Protein AF-0000000076640597 (afdb_homodimer)

pLDDT: mean 94.03, std 8.98, range [41.94, 98.94]

Sequence (558 aa):
MTFKDKLAEAVQEAESTLCVGLDPNLDLLPAGLRNKDIADPAKVSRFLKKVIDVTREYCAAYKPNLGFFEALGPDGWDTFQEIVDYLPPDKIIIADAKRGDISSTAEHYARAFFEHFDVDAITLNPLMGFETLDPFLEEPGKGVYTLTLTSNPGAEDILLKKLPDGDTVSAYIAQRLRQRQDKSPTTLGMVVGATKAPDLQPVIMHFPAAPLLIPGVGKQGGSVVELAEALANHRGIPLINSSRSIIYAGSESQQWPKEVARSAKNLKQQLSPITKKYVMTFKDKLAEAVQEAESTLCVGLDPNLDLLPAGLRNKDIADPAKVSRFLKKVIDVTREYCAAYKPNLGFFEALGPDGWDTFQEIVDYLPPDKIIIADAKRGDISSTAEHYARAFFEHFDVDAITLNPLMGFETLDPFLEEPGKGVYTLTLTSNPGAEDILLKKLPDGDTVSAYIAQRLRQRQDKSPTTLGMVVGATKAPDLQPVIMHFPAAPLLIPGVGKQGGSVVELAEALANHRGIPLINSSRSIIYAGSESQQWPKEVARSAKNLKQQLSPITKKYV

Structure (mmCIF, N/CA/C/O backbone):
data_AF-0000000076640597-model_v1
#
loop_
_entity.id
_entity.type
_entity.pdbx_description
1 polymer "Orotidine-5'-phosphate decarboxylase"
#
loop_
_atom_site.group_PDB
_atom_site.id
_atom_site.type_symbol
_atom_site.label_atom_id
_atom_site.label_alt_id
_atom_site.label_comp_id
_atom_site.label_asym_id
_atom_site.label_entity_id
_atom_site.label_seq_id
_atom_site.pdbx_PDB_ins_code
_atom_site.Cartn_x
_atom_site.Cartn_y
_atom_site.Cartn_z
_atom_site.occupancy
_atom_site.B_iso_or_equiv
_atom_site.auth_seq_id
_atom_site.auth_comp_id
_atom_site.auth_asym_id
_atom_site.auth_atom_id
_atom_site.pdbx_PDB_model_num
ATOM 1 N N . MET A 1 1 ? 3.295 -27.406 7.973 1 91.44 1 MET A N 1
ATOM 2 C CA . MET A 1 1 ? 3.672 -27.328 6.566 1 91.44 1 MET A CA 1
ATOM 3 C C . MET A 1 1 ? 4.137 -25.922 6.207 1 91.44 1 MET A C 1
ATOM 5 O O . MET A 1 1 ? 3.518 -24.938 6.613 1 91.44 1 MET A O 1
ATOM 9 N N . THR A 1 2 ? 5.25 -25.828 5.508 1 97.19 2 THR A N 1
ATOM 10 C CA . THR A 1 2 ? 5.789 -24.531 5.113 1 97.19 2 THR A CA 1
ATOM 11 C C . THR A 1 2 ? 5.062 -23.984 3.885 1 97.19 2 THR A C 1
ATOM 13 O O . THR A 1 2 ? 4.348 -24.734 3.205 1 97.19 2 THR A O 1
ATOM 16 N N . PHE A 1 3 ? 5.18 -22.797 3.656 1 98.62 3 PHE A N 1
ATOM 17 C CA . PHE A 1 3 ? 4.602 -22.219 2.447 1 98.62 3 PHE A CA 1
ATOM 18 C C . PHE A 1 3 ? 5.18 -22.875 1.203 1 98.62 3 PHE A C 1
ATOM 20 O O . PHE A 1 3 ? 4.457 -23.125 0.233 1 98.62 3 PHE A O 1
ATOM 27 N N . LYS A 1 4 ? 6.449 -23.141 1.206 1 97.62 4 LYS A N 1
ATOM 28 C CA . LYS A 1 4 ? 7.09 -23.812 0.077 1 97.62 4 LYS A CA 1
ATOM 29 C C . LYS A 1 4 ? 6.434 -25.156 -0.206 1 97.62 4 LYS A C 1
ATOM 31 O O . LYS A 1 4 ? 6.199 -25.5 -1.364 1 97.62 4 LYS A O 1
ATOM 36 N N . ASP A 1 5 ? 6.145 -25.828 0.842 1 97.75 5 ASP A N 1
ATOM 37 C CA . ASP A 1 5 ? 5.48 -27.125 0.698 1 97.75 5 ASP A CA 1
ATOM 38 C C . ASP A 1 5 ? 4.074 -26.953 0.129 1 97.75 5 ASP A C 1
ATOM 40 O O . ASP A 1 5 ? 3.672 -27.703 -0.769 1 97.75 5 ASP A O 1
ATOM 44 N N . LYS A 1 6 ? 3.352 -26 0.691 1 98.38 6 LYS A N 1
ATOM 45 C CA . LYS A 1 6 ? 2.004 -25.734 0.205 1 98.38 6 LYS A CA 1
ATOM 46 C C . LYS A 1 6 ? 2.016 -25.375 -1.279 1 98.38 6 LYS A C 1
ATOM 48 O O . LYS A 1 6 ? 1.177 -25.859 -2.043 1 98.38 6 LYS A O 1
ATOM 53 N N . LEU A 1 7 ? 2.941 -24.5 -1.616 1 98.75 7 LEU A N 1
ATOM 54 C CA . LEU A 1 7 ? 3.08 -24.062 -2.998 1 98.75 7 LEU A CA 1
ATOM 55 C C . LEU A 1 7 ? 3.41 -25.234 -3.916 1 98.75 7 LEU A C 1
ATOM 57 O O . LEU A 1 7 ? 2.805 -25.391 -4.98 1 98.75 7 LEU A O 1
ATOM 61 N N . ALA A 1 8 ? 4.309 -26.078 -3.52 1 98.38 8 ALA A N 1
ATOM 62 C CA . ALA A 1 8 ? 4.688 -27.25 -4.305 1 98.38 8 ALA A CA 1
ATOM 63 C C . ALA A 1 8 ? 3.506 -28.188 -4.488 1 98.38 8 ALA A C 1
ATOM 65 O O . ALA A 1 8 ? 3.275 -28.703 -5.59 1 98.38 8 ALA A O 1
ATOM 66 N N . GLU A 1 9 ? 2.787 -28.391 -3.467 1 98.31 9 GLU A N 1
ATOM 67 C CA . GLU A 1 9 ? 1.628 -29.281 -3.523 1 98.31 9 GLU A CA 1
ATOM 68 C C . GLU A 1 9 ? 0.561 -28.734 -4.465 1 98.31 9 GLU A C 1
ATOM 70 O O . GLU A 1 9 ? -0.026 -29.484 -5.25 1 98.31 9 GLU A O 1
ATOM 75 N N . ALA A 1 10 ? 0.3 -27.453 -4.359 1 98.62 10 ALA A N 1
ATOM 76 C CA . ALA A 1 10 ? -0.698 -26.828 -5.223 1 98.62 10 ALA A CA 1
ATOM 77 C C . ALA A 1 10 ? -0.311 -26.969 -6.695 1 98.62 10 ALA A C 1
ATOM 79 O O . ALA A 1 10 ? -1.15 -27.281 -7.535 1 98.62 10 ALA A O 1
ATOM 80 N N . VAL A 1 11 ? 0.962 -26.719 -6.988 1 98.62 11 VAL A N 1
ATOM 81 C CA . VAL A 1 11 ? 1.46 -26.781 -8.359 1 98.62 11 VAL A CA 1
ATOM 82 C C . VAL A 1 11 ? 1.422 -28.219 -8.852 1 98.62 11 VAL A C 1
ATOM 84 O O . VAL A 1 11 ? 1.025 -28.484 -9.992 1 98.62 11 VAL A O 1
ATOM 87 N N . GLN A 1 12 ? 1.766 -29.109 -8.023 1 97.94 12 GLN A N 1
ATOM 88 C CA . GLN A 1 12 ? 1.754 -30.531 -8.391 1 97.94 12 GLN A CA 1
ATOM 89 C C . GLN A 1 12 ? 0.333 -31.016 -8.664 1 97.94 12 GLN A C 1
ATOM 91 O O . GLN A 1 12 ? 0.078 -31.656 -9.672 1 97.94 12 GLN A O 1
ATOM 96 N N . GLU A 1 13 ? -0.558 -30.688 -7.801 1 97.69 13 GLU A N 1
ATOM 97 C CA . GLU A 1 13 ? -1.939 -31.156 -7.914 1 97.69 13 GLU A CA 1
ATOM 98 C C . GLU A 1 13 ? -2.607 -30.578 -9.164 1 97.69 13 GLU A C 1
ATOM 100 O O . GLU A 1 13 ? -3.326 -31.297 -9.867 1 97.69 13 GLU A O 1
ATOM 105 N N . ALA A 1 14 ? -2.328 -29.359 -9.438 1 98.06 14 ALA A N 1
ATOM 106 C CA . ALA A 1 14 ? -2.941 -28.703 -10.594 1 98.06 14 ALA A CA 1
ATOM 107 C C . ALA A 1 14 ? -2.158 -29 -11.875 1 98.06 14 ALA A C 1
ATOM 109 O O . ALA A 1 14 ? -2.648 -28.766 -12.977 1 98.06 14 ALA A O 1
ATOM 110 N N . GLU A 1 15 ? -0.914 -29.5 -11.648 1 98.19 15 GLU A N 1
ATOM 111 C CA . GLU A 1 15 ? 0.021 -29.609 -12.766 1 98.19 15 GLU A CA 1
ATOM 112 C C . GLU A 1 15 ? 0.093 -28.297 -13.547 1 98.19 15 GLU A C 1
ATOM 114 O O . GLU A 1 15 ? -0.053 -28.281 -14.766 1 98.19 15 GLU A O 1
ATOM 119 N N . SER A 1 16 ? 0.253 -27.25 -12.812 1 98.44 16 SER A N 1
ATOM 120 C CA . SER A 1 16 ? 0.195 -25.906 -13.391 1 98.44 16 SER A CA 1
ATOM 121 C C . SER A 1 16 ? 0.953 -24.906 -12.531 1 98.44 16 SER A C 1
ATOM 123 O O . SER A 1 16 ? 0.935 -25 -11.297 1 98.44 16 SER A O 1
ATOM 125 N N . THR A 1 17 ? 1.584 -23.953 -13.156 1 98.06 17 THR A N 1
ATOM 126 C CA . THR A 1 17 ? 2.184 -22.812 -12.477 1 98.06 17 THR A CA 1
ATOM 127 C C . THR A 1 17 ? 1.368 -21.547 -12.727 1 98.06 17 THR A C 1
ATOM 129 O O . THR A 1 17 ? 1.839 -20.438 -12.461 1 98.06 17 THR A O 1
ATOM 132 N N . LEU A 1 18 ? 0.145 -21.734 -13.211 1 97.62 18 LEU A N 1
ATOM 133 C CA . LEU A 1 18 ? -0.737 -20.609 -13.5 1 97.62 18 LEU A CA 1
ATOM 134 C C . LEU A 1 18 ? -1.342 -20.047 -12.219 1 97.62 18 LEU A C 1
ATOM 136 O O . LEU A 1 18 ? -1.797 -20.812 -11.359 1 97.62 18 LEU A O 1
ATOM 140 N N . CYS A 1 19 ? -1.244 -18.797 -12.047 1 98.38 19 CYS A N 1
ATOM 141 C CA . CYS A 1 19 ? -1.978 -18.016 -11.047 1 98.38 19 CYS A CA 1
ATOM 142 C C . CYS A 1 19 ? -3.033 -17.141 -11.703 1 98.38 19 CYS A C 1
ATOM 144 O O . CYS A 1 19 ? -2.703 -16.266 -12.516 1 98.38 19 CYS A O 1
ATOM 146 N N . VAL A 1 20 ? -4.27 -17.359 -11.398 1 98.38 20 VAL A N 1
ATOM 147 C CA . VAL A 1 20 ? -5.348 -16.562 -11.977 1 98.38 20 VAL A CA 1
ATOM 148 C C . VAL A 1 20 ? -5.582 -15.312 -11.117 1 98.38 20 VAL A C 1
ATOM 150 O O . VAL A 1 20 ? -5.902 -15.422 -9.93 1 98.38 20 VAL A O 1
ATOM 153 N N . GLY A 1 21 ? -5.332 -14.172 -11.734 1 97.81 21 GLY A N 1
ATOM 154 C CA . GLY A 1 21 ? -5.637 -12.914 -11.055 1 97.81 21 GLY A CA 1
ATOM 155 C C . GLY A 1 21 ? -7.125 -12.625 -10.992 1 97.81 21 GLY A C 1
ATOM 156 O O . GLY A 1 21 ? -7.855 -12.859 -11.953 1 97.81 21 GLY A O 1
ATOM 157 N N . LEU A 1 22 ? -7.598 -12.203 -9.875 1 98.38 22 LEU A N 1
ATOM 158 C CA . LEU A 1 22 ? -8.984 -11.805 -9.672 1 98.38 22 LEU A CA 1
ATOM 159 C C . LEU A 1 22 ? -9.102 -10.289 -9.539 1 98.38 22 LEU A C 1
ATOM 161 O O . LEU A 1 22 ? -9.055 -9.75 -8.43 1 98.38 22 LEU A O 1
ATOM 165 N N . ASP A 1 23 ? -9.211 -9.633 -10.648 1 97.19 23 ASP A N 1
ATOM 166 C CA . ASP A 1 23 ? -9.281 -8.18 -10.789 1 97.19 23 ASP A CA 1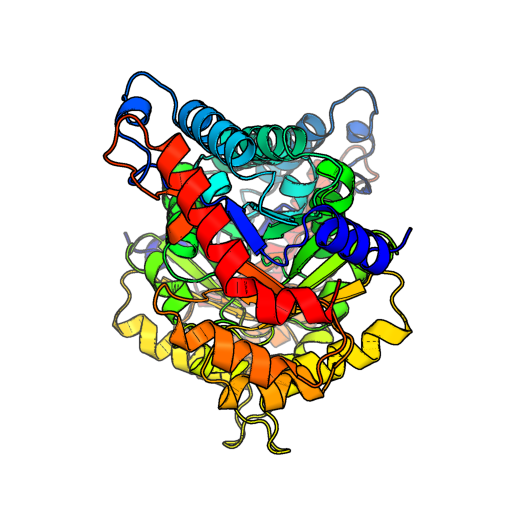
ATOM 167 C C . ASP A 1 23 ? -10.617 -7.746 -11.375 1 97.19 23 ASP A C 1
ATOM 169 O O . ASP A 1 23 ? -10.695 -7.367 -12.547 1 97.19 23 ASP A O 1
ATOM 173 N N . PRO A 1 24 ? -11.633 -7.695 -10.586 1 97.06 24 PRO A N 1
ATOM 174 C CA . PRO A 1 24 ? -12.977 -7.441 -11.117 1 97.06 24 PRO A CA 1
ATOM 175 C C . PRO A 1 24 ? -13.211 -5.973 -11.461 1 97.06 24 PRO A C 1
ATOM 177 O O . PRO A 1 24 ? -13.641 -5.199 -10.602 1 97.06 24 PRO A O 1
ATOM 180 N N . ASN A 1 25 ? -13 -5.625 -12.664 1 95.44 25 ASN A N 1
ATOM 181 C CA . ASN A 1 25 ? -13.344 -4.312 -13.195 1 95.44 25 ASN A CA 1
ATOM 182 C C . ASN A 1 25 ? -14.805 -4.254 -13.641 1 95.44 25 ASN A C 1
ATOM 184 O O . ASN A 1 25 ? -15.203 -4.934 -14.586 1 95.44 25 ASN A O 1
ATOM 188 N N . LEU A 1 26 ? -15.586 -3.436 -13.039 1 94.94 26 LEU A N 1
ATOM 189 C CA . LEU A 1 26 ? -17.016 -3.365 -13.266 1 94.94 26 LEU A CA 1
ATOM 190 C C . LEU A 1 26 ? -17.328 -3.072 -14.734 1 94.94 26 LEU A C 1
ATOM 192 O O . LEU A 1 26 ? -18.312 -3.57 -15.273 1 94.94 26 LEU A O 1
ATOM 196 N N . ASP A 1 27 ? -16.438 -2.322 -15.391 1 92.25 27 ASP A N 1
ATOM 197 C CA . ASP A 1 27 ? -16.672 -1.879 -16.766 1 92.25 27 ASP A CA 1
ATOM 198 C C . ASP A 1 27 ? -16.438 -3.016 -17.75 1 92.25 27 ASP A C 1
ATOM 200 O O . ASP A 1 27 ? -16.844 -2.932 -18.906 1 92.25 27 ASP A O 1
ATOM 204 N N . LEU A 1 28 ? -15.773 -4.098 -17.281 1 94.31 28 LEU A N 1
ATOM 205 C CA . LEU A 1 28 ? -15.383 -5.164 -18.203 1 94.31 28 LEU A CA 1
ATOM 206 C C . LEU A 1 28 ? -16.172 -6.441 -17.922 1 94.31 28 LEU A C 1
ATOM 208 O O . LEU A 1 28 ? -15.953 -7.469 -18.562 1 94.31 28 LEU A O 1
ATOM 212 N N . LEU A 1 29 ? -17.094 -6.398 -16.969 1 95 29 LEU A N 1
ATOM 213 C CA . LEU A 1 29 ? -17.875 -7.582 -16.609 1 95 29 LEU A CA 1
ATOM 214 C C . LEU A 1 29 ? -18.703 -8.055 -17.797 1 95 29 LEU A C 1
ATOM 216 O O . LEU A 1 29 ? -19.047 -7.27 -18.688 1 95 29 LEU A O 1
ATOM 220 N N . PRO A 1 30 ? -19.031 -9.289 -17.828 1 94 30 PRO A N 1
ATOM 221 C CA . PRO A 1 30 ? -19.922 -9.789 -18.875 1 94 30 PRO A CA 1
ATOM 222 C C . PRO A 1 30 ? -21.281 -9.062 -18.875 1 94 30 PRO A C 1
ATOM 224 O O . PRO A 1 30 ? -21.75 -8.641 -17.828 1 94 30 PRO A O 1
ATOM 227 N N . ALA A 1 31 ? -21.891 -9.031 -20.031 1 88.62 31 ALA A N 1
ATOM 228 C CA . ALA A 1 31 ? -23.094 -8.25 -20.266 1 88.62 31 ALA A CA 1
ATOM 229 C C . ALA A 1 31 ? -24.203 -8.641 -19.281 1 88.62 31 ALA A C 1
ATOM 231 O O . ALA A 1 31 ? -24.906 -7.777 -18.75 1 88.62 31 ALA A O 1
ATOM 232 N N . GLY A 1 32 ? -24.312 -9.852 -18.984 1 88 32 GLY A N 1
ATOM 233 C CA . GLY A 1 32 ? -25.359 -10.336 -18.109 1 88 32 GLY A CA 1
ATOM 234 C C . GLY A 1 32 ? -25.203 -9.867 -16.672 1 88 32 GLY A C 1
ATOM 235 O O . GLY A 1 32 ? -26.141 -9.93 -15.883 1 88 32 GLY A O 1
ATOM 236 N N . LEU A 1 33 ? -24.016 -9.406 -16.422 1 91.31 33 LEU A N 1
ATOM 237 C CA . LEU A 1 33 ? -23.75 -8.977 -15.055 1 91.31 33 LEU A CA 1
ATOM 238 C C . LEU A 1 33 ? -23.641 -7.461 -14.961 1 91.31 33 LEU A C 1
ATOM 240 O O . LEU A 1 33 ? -23.438 -6.91 -13.875 1 91.31 33 LEU A O 1
ATOM 244 N N . ARG A 1 34 ? 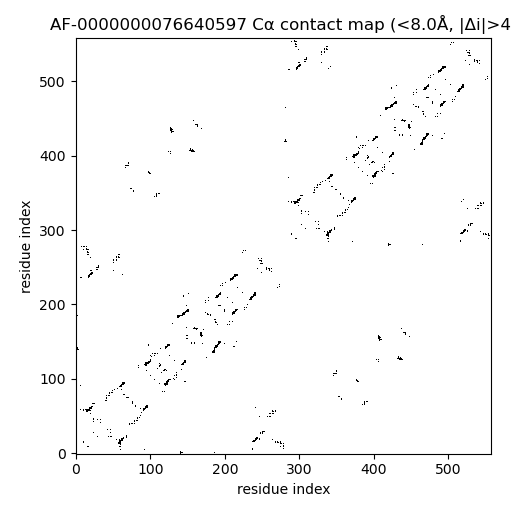-23.812 -6.742 -16 1 87.69 34 ARG A N 1
ATOM 245 C CA . ARG A 1 34 ? -23.688 -5.289 -15.992 1 87.69 34 ARG A CA 1
ATOM 246 C C . ARG A 1 34 ? -25.031 -4.621 -15.727 1 87.69 34 ARG A C 1
ATOM 248 O O . ARG A 1 34 ? -25.109 -3.395 -15.68 1 87.69 34 ARG A O 1
ATOM 255 N N . ASN A 1 35 ? -25.953 -5.445 -15.438 1 85.69 35 ASN A N 1
ATOM 256 C CA . ASN A 1 35 ? -27.281 -4.926 -15.141 1 85.69 35 ASN A CA 1
ATOM 257 C C . ASN A 1 35 ? -27.25 -3.957 -13.961 1 85.69 35 ASN A C 1
ATOM 259 O O . ASN A 1 35 ? -26.672 -4.258 -12.922 1 85.69 35 ASN A O 1
ATOM 263 N N . LYS A 1 36 ? -27.906 -2.893 -14.109 1 87.12 36 LYS A N 1
ATOM 264 C CA . LYS A 1 36 ? -27.891 -1.833 -13.109 1 87.12 36 LYS A CA 1
ATOM 265 C C . LYS A 1 36 ? -28.703 -2.23 -11.875 1 87.12 36 LYS A C 1
ATOM 267 O O . LYS A 1 36 ? -28.562 -1.633 -10.812 1 87.12 36 LYS A O 1
ATOM 272 N N . ASP A 1 37 ? -29.484 -3.297 -11.969 1 91.88 37 ASP A N 1
ATOM 273 C CA . ASP A 1 37 ? -30.344 -3.715 -10.859 1 91.88 37 ASP A CA 1
ATOM 274 C C . ASP A 1 37 ? -29.562 -4.551 -9.852 1 91.88 37 ASP A C 1
ATOM 276 O O . ASP A 1 37 ? -30.016 -4.773 -8.734 1 91.88 37 ASP A O 1
ATOM 280 N N . ILE A 1 38 ? -28.484 -4.984 -10.289 1 93.5 38 ILE A N 1
ATOM 281 C CA . ILE A 1 38 ? -27.625 -5.75 -9.398 1 93.5 38 ILE A CA 1
ATOM 282 C C . ILE A 1 38 ? -26.578 -4.828 -8.758 1 93.5 38 ILE A C 1
ATOM 284 O O . ILE A 1 38 ? -25.906 -4.066 -9.453 1 93.5 38 ILE A O 1
ATOM 288 N N . ALA A 1 39 ? -26.469 -4.887 -7.43 1 95.31 39 ALA A N 1
ATOM 289 C CA . ALA A 1 39 ? -25.484 -4.07 -6.73 1 95.31 39 ALA A CA 1
ATOM 290 C C . ALA A 1 39 ? -24.062 -4.465 -7.137 1 95.31 39 ALA A C 1
ATOM 292 O O . ALA A 1 39 ? -23.781 -5.641 -7.391 1 95.31 39 ALA A O 1
ATOM 293 N N . ASP A 1 40 ? -23.125 -3.539 -7.172 1 96.31 40 ASP A N 1
ATOM 294 C CA . ASP A 1 40 ? -21.766 -3.74 -7.66 1 96.31 40 ASP A CA 1
ATOM 295 C C . ASP A 1 40 ? -21.078 -4.859 -6.895 1 96.31 40 ASP A C 1
ATOM 297 O O . ASP A 1 40 ? -20.453 -5.742 -7.496 1 96.31 40 ASP A O 1
ATOM 301 N N . PRO A 1 41 ? -21.156 -4.895 -5.547 1 96.56 41 PRO A N 1
ATOM 302 C CA . PRO A 1 41 ? -20.516 -6.004 -4.828 1 96.56 41 PRO A CA 1
ATOM 303 C C . PRO A 1 41 ? -21.078 -7.367 -5.238 1 96.56 41 PRO A C 1
ATOM 305 O O . PRO A 1 41 ? -20.328 -8.336 -5.34 1 96.56 41 PRO A O 1
ATOM 308 N N . ALA A 1 42 ? -22.344 -7.438 -5.469 1 97.19 42 ALA A N 1
ATOM 309 C CA . ALA A 1 42 ? -22.969 -8.688 -5.891 1 97.19 42 ALA A CA 1
ATOM 310 C C . ALA A 1 42 ? -22.5 -9.094 -7.285 1 97.19 42 ALA A C 1
ATOM 312 O O . ALA A 1 42 ? -22.312 -10.273 -7.566 1 97.19 42 ALA A O 1
ATOM 313 N N . LYS A 1 43 ? -22.406 -8.102 -8.203 1 97.5 43 LYS A N 1
ATOM 314 C CA . LYS A 1 43 ? -21.875 -8.367 -9.531 1 97.5 43 LYS A CA 1
ATOM 315 C C . LYS A 1 43 ? -20.484 -9.008 -9.445 1 97.5 43 LYS A C 1
ATOM 317 O O . LYS A 1 43 ? -20.234 -10.023 -10.102 1 97.5 43 LYS A O 1
ATOM 322 N N . VAL A 1 44 ? -19.656 -8.43 -8.578 1 98.06 44 VAL A N 1
ATOM 323 C CA . VAL A 1 44 ? -18.281 -8.883 -8.422 1 98.06 44 VAL A CA 1
ATOM 324 C C . VAL A 1 44 ? -18.25 -10.289 -7.828 1 98.06 44 VAL A C 1
ATOM 326 O O . VAL A 1 44 ? -17.531 -11.164 -8.312 1 98.06 44 VAL A O 1
ATOM 329 N N . SER A 1 45 ? -19.047 -10.492 -6.828 1 98.19 45 SER A N 1
ATOM 330 C CA . SER A 1 45 ? -19.109 -11.789 -6.168 1 98.19 45 SER A CA 1
ATOM 331 C C . SER A 1 45 ? -19.562 -12.883 -7.133 1 98.19 45 SER A C 1
ATOM 333 O O . SER A 1 45 ? -18.906 -13.922 -7.246 1 98.19 45 SER A O 1
ATOM 335 N N . ARG A 1 46 ? -20.625 -12.633 -7.859 1 97.19 46 ARG A N 1
ATOM 336 C CA . ARG A 1 46 ? -21.141 -13.602 -8.82 1 97.19 46 ARG A CA 1
ATOM 337 C C . ARG A 1 46 ? -20.125 -13.891 -9.914 1 97.19 46 ARG A C 1
ATOM 339 O O . ARG A 1 46 ? -19.891 -15.047 -10.273 1 97.19 46 ARG A O 1
ATOM 346 N N . PHE A 1 47 ? -19.547 -12.867 -10.398 1 97.88 47 PHE A N 1
ATOM 347 C CA . PHE A 1 47 ? -18.578 -12.969 -11.477 1 97.88 47 PHE A CA 1
ATOM 348 C C . PHE A 1 47 ? -17.375 -13.789 -11.031 1 97.88 47 PHE A C 1
ATOM 350 O O . PHE A 1 47 ? -17.016 -14.773 -11.68 1 97.88 47 PHE A O 1
ATOM 357 N N . LEU A 1 48 ? -16.734 -13.469 -9.883 1 98.75 48 LEU A N 1
ATOM 358 C CA . LEU A 1 48 ? -15.5 -14.094 -9.445 1 98.75 48 LEU A CA 1
ATOM 359 C C . LEU A 1 48 ? -15.742 -15.531 -9.008 1 98.75 48 LEU A C 1
ATOM 361 O O . LEU A 1 48 ? -14.898 -16.406 -9.242 1 98.75 48 LEU A O 1
ATOM 365 N N . LYS A 1 49 ? -16.859 -15.773 -8.359 1 98.69 49 LYS A N 1
ATOM 366 C CA . LYS A 1 49 ? -17.156 -17.156 -7.984 1 98.69 49 LYS A CA 1
ATOM 367 C C . LYS A 1 49 ? -17.266 -18.047 -9.219 1 98.69 49 LYS A C 1
ATOM 369 O O . LYS A 1 49 ? -16.766 -19.172 -9.227 1 98.69 49 LYS A O 1
ATOM 374 N N . LYS A 1 50 ? -17.922 -17.516 -10.234 1 98.12 50 LYS A N 1
ATOM 375 C CA . LYS A 1 50 ? -18.016 -18.266 -11.484 1 98.12 50 LYS A CA 1
ATOM 376 C C . LYS A 1 50 ? -16.641 -18.469 -12.117 1 98.12 50 LYS A C 1
ATOM 378 O O . LYS A 1 50 ? -16.328 -19.562 -12.602 1 98.12 50 LYS A O 1
ATOM 383 N N . VAL A 1 51 ? -15.812 -17.453 -12.148 1 98.62 51 VAL A N 1
ATOM 384 C CA . VAL A 1 51 ? -14.445 -17.531 -12.672 1 98.62 51 VAL A CA 1
ATOM 385 C C . VAL A 1 51 ? -13.688 -18.641 -11.938 1 98.62 51 VAL A C 1
ATOM 387 O O . VAL A 1 51 ? -13.047 -19.484 -12.562 1 98.62 51 VAL A O 1
ATOM 390 N N . ILE A 1 52 ? -13.797 -18.625 -10.609 1 98.88 52 ILE A N 1
ATOM 391 C CA . ILE A 1 52 ? -13.109 -19.609 -9.781 1 98.88 52 ILE A CA 1
ATOM 392 C C . ILE A 1 52 ? -13.617 -21.016 -10.125 1 98.88 52 ILE A C 1
ATOM 394 O O . ILE A 1 52 ? -12.812 -21.922 -10.328 1 98.88 52 ILE A O 1
ATOM 398 N N . ASP A 1 53 ? -14.922 -21.156 -10.289 1 98.75 53 ASP A N 1
ATOM 399 C CA . ASP A 1 53 ? -15.523 -22.453 -10.578 1 98.75 53 ASP A CA 1
ATOM 400 C C . ASP A 1 53 ? -14.969 -23.047 -11.875 1 98.75 53 ASP A C 1
ATOM 402 O O . ASP A 1 53 ? -14.734 -24.25 -11.961 1 98.75 53 ASP A O 1
ATOM 406 N N . VAL A 1 54 ? -14.766 -22.219 -12.828 1 98.5 54 VAL A N 1
ATOM 407 C CA . VAL A 1 54 ? -14.5 -22.766 -14.156 1 98.5 54 VAL A CA 1
ATOM 408 C C . VAL A 1 54 ? -12.992 -22.781 -14.414 1 98.5 54 VAL A C 1
ATOM 410 O O . VAL A 1 54 ? -12.539 -23.297 -15.438 1 98.5 54 VAL A O 1
ATOM 413 N N . THR A 1 55 ? -12.172 -22.203 -13.492 1 98.75 55 THR A N 1
ATOM 414 C CA . THR A 1 55 ? -10.742 -22.156 -13.75 1 98.75 55 THR A CA 1
ATOM 415 C C . THR A 1 55 ? -9.984 -23 -12.742 1 98.75 55 THR A C 1
ATOM 417 O O . THR A 1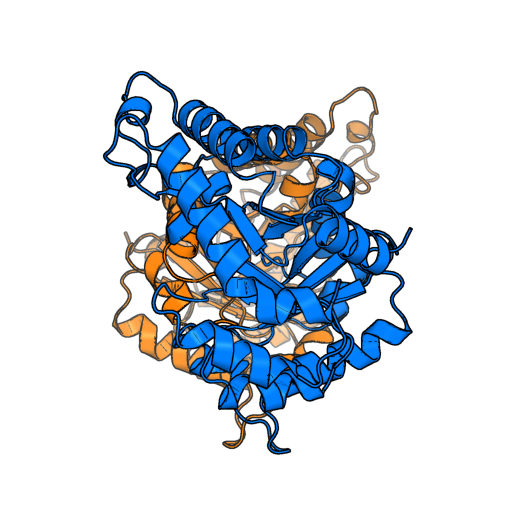 55 ? -8.789 -23.281 -12.914 1 98.75 55 THR A O 1
ATOM 420 N N . ARG A 1 56 ? -10.602 -23.484 -11.656 1 98.31 56 ARG A N 1
ATOM 421 C CA . ARG A 1 56 ? -9.922 -24.078 -10.516 1 98.31 56 ARG A CA 1
ATOM 422 C C . ARG A 1 56 ? -9.125 -25.312 -10.938 1 98.31 56 ARG A C 1
ATOM 424 O O . ARG A 1 56 ? -8.109 -25.641 -10.32 1 98.31 56 ARG A O 1
ATOM 431 N N . GLU A 1 57 ? -9.438 -25.969 -12.023 1 97.94 57 GLU A N 1
ATOM 432 C CA . GLU A 1 57 ? -8.727 -27.172 -12.477 1 97.94 57 GLU A CA 1
ATOM 433 C C . GLU A 1 57 ? -7.43 -26.812 -13.195 1 97.94 57 GLU A C 1
ATOM 435 O O . GLU A 1 57 ? -6.566 -27.656 -13.391 1 97.94 57 GLU A O 1
ATOM 440 N N . TYR A 1 58 ? -7.293 -25.578 -13.523 1 98.56 58 TYR A N 1
ATOM 441 C CA . TYR A 1 58 ? -6.23 -25.25 -14.469 1 98.56 58 TYR A CA 1
ATOM 442 C C . TYR A 1 58 ? -5.137 -24.438 -13.797 1 98.56 58 TYR A C 1
ATOM 444 O O . TYR A 1 58 ? -4.098 -24.156 -14.398 1 98.56 58 TYR A O 1
ATOM 452 N N . CYS A 1 59 ? -5.316 -24.062 -12.539 1 98.62 59 CYS A N 1
ATOM 453 C CA . CYS A 1 59 ? -4.352 -23.156 -11.914 1 98.62 59 CYS A CA 1
ATOM 454 C C . CYS A 1 59 ? -3.955 -23.656 -10.531 1 98.62 59 CYS A C 1
ATOM 456 O O . CYS A 1 59 ? -4.645 -24.5 -9.945 1 98.62 59 CYS A O 1
ATOM 458 N N . ALA A 1 60 ? -2.836 -23.156 -10.055 1 98.81 60 ALA A N 1
ATOM 459 C CA . ALA A 1 60 ? -2.316 -23.531 -8.742 1 98.81 60 ALA A CA 1
ATOM 460 C C . ALA A 1 60 ? -2.658 -22.469 -7.695 1 98.81 60 ALA A C 1
ATOM 462 O O . ALA A 1 60 ? -2.588 -22.734 -6.496 1 98.81 60 ALA A O 1
ATOM 463 N N . ALA A 1 61 ? -3.016 -21.281 -8.195 1 98.88 61 ALA A N 1
ATOM 464 C CA . ALA A 1 61 ? -3.156 -20.172 -7.266 1 98.88 61 ALA A CA 1
ATOM 465 C C . ALA A 1 61 ? -4.141 -19.125 -7.801 1 98.88 61 ALA A C 1
ATOM 467 O O . ALA A 1 61 ? -4.418 -19.094 -9 1 98.88 61 ALA A O 1
ATOM 468 N N . TYR A 1 62 ? -4.703 -18.391 -6.918 1 98.94 62 TYR A N 1
ATOM 469 C CA . TYR A 1 62 ? -5.492 -17.203 -7.219 1 98.94 62 TYR A CA 1
ATOM 470 C C . TYR A 1 62 ? -4.895 -15.969 -6.551 1 98.94 62 TYR A C 1
ATOM 472 O O . TYR A 1 62 ? -4.32 -16.062 -5.465 1 98.94 62 TYR A O 1
ATOM 480 N N . LYS A 1 63 ? -5.023 -14.883 -7.152 1 98.75 63 LYS A N 1
ATOM 481 C CA . LYS A 1 63 ? -4.461 -13.625 -6.645 1 98.75 63 LYS A CA 1
ATOM 482 C C . LYS A 1 63 ? -5.48 -12.492 -6.73 1 98.75 63 LYS A C 1
ATOM 484 O O . LYS A 1 63 ? -5.469 -11.711 -7.68 1 98.75 63 LYS A O 1
ATOM 489 N N . PRO A 1 64 ? -6.379 -12.352 -5.738 1 98.75 64 PRO A N 1
ATOM 490 C CA . PRO A 1 64 ? -7.262 -11.18 -5.691 1 98.75 64 PRO A CA 1
ATOM 491 C C . PRO A 1 64 ? -6.5 -9.875 -5.48 1 98.75 64 PRO A C 1
ATOM 493 O O . PRO A 1 64 ? -5.645 -9.789 -4.594 1 98.75 64 PRO A O 1
ATOM 496 N N . ASN A 1 65 ? -6.707 -8.945 -6.312 1 98 65 ASN A N 1
ATOM 497 C CA . ASN A 1 65 ? -6.094 -7.625 -6.238 1 98 65 ASN A CA 1
ATOM 498 C C . ASN A 1 65 ? -6.93 -6.664 -5.398 1 98 65 ASN A C 1
ATOM 500 O O . ASN A 1 65 ? -8.055 -6.316 -5.777 1 98 65 ASN A O 1
ATOM 504 N N . LEU A 1 66 ? -6.434 -6.117 -4.32 1 97.75 66 LEU A N 1
ATOM 505 C CA . LEU A 1 66 ? -7.172 -5.359 -3.314 1 97.75 66 LEU A CA 1
ATOM 506 C C . LEU A 1 66 ? -7.703 -4.055 -3.898 1 97.75 66 LEU A C 1
ATOM 508 O O . LEU A 1 66 ? -8.75 -3.557 -3.471 1 97.75 66 LEU A O 1
ATOM 512 N N . GLY A 1 67 ? -6.98 -3.48 -4.883 1 97.56 67 GLY A N 1
ATOM 513 C CA . GLY A 1 67 ? -7.438 -2.23 -5.469 1 97.56 67 GLY A CA 1
ATOM 514 C C . GLY A 1 67 ? -8.859 -2.299 -5.988 1 97.56 67 GLY A C 1
ATOM 515 O O . GLY A 1 67 ? -9.641 -1.359 -5.809 1 97.56 67 GLY A O 1
ATOM 516 N N . PHE A 1 68 ? -9.242 -3.406 -6.578 1 97.88 68 PHE A N 1
ATOM 517 C CA . PHE A 1 68 ? -10.562 -3.561 -7.168 1 97.88 68 PHE A CA 1
ATOM 518 C C . PHE A 1 68 ? -11.633 -3.715 -6.09 1 97.88 68 PHE A C 1
ATOM 520 O O . PHE A 1 68 ? -12.773 -3.293 -6.27 1 97.88 68 PHE A O 1
ATOM 527 N N . PHE A 1 69 ? -11.266 -4.305 -4.984 1 97.5 69 PHE A N 1
ATOM 528 C CA . PHE A 1 69 ? -12.203 -4.461 -3.879 1 97.5 69 PHE A CA 1
ATOM 529 C C . PHE A 1 69 ? -12.359 -3.154 -3.111 1 97.5 69 PHE A C 1
ATOM 531 O O . PHE A 1 69 ? -13.469 -2.781 -2.727 1 97.5 69 PHE A O 1
ATOM 538 N N . GLU A 1 70 ? -11.25 -2.451 -2.873 1 96.69 70 GLU A N 1
ATOM 539 C CA . GLU A 1 70 ? -11.32 -1.162 -2.191 1 96.69 70 GLU A CA 1
ATOM 540 C C . GLU A 1 70 ? -12.195 -0.178 -2.957 1 96.69 70 GLU A C 1
ATOM 542 O O . GLU A 1 70 ? -12.898 0.638 -2.352 1 96.69 70 GLU A O 1
ATOM 547 N N . ALA A 1 71 ? -12.211 -0.312 -4.23 1 96.44 71 ALA A N 1
ATOM 548 C CA . ALA A 1 71 ? -12.961 0.602 -5.09 1 96.44 71 ALA A CA 1
ATOM 549 C C . ALA A 1 71 ? -14.461 0.391 -4.941 1 96.44 71 ALA A C 1
ATOM 551 O O . ALA A 1 71 ? -15.258 1.209 -5.406 1 96.44 71 ALA A O 1
ATOM 552 N N . LEU A 1 72 ? -14.852 -0.647 -4.25 1 95.31 72 LEU A N 1
ATOM 553 C CA . LEU A 1 72 ? -16.266 -0.909 -4.008 1 95.31 72 LEU A CA 1
ATOM 554 C C . LEU A 1 72 ? -16.75 -0.182 -2.756 1 95.31 72 LEU A C 1
ATOM 556 O O . LEU A 1 72 ? -17.906 -0.328 -2.354 1 95.31 72 LEU A O 1
ATOM 560 N N . GLY A 1 73 ? -15.82 0.554 -2.074 1 90.94 73 GLY A N 1
ATOM 561 C CA . GLY A 1 73 ? -16.203 1.248 -0.854 1 90.94 73 GLY A CA 1
ATOM 562 C C . GLY A 1 73 ? -16.312 0.328 0.346 1 90.94 73 GLY A C 1
ATOM 563 O O . GLY A 1 73 ? -15.562 -0.646 0.459 1 90.94 73 GLY A O 1
ATOM 564 N N . PRO A 1 74 ? -17.156 0.612 1.192 1 86.81 74 PRO A N 1
ATOM 565 C CA . PRO A 1 74 ? -17.281 -0.151 2.436 1 86.81 74 PRO A CA 1
ATOM 566 C C . PRO A 1 74 ? -17.594 -1.627 2.193 1 86.81 74 PRO A C 1
ATOM 568 O O . PRO A 1 74 ? -17.172 -2.486 2.971 1 86.81 74 PRO A O 1
ATOM 571 N N . ASP A 1 75 ? -18.266 -1.88 1.078 1 91.62 75 ASP A N 1
ATOM 572 C CA . ASP A 1 75 ? -18.656 -3.258 0.792 1 91.62 75 ASP A CA 1
ATOM 573 C C . ASP A 1 75 ? -17.469 -4.055 0.234 1 91.62 75 ASP A C 1
ATOM 575 O O . ASP A 1 75 ? -17.562 -5.277 0.089 1 91.62 75 ASP A O 1
ATOM 579 N N . GLY A 1 76 ? -16.422 -3.369 -0.077 1 93.75 76 GLY A N 1
ATOM 580 C CA . GLY A 1 76 ? -15.273 -4 -0.719 1 93.75 76 GLY A CA 1
ATOM 581 C C . GLY A 1 76 ? -14.641 -5.086 0.13 1 93.75 76 GLY A C 1
ATOM 582 O O . GLY A 1 76 ? -14.305 -6.16 -0.375 1 93.75 76 GLY A O 1
ATOM 583 N N . TRP A 1 77 ? -14.523 -4.848 1.395 1 93.75 77 TRP A N 1
ATOM 584 C CA . TRP A 1 77 ? -13.844 -5.789 2.275 1 93.75 77 TRP A CA 1
ATOM 585 C C . TRP A 1 77 ? -14.703 -7.016 2.537 1 93.75 77 TRP A C 1
ATOM 587 O O . TRP A 1 77 ? -14.195 -8.133 2.646 1 93.75 77 TRP A O 1
ATOM 597 N N . ASP A 1 78 ? -16.031 -6.797 2.639 1 94.69 78 ASP A N 1
ATOM 598 C CA . ASP A 1 78 ? -16.953 -7.922 2.748 1 94.69 78 ASP A CA 1
ATOM 599 C C . ASP A 1 78 ? -16.891 -8.805 1.506 1 94.69 78 ASP A C 1
ATOM 601 O O . ASP A 1 78 ? -16.906 -10.039 1.61 1 94.69 78 ASP A O 1
ATOM 605 N N . THR A 1 79 ? -16.875 -8.133 0.409 1 96.88 79 THR A N 1
ATOM 606 C CA . THR A 1 79 ? -16.797 -8.859 -0.854 1 96.88 79 THR A CA 1
ATOM 607 C C . THR A 1 79 ? -15.484 -9.633 -0.953 1 96.88 79 THR A C 1
ATOM 609 O O . THR A 1 79 ? -15.469 -10.789 -1.393 1 96.88 79 THR A O 1
ATOM 612 N N . PHE A 1 80 ? -14.398 -8.992 -0.528 1 98.12 80 PHE A N 1
ATOM 613 C CA . PHE A 1 80 ? -13.094 -9.648 -0.518 1 98.12 80 PHE A CA 1
ATOM 614 C C . PHE A 1 80 ? -13.125 -10.898 0.36 1 98.12 80 PHE A C 1
ATOM 616 O O . PHE A 1 80 ? -12.68 -11.969 -0.054 1 98.12 80 PHE A O 1
ATOM 623 N N . GLN A 1 81 ? -13.656 -10.742 1.515 1 96.75 81 GLN A N 1
ATOM 624 C CA . GLN A 1 81 ? -13.758 -11.875 2.426 1 96.75 81 GLN A CA 1
ATOM 625 C C . GLN A 1 81 ? -14.57 -13.008 1.807 1 96.75 81 GLN A C 1
ATOM 627 O O . GLN A 1 81 ? -14.195 -14.18 1.907 1 96.75 81 GLN A O 1
ATOM 632 N N . GLU A 1 82 ? -15.68 -12.656 1.234 1 97.81 82 GLU A N 1
ATOM 633 C CA . GLU A 1 82 ? -16.531 -13.648 0.579 1 97.81 82 GLU A CA 1
ATOM 634 C C . GLU A 1 82 ? -15.758 -14.438 -0.466 1 97.81 82 GLU A C 1
ATOM 636 O O . GLU A 1 82 ? -15.898 -15.664 -0.553 1 97.81 82 GLU A O 1
ATOM 641 N N . ILE A 1 83 ? -14.953 -13.75 -1.245 1 98.62 83 ILE A N 1
ATOM 642 C CA . ILE A 1 83 ? -14.203 -14.391 -2.314 1 98.62 83 ILE A CA 1
ATOM 643 C C . ILE A 1 83 ? -13.109 -15.281 -1.716 1 98.62 83 ILE A C 1
ATOM 645 O O . ILE A 1 83 ? -12.914 -16.422 -2.152 1 98.62 83 ILE A O 1
ATOM 649 N N . VAL A 1 84 ? -12.414 -14.781 -0.708 1 98.31 84 VAL A N 1
ATOM 650 C CA . VAL A 1 84 ? -11.367 -15.562 -0.054 1 98.31 84 VAL A CA 1
ATOM 651 C C . VAL A 1 84 ? -11.961 -16.844 0.512 1 98.31 84 VAL A C 1
ATOM 653 O O . VAL A 1 84 ? -11.383 -17.922 0.357 1 98.31 84 VAL A O 1
ATOM 656 N N . ASP A 1 85 ? -13.156 -16.75 1.072 1 97.88 85 ASP A N 1
ATOM 657 C CA . ASP A 1 85 ? -13.828 -17.906 1.669 1 97.88 85 ASP A CA 1
ATOM 658 C C . ASP A 1 85 ? -14.242 -18.922 0.599 1 97.88 85 ASP A C 1
ATOM 660 O O . ASP A 1 85 ? -14.359 -20.109 0.875 1 97.88 85 ASP A O 1
ATOM 664 N N . TYR A 1 86 ? -14.43 -18.422 -0.585 1 98.69 86 TYR A N 1
ATOM 665 C CA . TYR A 1 86 ? -14.93 -19.266 -1.665 1 98.69 86 TYR A CA 1
ATOM 666 C C . TYR A 1 86 ? -13.789 -20 -2.354 1 98.69 86 TYR A C 1
ATOM 668 O O . TYR A 1 86 ? -14.023 -20.984 -3.068 1 98.69 86 TYR A O 1
ATOM 676 N N . LEU A 1 87 ? -12.562 -19.531 -2.217 1 98.56 87 LEU A N 1
ATOM 677 C CA . LEU A 1 87 ? -11.422 -20.125 -2.906 1 98.56 87 LEU A CA 1
ATOM 678 C C . LEU A 1 87 ? -11.141 -21.531 -2.396 1 98.56 87 LEU A C 1
ATOM 680 O O . LEU A 1 87 ? -11.25 -21.797 -1.196 1 98.56 87 LEU A O 1
ATOM 684 N N . PRO A 1 88 ? -10.82 -22.469 -3.248 1 97.44 88 PRO A N 1
ATOM 685 C CA . PRO A 1 88 ? -10.57 -23.844 -2.836 1 97.44 88 PRO A CA 1
ATOM 686 C C . PRO A 1 88 ? -9.352 -23.984 -1.927 1 97.44 88 PRO A C 1
ATOM 688 O O . PRO A 1 88 ? -8.328 -23.328 -2.154 1 97.44 88 PRO A O 1
ATOM 691 N N . PRO A 1 89 ? -9.422 -24.828 -0.974 1 95.19 89 PRO A N 1
ATOM 692 C CA . PRO A 1 89 ? -8.359 -24.938 0.03 1 95.19 89 PRO A CA 1
ATOM 693 C C . PRO A 1 89 ? -7.059 -25.5 -0.543 1 95.19 89 PRO A C 1
ATOM 695 O O . PRO A 1 89 ? -6 -25.359 0.073 1 95.19 89 PRO A O 1
ATOM 698 N N . ASP A 1 90 ? -7.148 -26.141 -1.663 1 97.12 90 ASP A N 1
ATOM 699 C CA . ASP A 1 90 ? -5.949 -26.734 -2.236 1 97.12 90 ASP A CA 1
ATOM 700 C C . ASP A 1 90 ? -5.195 -25.734 -3.111 1 97.12 90 ASP A C 1
ATOM 702 O O . ASP A 1 90 ? -4.168 -26.078 -3.701 1 97.12 90 ASP A O 1
ATOM 706 N N . LYS A 1 91 ? -5.691 -24.531 -3.223 1 98.69 91 LYS A N 1
ATOM 707 C CA . LYS A 1 91 ? -5.051 -23.484 -4.012 1 98.69 91 LYS A CA 1
ATOM 708 C C . LYS A 1 91 ? -4.336 -22.484 -3.111 1 98.69 91 LYS A C 1
ATOM 710 O O . LYS A 1 91 ? -4.727 -22.281 -1.957 1 98.69 91 LYS A O 1
ATOM 715 N N . ILE A 1 92 ? -3.275 -21.922 -3.648 1 98.88 92 ILE A N 1
ATOM 716 C CA . ILE A 1 92 ? -2.592 -20.828 -2.963 1 98.88 92 ILE A CA 1
ATOM 717 C C . ILE A 1 92 ? -3.381 -19.531 -3.146 1 98.88 92 ILE A C 1
ATOM 719 O O . ILE A 1 92 ? -3.793 -19.203 -4.262 1 98.88 92 ILE A O 1
ATOM 723 N N . ILE A 1 93 ? -3.602 -18.844 -2.092 1 98.88 93 ILE A N 1
ATOM 724 C CA . ILE A 1 93 ? -4.266 -17.547 -2.146 1 98.88 93 ILE A CA 1
ATOM 725 C C . ILE A 1 93 ? -3.256 -16.438 -1.874 1 98.88 93 ILE A C 1
ATOM 727 O O . ILE A 1 93 ? -2.672 -16.375 -0.79 1 98.88 93 ILE A O 1
ATOM 731 N N . ILE A 1 94 ? -3.018 -15.57 -2.82 1 98.94 94 ILE A N 1
ATOM 732 C CA . ILE A 1 94 ? -2.094 -14.453 -2.688 1 98.94 94 ILE A CA 1
ATOM 733 C C . ILE A 1 94 ? -2.873 -13.141 -2.678 1 98.94 94 ILE A C 1
ATOM 735 O O . ILE A 1 94 ? -3.5 -12.773 -3.674 1 98.94 94 ILE A O 1
ATOM 739 N N . ALA A 1 95 ? -2.885 -12.43 -1.567 1 98.75 95 ALA A N 1
ATOM 740 C CA . ALA A 1 95 ? -3.445 -11.078 -1.547 1 98.75 95 ALA A CA 1
ATOM 741 C C . ALA A 1 95 ? -2.508 -10.086 -2.227 1 98.75 95 ALA A C 1
ATOM 743 O O . ALA A 1 95 ? -1.412 -9.812 -1.729 1 98.75 95 ALA A O 1
ATOM 744 N N . ASP A 1 96 ? -2.924 -9.602 -3.334 1 98.5 96 ASP A N 1
ATOM 745 C CA . ASP A 1 96 ? -2.154 -8.57 -4.016 1 98.5 96 ASP A CA 1
ATOM 746 C C . ASP A 1 96 ? -2.463 -7.188 -3.441 1 98.5 96 ASP A C 1
ATOM 748 O O . ASP A 1 96 ? -3.312 -6.465 -3.969 1 98.5 96 ASP A O 1
ATOM 752 N N . ALA A 1 97 ? -1.717 -6.859 -2.447 1 98.31 97 ALA A N 1
ATOM 753 C CA . ALA A 1 97 ? -2.014 -5.664 -1.665 1 98.31 97 ALA A CA 1
ATOM 754 C C . ALA A 1 97 ? -0.895 -4.633 -1.795 1 98.31 97 ALA A C 1
ATOM 756 O O . ALA A 1 97 ? -1.145 -3.426 -1.74 1 98.31 97 ALA A O 1
ATOM 757 N N . LYS A 1 98 ? 0.332 -5.117 -1.938 1 98.44 98 LYS A N 1
ATOM 758 C CA . LYS A 1 98 ? 1.54 -4.305 -2.039 1 98.44 98 LYS A CA 1
ATOM 759 C C . LYS A 1 98 ? 1.63 -3.307 -0.887 1 98.44 98 LYS A C 1
ATOM 761 O O . LYS A 1 98 ? 1.909 -2.125 -1.103 1 98.44 98 LYS A O 1
ATOM 766 N N . ARG A 1 99 ? 1.335 -3.801 0.351 1 98.5 99 ARG A N 1
ATOM 767 C CA . ARG A 1 99 ? 1.413 -2.973 1.55 1 98.5 99 ARG A CA 1
ATOM 768 C C . ARG A 1 99 ? 2.863 -2.67 1.913 1 98.5 99 ARG A C 1
ATOM 770 O O . ARG A 1 99 ? 3.768 -3.428 1.558 1 98.5 99 ARG A O 1
ATOM 777 N N . GLY A 1 100 ? 3.104 -1.63 2.535 1 96.19 100 GLY A N 1
ATOM 778 C CA . GLY A 1 100 ? 4.383 -1.214 3.088 1 96.19 100 GLY A CA 1
ATOM 779 C C . GLY A 1 100 ? 4.254 -0.113 4.125 1 96.19 100 GLY A C 1
ATOM 780 O O . GLY A 1 100 ? 3.752 0.972 3.824 1 96.19 100 GLY A O 1
ATOM 781 N N . ASP A 1 101 ? 4.641 -0.414 5.285 1 95.81 101 ASP A N 1
ATOM 782 C CA . ASP A 1 101 ? 4.648 0.561 6.371 1 95.81 101 ASP A CA 1
ATOM 783 C C . ASP A 1 101 ? 5.594 0.132 7.488 1 95.81 101 ASP A C 1
ATOM 785 O O . ASP A 1 101 ? 6.25 -0.909 7.391 1 95.81 101 ASP A O 1
ATOM 789 N N . ILE A 1 102 ? 5.695 1.015 8.453 1 92.25 102 ILE A N 1
ATOM 790 C CA . ILE A 1 102 ? 6.645 0.748 9.531 1 92.25 102 ILE A CA 1
ATOM 791 C C . ILE A 1 102 ? 5.887 0.336 10.789 1 92.25 102 ILE A C 1
ATOM 793 O O . ILE A 1 102 ? 4.715 0.682 10.961 1 92.25 102 ILE A O 1
ATOM 797 N N . SER A 1 103 ? 6.523 -0.445 11.617 1 89.19 103 SER A N 1
ATOM 798 C CA . SER A 1 103 ? 6.203 -0.699 13.016 1 89.19 103 SER A CA 1
ATOM 799 C C . SER A 1 103 ? 4.762 -1.164 13.18 1 89.19 103 SER A C 1
ATOM 801 O O . SER A 1 103 ? 4.332 -2.115 12.523 1 89.19 103 SER A O 1
ATOM 803 N N . SER A 1 104 ? 4 -0.444 14.031 1 92.44 104 SER A N 1
ATOM 804 C CA . SER A 1 104 ? 2.662 -0.85 14.445 1 92.44 104 SER A CA 1
ATOM 805 C C . SER A 1 104 ? 1.722 -0.958 13.242 1 92.44 104 SER A C 1
ATOM 807 O O . SER A 1 104 ? 0.86 -1.838 13.203 1 92.44 104 SER A O 1
ATOM 809 N N . THR A 1 105 ? 1.929 -0.095 12.281 1 95.19 105 THR A N 1
ATOM 810 C CA . THR A 1 105 ? 1.076 -0.167 11.102 1 95.19 105 THR A CA 1
ATOM 811 C C . THR A 1 105 ? 1.324 -1.462 10.336 1 95.19 105 THR A C 1
ATOM 813 O O . THR A 1 105 ? 0.378 -2.145 9.938 1 95.19 105 THR A O 1
ATOM 816 N N . ALA A 1 106 ? 2.598 -1.832 10.156 1 96.88 106 ALA A N 1
ATOM 817 C CA . ALA A 1 106 ? 2.936 -3.082 9.484 1 96.88 106 ALA A CA 1
ATOM 818 C C . ALA A 1 106 ? 2.371 -4.285 10.234 1 96.88 106 ALA A C 1
ATOM 820 O O . ALA A 1 106 ? 1.876 -5.234 9.625 1 96.88 106 ALA A O 1
ATOM 821 N N . GLU A 1 107 ? 2.455 -4.238 11.539 1 97.56 107 GLU A N 1
ATOM 822 C CA . GLU A 1 107 ? 1.884 -5.301 12.359 1 97.56 107 GLU A CA 1
ATOM 823 C C . GLU A 1 107 ? 0.386 -5.453 12.109 1 97.56 107 GLU A C 1
ATOM 825 O O . GLU A 1 107 ? -0.13 -6.57 12.047 1 97.56 107 GLU A O 1
ATOM 830 N N . HIS A 1 108 ? -0.274 -4.359 11.992 1 97.81 108 HIS A N 1
ATOM 831 C CA . HIS A 1 108 ? -1.711 -4.387 11.75 1 97.81 108 HIS A CA 1
ATOM 832 C C . HIS A 1 108 ? -2.021 -4.934 10.359 1 97.81 108 HIS A C 1
ATOM 834 O O . HIS A 1 108 ? -2.998 -5.668 10.18 1 97.81 108 HIS A O 1
ATOM 840 N N . TYR A 1 109 ? -1.184 -4.613 9.352 1 98.25 109 TYR A N 1
ATOM 841 C CA . TYR A 1 109 ? -1.36 -5.238 8.047 1 98.25 109 TYR A CA 1
ATOM 842 C C . TYR A 1 109 ? -1.181 -6.75 8.133 1 98.25 109 TYR A C 1
ATOM 844 O O . TYR A 1 109 ? -1.947 -7.508 7.535 1 98.25 109 TYR A O 1
ATOM 852 N N . ALA A 1 110 ? -0.144 -7.176 8.859 1 98.19 110 ALA A N 1
ATOM 853 C CA . ALA A 1 110 ? 0.081 -8.609 9.023 1 98.19 110 ALA A CA 1
ATOM 854 C C . ALA A 1 110 ? -1.126 -9.281 9.672 1 98.19 110 ALA A C 1
ATOM 856 O O . ALA A 1 110 ? -1.554 -10.352 9.234 1 98.19 110 ALA A O 1
ATOM 857 N N . ARG A 1 111 ? -1.69 -8.648 10.672 1 96.69 111 ARG A N 1
ATOM 858 C CA . ARG A 1 111 ? -2.879 -9.18 11.336 1 96.69 111 ARG A CA 1
ATOM 859 C C . ARG A 1 111 ? -4.051 -9.266 10.367 1 96.69 111 ARG A C 1
ATOM 861 O O . ARG A 1 111 ? -4.781 -10.266 10.352 1 96.69 111 ARG A O 1
ATOM 868 N N . ALA A 1 112 ? -4.234 -8.25 9.625 1 97.25 112 ALA A N 1
ATOM 869 C CA . ALA A 1 112 ? -5.348 -8.211 8.68 1 97.25 112 ALA A CA 1
ATOM 870 C C . ALA A 1 112 ? -5.289 -9.391 7.711 1 97.25 112 ALA A C 1
ATOM 872 O O . ALA A 1 112 ? -6.266 -10.125 7.559 1 97.25 112 ALA A O 1
ATOM 873 N N . PHE A 1 113 ? -4.137 -9.656 7.137 1 98.12 113 PHE A N 1
ATOM 874 C CA . PHE A 1 113 ? -4.086 -10.555 5.988 1 98.12 113 PHE A CA 1
ATOM 875 C C . PHE A 1 113 ? -3.75 -11.977 6.426 1 98.12 113 PHE A C 1
ATOM 877 O O . PHE A 1 113 ? -4.195 -12.945 5.801 1 98.12 113 PHE A O 1
ATOM 884 N N . PHE A 1 114 ? -2.965 -12.156 7.527 1 97.69 114 PHE A N 1
ATOM 885 C CA . PHE A 1 114 ? -2.521 -13.492 7.91 1 97.69 114 PHE A CA 1
ATOM 886 C C . PHE A 1 114 ? -3.393 -14.047 9.031 1 97.69 114 PHE A C 1
ATOM 888 O O . PHE A 1 114 ? -3.398 -15.258 9.273 1 97.69 114 PHE A O 1
ATOM 895 N N . GLU A 1 115 ? -4.16 -13.172 9.719 1 94.62 115 GLU A N 1
ATOM 896 C CA . GLU A 1 115 ? -5.02 -13.664 10.789 1 94.62 115 GLU A CA 1
ATOM 897 C C . GLU A 1 115 ? -6.492 -13.516 10.43 1 94.62 115 GLU A C 1
ATOM 899 O O . GLU A 1 115 ? -7.234 -14.5 10.414 1 94.62 115 GLU A O 1
ATOM 904 N N . HIS A 1 116 ? -6.891 -12.352 10.031 1 94.31 116 HIS A N 1
ATOM 905 C CA . HIS A 1 116 ? -8.305 -12.133 9.742 1 94.31 116 HIS A CA 1
ATOM 906 C C . HIS A 1 116 ? -8.711 -12.812 8.438 1 94.31 116 HIS A C 1
ATOM 908 O O . HIS A 1 116 ? -9.586 -13.68 8.43 1 94.31 116 HIS A O 1
ATOM 914 N N . PHE A 1 117 ? -8 -12.492 7.367 1 95.75 117 PHE A N 1
ATOM 915 C CA . PHE A 1 117 ? -8.359 -13.062 6.074 1 95.75 117 PHE A CA 1
ATOM 916 C C . PHE A 1 117 ? -7.695 -14.422 5.887 1 95.75 117 PHE A C 1
ATOM 918 O O . PHE A 1 117 ? -8.172 -15.25 5.113 1 95.75 117 PHE A O 1
ATOM 925 N N . ASP A 1 118 ? -6.543 -14.57 6.535 1 96.81 118 ASP A N 1
ATOM 926 C CA . ASP A 1 118 ? -5.797 -15.828 6.586 1 96.81 118 ASP A CA 1
ATOM 927 C C . ASP A 1 118 ? -5.406 -16.281 5.184 1 96.81 118 ASP A C 1
ATOM 929 O O . ASP A 1 118 ? -5.613 -17.453 4.828 1 96.81 118 ASP A O 1
ATOM 933 N N . VAL A 1 119 ? -4.957 -15.383 4.355 1 98.44 119 VAL A N 1
ATOM 934 C CA . VAL A 1 119 ? -4.445 -15.734 3.037 1 98.44 119 VAL A CA 1
ATOM 935 C C . VAL A 1 119 ? -3.107 -16.453 3.178 1 98.44 119 VAL A C 1
ATOM 937 O O . VAL A 1 119 ? -2.494 -16.438 4.246 1 98.44 119 VAL A O 1
ATOM 940 N N . ASP A 1 120 ? -2.66 -17.141 2.109 1 98.81 120 ASP A N 1
ATOM 941 C CA . ASP A 1 120 ? -1.41 -17.891 2.145 1 98.81 120 ASP A CA 1
ATOM 942 C C . ASP A 1 120 ? -0.206 -16.969 1.991 1 98.81 120 ASP A C 1
ATOM 944 O O . ASP A 1 120 ? 0.854 -17.219 2.57 1 98.81 120 ASP A O 1
ATOM 948 N N . ALA A 1 121 ? -0.374 -15.891 1.198 1 98.88 121 ALA A N 1
ATOM 949 C CA . ALA A 1 121 ? 0.727 -14.977 0.909 1 98.88 121 ALA A CA 1
ATOM 950 C C . ALA A 1 121 ? 0.207 -13.578 0.593 1 98.88 121 ALA A C 1
ATOM 952 O O . ALA A 1 121 ? -0.98 -13.398 0.309 1 98.88 121 ALA A O 1
ATOM 953 N N . ILE A 1 122 ? 1.093 -12.586 0.666 1 98.88 122 ILE A N 1
ATOM 954 C CA . ILE A 1 122 ? 0.751 -11.195 0.394 1 98.88 122 ILE A CA 1
ATOM 955 C C . ILE A 1 122 ? 1.893 -10.523 -0.366 1 98.88 122 ILE A C 1
ATOM 957 O O . ILE A 1 122 ? 3.057 -10.898 -0.206 1 98.88 122 ILE A O 1
ATOM 961 N N . THR A 1 123 ? 1.578 -9.625 -1.249 1 98.81 123 THR A N 1
ATOM 962 C CA . THR A 1 123 ? 2.609 -8.805 -1.872 1 98.81 123 THR A CA 1
ATOM 963 C C . THR A 1 123 ? 2.928 -7.586 -1.005 1 98.81 123 THR A C 1
ATOM 965 O O . THR A 1 123 ? 2.025 -6.965 -0.443 1 98.81 123 THR A O 1
ATOM 968 N N . LEU A 1 124 ? 4.223 -7.23 -0.854 1 98.81 124 LEU A N 1
ATOM 969 C CA . LEU A 1 124 ? 4.672 -6.121 -0.018 1 98.81 124 LEU A CA 1
ATOM 970 C C . LEU A 1 124 ? 5.594 -5.191 -0.798 1 98.81 124 LEU A C 1
ATOM 972 O O . LEU A 1 124 ? 6.199 -5.602 -1.791 1 98.81 124 LEU A O 1
ATOM 976 N N . ASN A 1 125 ? 5.637 -3.969 -0.392 1 98.75 125 ASN A N 1
ATOM 977 C CA . ASN A 1 125 ? 6.473 -2.908 -0.941 1 98.75 125 ASN A CA 1
ATOM 978 C C . ASN A 1 125 ? 7.633 -2.568 -0.009 1 98.75 125 ASN A C 1
ATOM 980 O O . ASN A 1 125 ? 7.418 -2.104 1.112 1 98.75 125 ASN A O 1
ATOM 984 N N . PRO A 1 126 ? 8.852 -2.691 -0.407 1 98.56 126 PRO A N 1
ATOM 985 C CA . PRO A 1 126 ? 10 -2.568 0.501 1 98.56 126 PRO A CA 1
ATOM 986 C C . PRO A 1 126 ? 10.594 -1.162 0.512 1 98.56 126 PRO A C 1
ATOM 988 O O . PRO A 1 126 ? 11.672 -0.95 1.069 1 98.56 126 PRO A O 1
ATOM 991 N N . LEU A 1 127 ? 10 -0.169 -0.04 1 98.56 127 LEU A N 1
ATOM 992 C CA . LEU A 1 127 ? 10.578 1.154 -0.261 1 98.56 127 LEU A CA 1
ATOM 993 C C . LEU A 1 127 ? 11.117 1.735 1.039 1 98.56 127 LEU A C 1
ATOM 995 O O . LEU A 1 127 ? 12.203 2.322 1.056 1 98.56 127 LEU A O 1
ATOM 999 N N . MET A 1 128 ? 10.406 1.565 2.127 1 97.31 128 MET A N 1
ATOM 1000 C CA . MET A 1 128 ? 10.758 2.207 3.389 1 97.31 128 MET A CA 1
ATOM 1001 C C . MET A 1 128 ? 11.766 1.361 4.164 1 97.31 128 MET A C 1
ATOM 1003 O O . MET A 1 128 ? 12.109 1.687 5.305 1 97.31 128 MET A O 1
ATOM 1007 N N . GLY A 1 129 ? 12.148 0.233 3.578 1 97.69 129 GLY A N 1
ATOM 1008 C CA . GLY A 1 129 ? 13.164 -0.594 4.211 1 97.69 129 GLY A CA 1
ATOM 1009 C C . GLY A 1 129 ? 12.688 -2.002 4.508 1 97.69 129 GLY A C 1
ATOM 1010 O O . GLY A 1 129 ? 11.492 -2.232 4.688 1 97.69 129 GLY A O 1
ATOM 1011 N N . PHE A 1 130 ? 13.633 -2.893 4.707 1 98 130 PHE A N 1
ATOM 1012 C CA . PHE A 1 130 ? 13.312 -4.312 4.812 1 98 130 PHE A CA 1
ATOM 1013 C C . PHE A 1 130 ? 12.758 -4.637 6.195 1 98 130 PHE A C 1
ATOM 1015 O O . PHE A 1 130 ? 12.109 -5.672 6.383 1 98 130 PHE A O 1
ATOM 1022 N N . GLU A 1 131 ? 13.008 -3.768 7.172 1 96.75 131 GLU A N 1
ATOM 1023 C CA . GLU A 1 131 ? 12.414 -4.02 8.484 1 96.75 131 GLU A CA 1
ATOM 1024 C C . GLU A 1 131 ? 10.891 -3.941 8.422 1 96.75 131 GLU A C 1
ATOM 1026 O O . GLU A 1 131 ? 10.203 -4.457 9.305 1 96.75 131 GLU A O 1
ATOM 1031 N N . THR A 1 132 ? 10.367 -3.252 7.383 1 97.19 132 THR A N 1
ATOM 1032 C CA . THR A 1 132 ? 8.922 -3.168 7.219 1 97.19 132 THR A CA 1
ATOM 1033 C C . THR A 1 132 ? 8.328 -4.547 6.953 1 97.19 132 THR A C 1
ATOM 1035 O O . THR A 1 132 ? 7.117 -4.746 7.09 1 97.19 132 THR A O 1
ATOM 1038 N N . LEU A 1 133 ? 9.133 -5.57 6.59 1 98.12 133 LEU A N 1
ATOM 1039 C CA . LEU A 1 133 ? 8.68 -6.934 6.328 1 98.12 133 LEU A CA 1
ATOM 1040 C C . LEU A 1 133 ? 8.602 -7.734 7.625 1 98.12 133 LEU A C 1
ATOM 1042 O O . LEU A 1 133 ? 7.938 -8.773 7.676 1 98.12 133 LEU A O 1
ATOM 1046 N N . ASP A 1 134 ? 9.25 -7.297 8.672 1 97.75 134 ASP A N 1
ATOM 1047 C CA . ASP A 1 134 ? 9.5 -8.086 9.875 1 97.75 134 ASP A CA 1
ATOM 1048 C C . ASP A 1 134 ? 8.195 -8.609 10.469 1 97.75 134 ASP A C 1
ATOM 1050 O O . ASP A 1 134 ? 8.086 -9.789 10.812 1 97.75 134 ASP A O 1
ATOM 1054 N N . PRO A 1 135 ? 7.152 -7.809 10.555 1 97.94 135 PRO A N 1
ATOM 1055 C CA . PRO A 1 135 ? 5.922 -8.289 11.18 1 97.94 135 PRO A CA 1
ATOM 1056 C C . PRO A 1 135 ? 5.285 -9.453 10.422 1 97.94 135 PRO A C 1
ATOM 1058 O O . PRO A 1 135 ? 4.422 -10.148 10.961 1 97.94 135 PRO A O 1
ATOM 1061 N N . PHE A 1 136 ? 5.684 -9.688 9.188 1 98.38 136 PHE A N 1
ATOM 1062 C CA . PHE A 1 136 ? 5.09 -10.727 8.352 1 98.38 136 PHE A CA 1
ATOM 1063 C C . PHE A 1 136 ? 5.926 -12 8.391 1 98.38 136 PHE A C 1
ATOM 1065 O O . PHE A 1 136 ? 5.566 -13.008 7.773 1 98.38 136 PHE A O 1
ATOM 1072 N N . LEU A 1 137 ? 7.047 -12.031 9.094 1 97.88 137 LEU A N 1
ATOM 1073 C CA . LEU A 1 137 ? 8.07 -13.047 8.844 1 97.88 137 LEU A CA 1
ATOM 1074 C C . LEU A 1 137 ? 8.078 -14.094 9.953 1 97.88 137 LEU A C 1
ATOM 1076 O O . LEU A 1 137 ? 9.07 -14.797 10.133 1 97.88 137 LEU A O 1
ATOM 1080 N N . GLU A 1 138 ? 6.965 -14.305 10.609 1 96.19 138 GLU A N 1
ATOM 1081 C CA . GLU A 1 138 ? 7.008 -15.156 11.797 1 96.19 138 GLU A CA 1
ATOM 1082 C C . GLU A 1 138 ? 6.309 -16.484 11.547 1 96.19 138 GLU A C 1
ATOM 1084 O O . GLU A 1 138 ? 6.344 -17.391 12.391 1 96.19 138 GLU A O 1
ATOM 1089 N N . GLU A 1 139 ? 5.719 -16.688 10.445 1 97.19 139 GLU A N 1
ATOM 1090 C CA . GLU A 1 139 ? 4.883 -17.859 10.219 1 97.19 139 GLU A CA 1
ATOM 1091 C C . GLU A 1 139 ? 5.426 -18.719 9.078 1 97.19 139 GLU A C 1
ATOM 1093 O O . GLU A 1 139 ? 5.328 -18.328 7.91 1 97.19 139 GLU A O 1
ATOM 1098 N N . PRO A 1 140 ? 5.809 -19.938 9.328 1 97.5 140 PRO A N 1
ATOM 1099 C CA . PRO A 1 140 ? 6.402 -20.781 8.297 1 97.5 140 PRO A CA 1
ATOM 1100 C C . PRO A 1 140 ? 5.418 -21.125 7.176 1 97.5 140 PRO A C 1
ATOM 1102 O O . PRO A 1 140 ? 5.832 -21.344 6.035 1 97.5 140 PRO A O 1
ATOM 1105 N N . GLY A 1 141 ? 4.152 -21.156 7.551 1 98.31 141 GLY A N 1
ATOM 1106 C CA . GLY A 1 141 ? 3.15 -21.547 6.57 1 98.31 141 GLY A CA 1
ATOM 1107 C C . GLY A 1 141 ? 2.719 -20.406 5.668 1 98.31 141 GLY A C 1
ATOM 1108 O O . GLY A 1 141 ? 1.838 -20.578 4.82 1 98.31 141 GLY A O 1
ATOM 1109 N N . LYS A 1 142 ? 3.328 -19.203 5.816 1 98.81 142 LYS A N 1
ATOM 1110 C CA . LYS A 1 142 ? 2.949 -18.031 5.051 1 98.81 142 LYS A CA 1
ATOM 1111 C C . LYS A 1 142 ? 4.07 -17.594 4.109 1 98.81 142 LYS A C 1
ATOM 1113 O O . LYS A 1 142 ? 5.23 -17.984 4.301 1 98.81 142 LYS A O 1
ATOM 1118 N N . GLY A 1 143 ? 3.715 -16.906 3.031 1 98.88 143 GLY A N 1
ATOM 1119 C CA . GLY A 1 143 ? 4.656 -16.344 2.07 1 98.88 143 GLY A CA 1
ATOM 1120 C C . GLY A 1 143 ? 4.508 -14.852 1.877 1 98.88 143 GLY A C 1
ATOM 1121 O O . GLY A 1 143 ? 3.424 -14.305 2.086 1 98.88 143 GLY A O 1
ATOM 1122 N N . VAL A 1 144 ? 5.57 -14.211 1.552 1 98.88 144 VAL A N 1
ATOM 1123 C CA . VAL A 1 144 ? 5.602 -12.805 1.173 1 98.88 144 VAL A CA 1
ATOM 1124 C C . VAL A 1 144 ? 6.254 -12.656 -0.201 1 98.88 144 VAL A C 1
ATOM 1126 O O . VAL A 1 144 ? 7.363 -13.141 -0.426 1 98.88 144 VAL A O 1
ATOM 1129 N N . TYR A 1 145 ? 5.527 -12.109 -1.129 1 98.88 145 TYR A N 1
ATOM 1130 C CA . TYR A 1 145 ? 6.105 -11.711 -2.408 1 98.88 145 TYR A CA 1
ATOM 1131 C C . TYR A 1 145 ? 6.438 -10.227 -2.418 1 98.88 145 TYR A C 1
ATOM 1133 O O . TYR A 1 145 ? 5.539 -9.383 -2.449 1 98.88 145 TYR A O 1
ATOM 1141 N N . THR A 1 146 ? 7.715 -9.883 -2.41 1 98.81 146 THR A N 1
ATOM 1142 C CA . THR A 1 146 ? 8.164 -8.5 -2.326 1 98.81 146 THR A CA 1
ATOM 1143 C C . THR A 1 146 ? 8.367 -7.91 -3.719 1 98.81 146 THR A C 1
ATOM 1145 O O . THR A 1 146 ? 8.969 -8.547 -4.59 1 98.81 146 THR A O 1
ATOM 1148 N N . LEU A 1 147 ? 7.824 -6.762 -3.939 1 98.5 147 LEU A N 1
ATOM 1149 C CA . LEU A 1 147 ? 8.094 -6.059 -5.191 1 98.5 147 LEU A CA 1
ATOM 1150 C C . LEU A 1 147 ? 9.594 -5.922 -5.426 1 98.5 147 LEU A C 1
ATOM 1152 O O . LEU A 1 147 ? 10.305 -5.332 -4.609 1 98.5 147 LEU A O 1
ATOM 1156 N N . THR A 1 148 ? 10.031 -6.426 -6.582 1 97.94 148 THR A N 1
ATOM 1157 C CA . THR A 1 148 ? 11.469 -6.461 -6.832 1 97.94 148 THR A CA 1
ATOM 1158 C C . THR A 1 148 ? 11.797 -5.844 -8.188 1 97.94 148 THR A C 1
ATOM 1160 O O . THR A 1 148 ? 12.633 -4.941 -8.281 1 97.94 148 THR A O 1
ATOM 1163 N N . LEU A 1 149 ? 11.109 -6.297 -9.18 1 95.25 149 LEU A N 1
ATOM 1164 C CA . LEU A 1 149 ? 11.25 -5.762 -10.531 1 95.25 149 LEU A CA 1
ATOM 1165 C C . LEU A 1 149 ? 9.938 -5.871 -11.289 1 95.25 149 LEU A C 1
ATOM 1167 O O . LEU A 1 149 ? 9.516 -6.969 -11.664 1 95.25 149 LEU A O 1
ATOM 1171 N N . THR A 1 150 ? 9.375 -4.734 -11.57 1 90.56 150 THR A N 1
ATOM 1172 C CA . THR A 1 150 ? 8.094 -4.766 -12.266 1 90.56 150 THR A CA 1
ATOM 1173 C C . THR A 1 150 ? 8.273 -4.484 -13.75 1 90.56 150 THR A C 1
ATOM 1175 O O . THR A 1 150 ? 9.328 -4.004 -14.172 1 90.56 150 THR A O 1
ATOM 1178 N N . SER A 1 151 ? 7.293 -4.801 -14.578 1 86.81 151 SER A N 1
ATOM 1179 C CA . SER A 1 151 ? 7.438 -4.785 -16.031 1 86.81 151 SER A CA 1
ATOM 1180 C C . SER A 1 151 ? 7 -3.449 -16.609 1 86.81 151 SER A C 1
ATOM 1182 O O . SER A 1 151 ? 7.207 -3.186 -17.797 1 86.81 151 SER A O 1
ATOM 1184 N N . ASN A 1 152 ? 6.383 -2.672 -15.797 1 88.56 152 ASN A N 1
ATOM 1185 C CA . ASN A 1 152 ? 5.879 -1.392 -16.281 1 88.56 152 ASN A CA 1
ATOM 1186 C C . ASN A 1 152 ? 7.016 -0.427 -16.594 1 88.56 152 ASN A C 1
ATOM 1188 O O . ASN A 1 152 ? 8.094 -0.519 -16.016 1 88.56 152 ASN A O 1
ATOM 1192 N N . PRO A 1 153 ? 6.789 0.568 -17.531 1 90.75 153 PRO A N 1
ATOM 1193 C CA . PRO A 1 153 ? 7.824 1.538 -17.891 1 90.75 153 PRO A CA 1
ATOM 1194 C C . PRO A 1 153 ? 8.406 2.258 -16.688 1 90.75 153 PRO A C 1
ATOM 1196 O O . PRO A 1 153 ? 9.609 2.537 -16.641 1 90.75 153 PRO A O 1
ATOM 1199 N N . GLY A 1 154 ? 7.684 2.443 -15.68 1 93.56 154 GLY A N 1
ATOM 1200 C CA . GLY A 1 154 ? 8.094 3.176 -14.492 1 93.56 154 GLY A CA 1
ATOM 1201 C C . GLY A 1 154 ? 9.133 2.439 -13.672 1 93.56 154 GLY A C 1
ATOM 1202 O O . GLY A 1 154 ? 9.766 3.029 -12.797 1 93.56 154 GLY A O 1
ATOM 1203 N N . ALA A 1 155 ? 9.352 1.177 -13.977 1 92.94 155 ALA A N 1
ATOM 1204 C CA . ALA A 1 155 ? 10.414 0.448 -13.289 1 92.94 155 ALA A CA 1
ATOM 1205 C C . ALA A 1 155 ? 11.75 1.162 -13.422 1 92.94 155 ALA A C 1
ATOM 1207 O O . ALA A 1 155 ? 12.617 1.045 -12.555 1 92.94 155 ALA A O 1
ATOM 1208 N N . GLU A 1 156 ? 11.898 1.957 -14.461 1 94.5 156 GLU A N 1
ATOM 1209 C CA . GLU A 1 156 ? 13.141 2.676 -14.742 1 94.5 156 GLU A CA 1
ATOM 1210 C C . GLU A 1 156 ? 13.359 3.803 -13.734 1 94.5 156 GLU A C 1
ATOM 1212 O O . GLU A 1 156 ? 14.484 4.289 -13.578 1 94.5 156 GLU A O 1
ATOM 1217 N N . ASP A 1 157 ? 12.344 4.211 -13.102 1 96.94 157 ASP A N 1
ATOM 1218 C CA . ASP A 1 157 ? 12.43 5.383 -12.242 1 96.94 157 ASP A CA 1
ATOM 1219 C C . ASP A 1 157 ? 13.195 5.066 -10.953 1 96.94 157 ASP A C 1
ATOM 1221 O O . ASP A 1 157 ? 13.961 5.895 -10.461 1 96.94 157 ASP A O 1
ATOM 1225 N N . ILE A 1 158 ? 12.922 3.881 -10.383 1 97.56 158 ILE A N 1
ATOM 1226 C CA . ILE A 1 158 ? 13.578 3.57 -9.117 1 97.56 158 ILE A CA 1
ATOM 1227 C C . ILE A 1 158 ? 14.172 2.162 -9.172 1 97.56 158 ILE A C 1
ATOM 1229 O O . ILE A 1 158 ? 15.383 1.979 -9.023 1 97.56 158 ILE A O 1
ATOM 1233 N N . LEU A 1 159 ? 13.445 1.194 -9.539 1 96.56 159 LEU A N 1
ATOM 1234 C CA . LEU A 1 159 ? 13.812 -0.212 -9.43 1 96.56 159 LEU A CA 1
ATOM 1235 C C . LEU A 1 159 ? 15.008 -0.527 -10.328 1 96.56 159 LEU A C 1
ATOM 1237 O O . LEU A 1 159 ? 15.867 -1.334 -9.961 1 96.56 159 LEU A O 1
ATOM 1241 N N . LEU A 1 160 ? 15.094 0.112 -11.461 1 95.12 160 LEU A N 1
ATOM 1242 C CA . LEU A 1 160 ? 16.156 -0.202 -12.406 1 95.12 160 LEU A CA 1
ATOM 1243 C C . LEU A 1 160 ? 17.297 0.801 -12.289 1 95.12 160 LEU A C 1
ATOM 1245 O O . LEU A 1 160 ? 18.266 0.735 -13.055 1 95.12 160 LEU A O 1
ATOM 1249 N N . LYS A 1 161 ? 17.188 1.737 -11.367 1 96 161 LYS A N 1
ATOM 1250 C CA . LYS A 1 161 ? 18.312 2.645 -11.141 1 96 161 LYS A CA 1
ATOM 1251 C C . LYS A 1 161 ? 19.547 1.887 -10.672 1 96 161 LYS A C 1
ATOM 1253 O O . LYS A 1 161 ? 19.438 0.963 -9.859 1 96 161 LYS A O 1
ATOM 1258 N N . LYS A 1 162 ? 20.656 2.371 -11.227 1 96.12 162 LYS A N 1
ATOM 1259 C CA . LYS A 1 162 ? 21.938 1.784 -10.812 1 96.12 162 LYS A CA 1
ATOM 1260 C C . LYS A 1 162 ? 22.422 2.398 -9.5 1 96.12 162 LYS A C 1
ATOM 1262 O O . LYS A 1 162 ? 22.266 3.602 -9.281 1 96.12 162 LYS A O 1
ATOM 1267 N N . LEU A 1 163 ? 22.953 1.579 -8.664 1 95.69 163 LEU A N 1
ATOM 1268 C CA . LEU A 1 163 ? 23.625 1.998 -7.445 1 95.69 163 LEU A CA 1
ATOM 1269 C C . LEU A 1 163 ? 25.125 2.146 -7.684 1 95.69 163 LEU A C 1
ATOM 1271 O O . LEU A 1 163 ? 25.625 1.799 -8.75 1 95.69 163 LEU A O 1
ATOM 1275 N N . PRO A 1 164 ? 25.859 2.713 -6.668 1 93.75 164 PRO A N 1
ATOM 1276 C CA . PRO A 1 164 ? 27.281 2.984 -6.879 1 93.75 164 PRO A CA 1
ATOM 1277 C C . PRO A 1 164 ? 28.078 1.724 -7.195 1 93.75 164 PRO A C 1
ATOM 1279 O O . PRO A 1 164 ? 29.078 1.788 -7.914 1 93.75 164 PRO A O 1
ATOM 1282 N N . ASP A 1 165 ? 27.672 0.589 -6.777 1 93.06 165 ASP A N 1
ATOM 1283 C CA . ASP A 1 165 ? 28.406 -0.651 -7.004 1 93.06 165 ASP A CA 1
ATOM 1284 C C . ASP A 1 165 ? 28.031 -1.277 -8.344 1 93.06 165 ASP A C 1
ATOM 1286 O O . ASP A 1 165 ? 28.547 -2.33 -8.719 1 93.06 165 ASP A O 1
ATOM 1290 N N . GLY A 1 166 ? 27.094 -0.66 -9.016 1 93.44 166 GLY A N 1
ATOM 1291 C CA . GLY A 1 166 ? 26.734 -1.127 -10.336 1 93.44 166 GLY A CA 1
ATOM 1292 C C . GLY A 1 166 ? 25.453 -1.952 -10.344 1 93.44 166 GLY A C 1
ATOM 1293 O O . GLY A 1 166 ? 24.844 -2.16 -11.398 1 93.44 166 GLY A O 1
ATOM 1294 N N . ASP A 1 167 ? 25.062 -2.379 -9.234 1 94.19 167 ASP A N 1
ATOM 1295 C CA . ASP A 1 167 ? 23.828 -3.145 -9.148 1 94.19 167 ASP A CA 1
ATOM 1296 C C . ASP A 1 167 ? 22.609 -2.23 -9.25 1 94.19 167 ASP A C 1
ATOM 1298 O O . ASP A 1 167 ? 22.688 -1.033 -8.977 1 94.19 167 ASP A O 1
ATOM 1302 N N . THR A 1 168 ? 21.562 -2.812 -9.75 1 96.06 168 THR A N 1
ATOM 1303 C CA . THR A 1 168 ? 20.312 -2.07 -9.711 1 96.06 168 THR A CA 1
ATOM 1304 C C . THR A 1 168 ? 19.672 -2.156 -8.328 1 96.06 168 THR A C 1
ATOM 1306 O O . THR A 1 168 ? 20.031 -3.018 -7.523 1 96.06 168 THR A O 1
ATOM 1309 N N . VAL A 1 169 ? 18.734 -1.269 -8.086 1 97.56 169 VAL A N 1
ATOM 1310 C CA . VAL A 1 169 ? 17.938 -1.347 -6.859 1 97.56 169 VAL A CA 1
ATOM 1311 C C . VAL A 1 169 ? 17.25 -2.699 -6.785 1 97.56 169 VAL A C 1
ATOM 1313 O O . VAL A 1 169 ? 17.172 -3.312 -5.719 1 97.56 169 VAL A O 1
ATOM 1316 N N . SER A 1 170 ? 16.766 -3.225 -7.922 1 97.62 170 SER A N 1
ATOM 1317 C CA . SER A 1 170 ? 16.109 -4.523 -7.988 1 97.62 170 SER A CA 1
ATOM 1318 C C . SER A 1 170 ? 17.047 -5.645 -7.535 1 97.62 170 SER A C 1
ATOM 1320 O O . SER A 1 170 ? 16.656 -6.5 -6.738 1 97.62 170 SER A O 1
ATOM 1322 N N . ALA A 1 171 ? 18.25 -5.629 -8.07 1 97.56 171 ALA A N 1
ATOM 1323 C CA . ALA A 1 171 ? 19.234 -6.641 -7.68 1 97.56 171 ALA A CA 1
ATOM 1324 C C . ALA A 1 171 ? 19.531 -6.559 -6.184 1 97.56 171 ALA A C 1
ATOM 1326 O O . ALA A 1 171 ? 19.656 -7.582 -5.512 1 97.56 171 ALA A O 1
ATOM 1327 N N . TYR A 1 172 ? 19.656 -5.34 -5.695 1 98.19 172 TYR A N 1
ATOM 1328 C CA . TYR A 1 172 ? 19.891 -5.121 -4.273 1 98.19 172 TYR A CA 1
ATOM 1329 C C . TYR A 1 172 ? 18.75 -5.684 -3.434 1 98.19 172 TYR A C 1
ATOM 1331 O O . TYR A 1 172 ? 18.984 -6.336 -2.414 1 98.19 172 TYR A O 1
ATOM 1339 N N . ILE A 1 173 ? 17.5 -5.457 -3.836 1 98.56 173 ILE A N 1
ATOM 1340 C CA . ILE A 1 173 ? 16.344 -5.988 -3.133 1 98.56 173 ILE A CA 1
ATOM 1341 C C . ILE A 1 173 ? 16.422 -7.512 -3.076 1 98.56 173 ILE A C 1
ATOM 1343 O O . ILE A 1 173 ? 16.25 -8.109 -2.014 1 98.56 173 ILE A O 1
ATOM 1347 N N . ALA A 1 174 ? 16.734 -8.148 -4.184 1 98.5 174 ALA A N 1
ATOM 1348 C CA . ALA A 1 174 ? 16.828 -9.609 -4.242 1 98.5 174 ALA A CA 1
ATOM 1349 C C . ALA A 1 174 ? 17.906 -10.117 -3.281 1 98.5 174 ALA A C 1
ATOM 1351 O O . ALA A 1 174 ? 17.688 -11.094 -2.559 1 98.5 174 ALA A O 1
ATOM 1352 N N . GLN A 1 175 ? 19.062 -9.43 -3.258 1 98.5 175 GLN A N 1
ATOM 1353 C CA . GLN A 1 175 ? 20.156 -9.812 -2.373 1 98.5 175 GLN A CA 1
ATOM 1354 C C . GLN A 1 175 ? 19.734 -9.719 -0.908 1 98.5 175 GLN A C 1
ATOM 1356 O O . GLN A 1 175 ? 20.031 -10.617 -0.117 1 98.5 175 GLN A O 1
ATOM 1361 N N . ARG A 1 176 ? 19.109 -8.656 -0.602 1 98.5 176 ARG A N 1
ATOM 1362 C CA . ARG A 1 176 ? 18.703 -8.438 0.783 1 98.5 176 ARG A CA 1
ATOM 1363 C C . ARG A 1 176 ? 17.641 -9.445 1.212 1 98.5 176 ARG A C 1
ATOM 1365 O O . ARG A 1 176 ? 17.656 -9.914 2.352 1 98.5 176 ARG A O 1
ATOM 1372 N N . LEU A 1 177 ? 16.703 -9.75 0.324 1 98.75 177 LEU A N 1
ATOM 1373 C CA . LEU A 1 177 ? 15.695 -10.758 0.626 1 98.75 177 LEU A CA 1
ATOM 1374 C C . LEU A 1 177 ? 16.344 -12.117 0.867 1 98.75 177 LEU A C 1
ATOM 1376 O O . LEU A 1 177 ? 15.945 -12.844 1.779 1 98.75 177 LEU A O 1
ATOM 1380 N N . ARG A 1 178 ? 17.312 -12.469 0.071 1 98.69 178 ARG A N 1
ATOM 1381 C CA . ARG A 1 178 ? 18.031 -13.727 0.264 1 98.69 178 ARG A CA 1
ATOM 1382 C C . ARG A 1 178 ? 18.656 -13.789 1.651 1 98.69 178 ARG A C 1
ATOM 1384 O O . ARG A 1 178 ? 18.547 -14.805 2.342 1 98.69 178 ARG A O 1
ATOM 1391 N N . GLN A 1 179 ? 19.297 -12.734 2.045 1 98.25 179 GLN A N 1
ATOM 1392 C CA . GLN A 1 179 ? 19.938 -12.68 3.357 1 98.25 179 GLN A CA 1
ATOM 1393 C C . GLN A 1 179 ? 18.906 -12.82 4.473 1 98.25 179 GLN A C 1
ATOM 1395 O O . GLN A 1 179 ? 19.156 -13.5 5.473 1 98.25 179 GLN A O 1
ATOM 1400 N N . ARG A 1 180 ? 17.781 -12.281 4.273 1 98 180 ARG A N 1
ATOM 1401 C CA . ARG A 1 180 ? 16.75 -12.281 5.301 1 98 180 ARG A CA 1
ATOM 1402 C C . ARG A 1 180 ? 16.078 -13.648 5.398 1 98 180 ARG A C 1
ATOM 1404 O O . ARG A 1 180 ? 15.602 -14.039 6.465 1 98 180 ARG A O 1
ATOM 1411 N N . GLN A 1 181 ? 16.016 -14.352 4.289 1 98.06 181 GLN A N 1
ATOM 1412 C CA . GLN A 1 181 ? 15.359 -15.656 4.27 1 98.06 181 GLN A CA 1
ATOM 1413 C C . GLN A 1 181 ? 15.977 -16.594 5.309 1 98.06 181 GLN A C 1
ATOM 1415 O O . GLN A 1 181 ? 15.266 -17.391 5.926 1 98.06 181 GLN A O 1
ATOM 1420 N N . ASP A 1 182 ? 17.234 -16.484 5.562 1 95.5 182 ASP A N 1
ATOM 1421 C CA . ASP A 1 182 ? 17.953 -17.375 6.477 1 95.5 182 ASP A CA 1
ATOM 1422 C C . ASP A 1 182 ? 17.406 -17.25 7.895 1 95.5 182 ASP A C 1
ATOM 1424 O O . ASP A 1 182 ? 17.469 -18.203 8.68 1 95.5 182 ASP A O 1
ATOM 1428 N N . LYS A 1 183 ? 16.797 -16.156 8.156 1 95.69 183 LYS A N 1
ATOM 1429 C CA . LYS A 1 183 ? 16.328 -15.914 9.523 1 95.69 183 LYS A CA 1
ATOM 1430 C C . LYS A 1 183 ? 14.812 -15.836 9.57 1 95.69 183 LYS A C 1
ATOM 1432 O O . LYS A 1 183 ? 14.234 -15.492 10.609 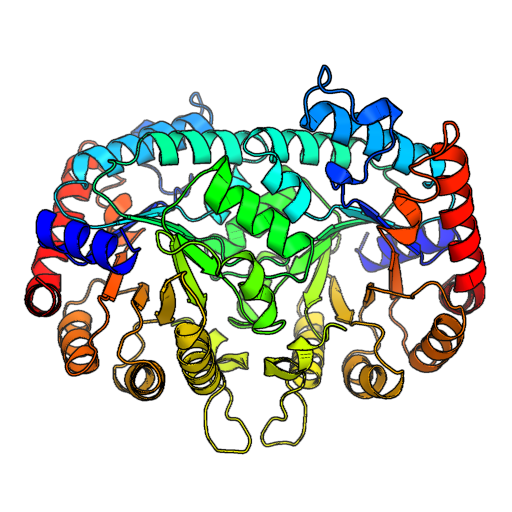1 95.69 183 LYS A O 1
ATOM 1437 N N . SER A 1 184 ? 14.164 -16.156 8.5 1 97.56 184 SER A N 1
ATOM 1438 C CA . SER A 1 184 ? 12.719 -15.984 8.414 1 97.56 184 SER A CA 1
ATOM 1439 C C . SER A 1 184 ? 12.008 -17.328 8.297 1 97.56 184 SER A C 1
ATOM 1441 O O . SER A 1 184 ? 12.219 -18.062 7.328 1 97.56 184 SER A O 1
ATOM 1443 N N . PRO A 1 185 ? 11.164 -17.672 9.266 1 97.94 185 PRO A N 1
ATOM 1444 C CA . PRO A 1 185 ? 10.281 -18.828 9.055 1 97.94 185 PRO A CA 1
ATOM 1445 C C . PRO A 1 185 ? 9.367 -18.656 7.844 1 97.94 185 PRO A C 1
ATOM 1447 O O . PRO A 1 185 ? 9.039 -19.641 7.172 1 97.94 185 PRO A O 1
ATOM 1450 N N . THR A 1 186 ? 8.898 -17.438 7.594 1 98.69 186 THR A N 1
ATOM 1451 C CA . THR A 1 186 ? 8.07 -17.125 6.43 1 98.69 186 THR A CA 1
ATOM 1452 C C . THR A 1 186 ? 8.898 -17.188 5.148 1 98.69 186 THR A C 1
ATOM 1454 O O . THR A 1 186 ? 10.07 -16.812 5.137 1 98.69 186 THR A O 1
ATOM 1457 N N . THR A 1 187 ? 8.336 -17.75 4.145 1 98.81 187 THR A N 1
ATOM 1458 C CA . THR A 1 187 ? 9.023 -17.844 2.861 1 98.81 187 THR A CA 1
ATOM 1459 C C . THR A 1 187 ? 9.008 -16.516 2.133 1 98.81 187 THR A C 1
ATOM 1461 O O . THR A 1 187 ? 7.953 -15.898 1.965 1 98.81 187 THR A O 1
ATOM 1464 N N . LEU A 1 188 ? 10.18 -16.047 1.751 1 98.88 188 LEU A N 1
ATOM 1465 C CA . LEU A 1 188 ? 10.297 -14.789 1.018 1 98.88 188 LEU A CA 1
ATOM 1466 C C . LEU A 1 188 ? 10.391 -15.047 -0.483 1 98.88 188 LEU A C 1
ATOM 1468 O O . LEU A 1 188 ? 11.25 -15.805 -0.932 1 98.88 188 LEU A O 1
ATOM 1472 N N . GLY A 1 189 ? 9.438 -14.477 -1.234 1 98.81 189 GLY A N 1
ATOM 1473 C CA . GLY A 1 189 ? 9.445 -14.492 -2.688 1 98.81 189 GLY A CA 1
ATOM 1474 C C . GLY A 1 189 ? 9.586 -13.109 -3.299 1 98.81 189 GLY A C 1
ATOM 1475 O O . GLY A 1 189 ? 9.766 -12.125 -2.58 1 98.81 189 GLY A O 1
ATOM 1476 N N . MET A 1 190 ? 9.602 -13.078 -4.617 1 98.69 190 MET A N 1
ATOM 1477 C CA . MET A 1 190 ? 9.805 -11.828 -5.344 1 98.69 190 MET A CA 1
ATOM 1478 C C . MET A 1 190 ? 8.75 -11.656 -6.434 1 98.69 190 MET A C 1
ATOM 1480 O O . MET A 1 190 ? 8.398 -12.617 -7.113 1 98.69 190 MET A O 1
ATOM 1484 N N . VAL A 1 191 ? 8.227 -10.469 -6.562 1 97.81 191 VAL A N 1
ATOM 1485 C CA . VAL A 1 191 ? 7.48 -10.078 -7.754 1 97.81 191 VAL A CA 1
ATOM 1486 C C . VAL A 1 191 ? 8.445 -9.586 -8.828 1 97.81 191 VAL A C 1
ATOM 1488 O O . VAL A 1 191 ? 9.133 -8.578 -8.641 1 97.81 191 VAL A O 1
ATOM 1491 N N . VAL A 1 192 ? 8.5 -10.289 -9.898 1 95.19 192 VAL A N 1
ATOM 1492 C CA . VAL A 1 192 ? 9.414 -9.922 -10.969 1 95.19 192 VAL A CA 1
ATOM 1493 C C . VAL A 1 192 ? 8.688 -9.961 -12.312 1 95.19 192 VAL A C 1
ATOM 1495 O O . VAL A 1 192 ? 8.117 -10.992 -12.68 1 95.19 192 VAL A O 1
ATOM 1498 N N . GLY A 1 193 ? 8.633 -8.797 -12.938 1 87.06 193 GLY A N 1
ATOM 1499 C CA . GLY A 1 193 ? 7.953 -8.719 -14.227 1 87.06 193 GLY A CA 1
ATOM 1500 C C . GLY A 1 193 ? 8.75 -9.352 -15.352 1 87.06 193 GLY A C 1
ATOM 1501 O O . GLY A 1 193 ? 9.984 -9.336 -15.336 1 87.06 193 GLY A O 1
ATOM 1502 N N . ALA A 1 194 ? 7.934 -10.023 -16.219 1 65.25 194 ALA A N 1
ATOM 1503 C CA . ALA A 1 194 ? 8.508 -10.719 -17.375 1 65.25 194 ALA A CA 1
ATOM 1504 C C . ALA A 1 194 ? 9.008 -9.734 -18.422 1 65.25 194 ALA A C 1
ATOM 1506 O O . ALA A 1 194 ? 8.227 -9.195 -19.203 1 65.25 194 ALA A O 1
ATOM 1507 N N . THR A 1 195 ? 9.93 -8.828 -17.922 1 58.53 195 THR A N 1
ATOM 1508 C CA . THR A 1 195 ? 10.5 -8.062 -19.016 1 58.53 195 THR A CA 1
ATOM 1509 C C . THR A 1 195 ? 11.336 -8.961 -19.938 1 58.53 195 THR A C 1
ATOM 1511 O O . THR A 1 195 ? 11.383 -10.18 -19.734 1 58.53 195 THR A O 1
ATOM 1514 N N . LYS A 1 196 ? 12 -8.484 -20.891 1 58.66 196 LYS A N 1
ATOM 1515 C CA . LYS A 1 196 ? 12.945 -9.258 -21.688 1 58.66 196 LYS A CA 1
ATOM 1516 C C . LYS A 1 196 ? 13.93 -10.008 -20.797 1 58.66 196 LYS A C 1
ATOM 1518 O O . LYS A 1 196 ? 14.367 -9.484 -19.766 1 58.66 196 LYS A O 1
ATOM 1523 N N . ALA A 1 197 ? 13.93 -11.367 -20.984 1 62.06 197 ALA A N 1
ATOM 1524 C CA . ALA A 1 197 ? 14.828 -12.305 -20.328 1 62.06 197 ALA A CA 1
ATOM 1525 C C . ALA A 1 197 ? 16.125 -11.617 -19.891 1 62.06 197 ALA A C 1
ATOM 1527 O O . ALA A 1 197 ? 16.578 -11.812 -18.75 1 62.06 197 ALA A O 1
ATOM 1528 N N . PRO A 1 198 ? 16.547 -10.633 -20.609 1 70.31 198 PRO A N 1
ATOM 1529 C CA . PRO A 1 198 ? 17.812 -10.031 -20.219 1 70.31 198 PRO A CA 1
ATOM 1530 C C . PRO A 1 198 ? 17.703 -9.18 -18.953 1 70.31 198 PRO A C 1
ATOM 1532 O O . PRO A 1 198 ? 18.703 -8.969 -18.266 1 70.31 198 PRO A O 1
ATOM 1535 N N . ASP A 1 199 ? 16.531 -8.852 -18.562 1 78 199 ASP A N 1
ATOM 1536 C CA . ASP A 1 199 ? 16.391 -8 -17.375 1 78 199 ASP A CA 1
ATOM 1537 C C . ASP A 1 199 ? 16.062 -8.836 -16.141 1 78 199 ASP A C 1
ATOM 1539 O O . ASP A 1 199 ? 16.234 -8.375 -15.008 1 78 199 ASP A O 1
ATOM 1543 N N . LEU A 1 200 ? 15.633 -9.992 -16.375 1 88.19 200 LEU A N 1
ATOM 1544 C CA . LEU A 1 200 ? 15.148 -10.836 -15.281 1 88.19 200 LEU A CA 1
ATOM 1545 C C . LEU A 1 200 ? 16.312 -11.555 -14.594 1 88.19 200 LEU A C 1
ATOM 1547 O O . LEU A 1 200 ? 16.422 -11.531 -13.367 1 88.19 200 LEU A O 1
ATOM 1551 N N . GLN A 1 201 ? 17.25 -12.086 -15.312 1 90.62 201 GLN A N 1
ATOM 1552 C CA . GLN A 1 201 ? 18.297 -12.969 -14.797 1 90.62 201 GLN A CA 1
ATOM 1553 C C . GLN A 1 201 ? 19.234 -12.219 -13.844 1 90.62 201 GLN A C 1
ATOM 1555 O O . GLN A 1 201 ? 19.578 -12.727 -12.781 1 90.62 201 GLN A O 1
ATOM 1560 N N . PRO A 1 202 ? 19.594 -10.945 -14.219 1 92.19 202 PRO A N 1
ATOM 1561 C CA . PRO A 1 202 ? 20.469 -10.203 -13.312 1 92.19 202 PRO A CA 1
ATOM 1562 C C . PRO A 1 202 ? 19.844 -9.953 -11.945 1 92.19 202 PRO A C 1
ATOM 1564 O O . PRO A 1 202 ? 20.547 -9.594 -11 1 92.19 202 PRO A O 1
ATOM 1567 N N . VAL A 1 203 ? 18.578 -10.18 -11.812 1 95.56 203 VAL A N 1
ATOM 1568 C CA . VAL A 1 203 ? 17.875 -9.945 -10.555 1 95.56 203 VAL A CA 1
ATOM 1569 C C . VAL A 1 203 ? 17.641 -11.273 -9.836 1 95.56 203 VAL A C 1
ATOM 1571 O O . VAL A 1 203 ? 18.109 -11.469 -8.711 1 95.56 203 VAL A O 1
ATOM 1574 N N . ILE A 1 204 ? 17.109 -12.289 -10.5 1 96.31 204 ILE A N 1
ATOM 1575 C CA . ILE A 1 204 ? 16.641 -13.5 -9.828 1 96.31 204 ILE A CA 1
ATOM 1576 C C . ILE A 1 204 ? 17.828 -14.375 -9.469 1 96.31 204 ILE A C 1
ATOM 1578 O O . ILE A 1 204 ? 17.734 -15.242 -8.594 1 96.31 204 ILE A O 1
ATOM 1582 N N . MET A 1 205 ? 19.016 -14.156 -10.109 1 95.94 205 MET A N 1
ATOM 1583 C CA . MET A 1 205 ? 20.203 -14.945 -9.797 1 95.94 205 MET A CA 1
ATOM 1584 C C . MET A 1 205 ? 20.688 -14.672 -8.375 1 95.94 205 MET A C 1
ATOM 1586 O O . MET A 1 205 ? 21.422 -15.477 -7.805 1 95.94 205 MET A O 1
ATOM 1590 N N . HIS A 1 206 ? 20.281 -13.555 -7.773 1 97.31 206 HIS A N 1
ATOM 1591 C CA . HIS A 1 206 ? 20.719 -13.188 -6.43 1 97.31 206 HIS A CA 1
ATOM 1592 C C . HIS A 1 206 ? 19.906 -13.93 -5.371 1 97.31 206 HIS A C 1
ATOM 1594 O O . HIS A 1 206 ? 20.297 -13.953 -4.199 1 97.31 206 HIS A O 1
ATOM 1600 N N . PHE A 1 207 ? 18.812 -14.578 -5.746 1 98.31 207 PHE A N 1
ATOM 1601 C CA . PHE A 1 207 ? 17.969 -15.352 -4.844 1 98.31 207 PHE A CA 1
ATOM 1602 C C . PHE A 1 207 ? 17.312 -16.516 -5.574 1 98.31 207 PHE A C 1
ATOM 1604 O O . PHE A 1 207 ? 16.094 -16.562 -5.719 1 98.31 207 PHE A O 1
ATOM 1611 N N . PRO A 1 208 ? 18.062 -17.516 -5.949 1 97.62 208 PRO A N 1
ATOM 1612 C CA . PRO A 1 208 ? 17.609 -18.594 -6.84 1 97.62 208 PRO A CA 1
ATOM 1613 C C . PRO A 1 208 ? 16.516 -19.453 -6.227 1 97.62 208 PRO A C 1
ATOM 1615 O O . PRO A 1 208 ? 15.734 -20.078 -6.953 1 97.62 208 PRO A O 1
ATOM 1618 N N . ALA A 1 209 ? 16.422 -19.453 -4.945 1 97.94 209 ALA A N 1
ATOM 1619 C CA . ALA A 1 209 ? 15.453 -20.328 -4.285 1 97.94 209 ALA A CA 1
ATOM 1620 C C . ALA A 1 209 ? 14.125 -19.609 -4.059 1 97.94 209 ALA A C 1
ATOM 1622 O O . ALA A 1 209 ? 13.148 -20.219 -3.609 1 97.94 209 ALA A O 1
ATOM 1623 N N . ALA A 1 210 ? 14.078 -18.312 -4.391 1 98.5 210 ALA A N 1
ATOM 1624 C CA . ALA A 1 210 ? 12.883 -17.516 -4.105 1 98.5 210 ALA A CA 1
ATOM 1625 C C . ALA A 1 210 ? 11.711 -17.953 -4.984 1 98.5 210 ALA A C 1
ATOM 1627 O O . ALA A 1 210 ? 11.852 -18.047 -6.207 1 98.5 210 ALA A O 1
ATOM 1628 N N . PRO A 1 211 ? 10.484 -18.297 -4.332 1 98.75 211 PRO A N 1
ATOM 1629 C CA . PRO A 1 211 ? 9.305 -18.312 -5.195 1 98.75 211 PRO A CA 1
ATOM 1630 C C . PRO A 1 211 ? 9.117 -17 -5.949 1 98.75 211 PRO A C 1
ATOM 1632 O O . PRO A 1 211 ? 9.422 -15.922 -5.414 1 98.75 211 PRO A O 1
ATOM 1635 N N . LEU A 1 212 ? 8.656 -17.078 -7.16 1 97.62 212 LEU A N 1
ATOM 1636 C CA . LEU A 1 212 ? 8.469 -15.891 -7.98 1 97.62 212 LEU A CA 1
ATOM 1637 C C . LEU A 1 212 ? 7 -15.688 -8.328 1 97.62 212 LEU A C 1
ATOM 1639 O O . LEU A 1 212 ? 6.27 -16.656 -8.531 1 97.62 212 LEU A O 1
ATOM 1643 N N . LEU A 1 213 ? 6.516 -14.547 -8.266 1 97.44 213 LEU A N 1
ATOM 1644 C CA . LEU A 1 213 ? 5.254 -14.102 -8.852 1 97.44 213 LEU A CA 1
ATOM 1645 C C . LEU A 1 213 ? 5.5 -13.227 -10.078 1 97.44 213 LEU A C 1
ATOM 1647 O O . LEU A 1 213 ? 6.012 -12.117 -9.961 1 97.44 213 LEU A O 1
ATOM 1651 N N . ILE A 1 214 ? 5.164 -13.703 -11.242 1 94.69 214 ILE A N 1
ATOM 1652 C CA . ILE A 1 214 ? 5.539 -13.078 -12.508 1 94.69 214 ILE A CA 1
ATOM 1653 C C . ILE A 1 214 ? 4.289 -12.609 -13.242 1 94.69 214 ILE A C 1
ATOM 1655 O O . ILE A 1 214 ? 3.562 -13.414 -13.828 1 94.69 214 ILE A O 1
ATOM 1659 N N . PRO A 1 215 ? 4.105 -11.242 -13.133 1 89.19 215 PRO A N 1
ATOM 1660 C CA . PRO A 1 215 ? 2.957 -10.719 -13.883 1 89.19 215 PRO A CA 1
ATOM 1661 C C . PRO A 1 215 ? 3.176 -10.742 -15.391 1 89.19 215 PRO A C 1
ATOM 1663 O O . PRO A 1 215 ? 4.266 -10.406 -15.867 1 89.19 215 PRO A O 1
ATOM 1666 N N . GLY A 1 216 ? 2.23 -10.938 -16.359 1 68.62 216 GLY A N 1
ATOM 1667 C CA . GLY A 1 216 ? 2.221 -10.5 -17.734 1 68.62 216 GLY A CA 1
ATOM 1668 C C . GLY A 1 216 ? 2.85 -11.5 -18.688 1 68.62 216 GLY A C 1
ATOM 1669 O O . GLY A 1 216 ? 3.811 -11.18 -19.391 1 68.62 216 GLY A O 1
ATOM 1670 N N . VAL A 1 217 ? 2.461 -12.789 -18.719 1 60 217 VAL A N 1
ATOM 1671 C CA . VAL A 1 217 ? 2.984 -13.438 -19.906 1 60 217 VAL A CA 1
ATOM 1672 C C . VAL A 1 217 ? 2.012 -13.242 -21.078 1 60 217 VAL A C 1
ATOM 1674 O O . VAL A 1 217 ? 0.812 -13.5 -20.938 1 60 217 VAL A O 1
ATOM 1677 N N . GLY A 1 218 ? 2.102 -11.898 -21.672 1 50.69 218 GLY A N 1
ATOM 1678 C CA . GLY A 1 218 ? 1.209 -11.578 -22.766 1 50.69 218 GLY A CA 1
ATOM 1679 C C . GLY A 1 218 ? 0.907 -12.766 -23.656 1 50.69 218 GLY A C 1
ATOM 1680 O O . GLY A 1 218 ? 1.495 -13.836 -23.5 1 50.69 218 GLY A O 1
ATOM 1681 N N . LYS A 1 219 ? -0.236 -12.562 -24.453 1 46.06 219 LYS A N 1
ATOM 1682 C CA . LYS A 1 219 ? -0.871 -13.445 -25.438 1 46.06 219 LYS A CA 1
ATOM 1683 C C . LYS A 1 219 ? 0.166 -14.078 -26.359 1 46.06 219 LYS A C 1
ATOM 1685 O O . LYS A 1 219 ? -0.116 -15.078 -27.016 1 46.06 219 LYS A O 1
ATOM 1690 N N . GLN A 1 220 ? 1.086 -13.328 -26.75 1 41.94 220 GLN A N 1
ATOM 1691 C CA . GLN A 1 220 ? 1.812 -13.859 -27.906 1 41.94 220 GLN A CA 1
ATOM 1692 C C . GLN A 1 220 ? 2.92 -14.812 -27.469 1 41.94 220 GLN A C 1
ATOM 1694 O O . GLN A 1 220 ? 3.85 -14.406 -26.766 1 41.94 220 GLN A O 1
ATOM 1699 N N . GLY A 1 221 ? 2.703 -15.961 -27.047 1 47.09 221 GLY A N 1
ATOM 1700 C CA . GLY A 1 221 ? 3.469 -17.203 -26.984 1 47.09 221 GLY A CA 1
ATOM 1701 C C . GLY A 1 221 ? 4.961 -16.969 -26.844 1 47.09 221 GLY A C 1
ATOM 1702 O O . GLY A 1 221 ? 5.664 -17.781 -26.25 1 47.09 221 GLY A O 1
ATOM 1703 N N . GLY A 1 222 ? 5.531 -16.172 -27.609 1 50.59 222 GLY A N 1
ATOM 1704 C CA . GLY A 1 222 ? 6.969 -15.953 -27.703 1 50.59 222 GLY A CA 1
ATOM 1705 C C . GLY A 1 222 ? 7.609 -15.648 -26.359 1 50.59 222 GLY A C 1
ATOM 1706 O O . GLY A 1 222 ? 8.727 -16.094 -26.078 1 50.59 222 GLY A O 1
ATOM 1707 N N . SER A 1 223 ? 6.719 -15.414 -25.359 1 76.44 223 SER A N 1
ATOM 1708 C CA . SER A 1 223 ? 7.113 -14.859 -24.062 1 76.44 223 SER A CA 1
ATOM 1709 C C . SER A 1 223 ? 7.266 -15.961 -23.016 1 76.44 223 SER A C 1
ATOM 1711 O O . SER A 1 223 ? 8.211 -15.938 -22.219 1 76.44 223 SER A O 1
ATOM 1713 N N . VAL A 1 224 ? 6.75 -17.25 -23.438 1 83.44 224 VAL A N 1
ATOM 1714 C CA . VAL A 1 224 ? 6.84 -18.328 -22.453 1 83.44 224 VAL A CA 1
ATOM 1715 C C . VAL A 1 224 ? 8.172 -19.047 -22.609 1 83.44 224 VAL A C 1
ATOM 1717 O O . VAL A 1 224 ? 8.812 -19.406 -21.609 1 83.44 224 VAL A O 1
ATOM 1720 N N . VAL A 1 225 ? 8.602 -19.234 -23.844 1 83 225 VAL A N 1
ATOM 1721 C CA . VAL A 1 225 ? 9.875 -19.891 -24.125 1 83 225 VAL A CA 1
ATOM 1722 C C . VAL A 1 225 ? 11.016 -19.047 -23.531 1 83 225 VAL A C 1
A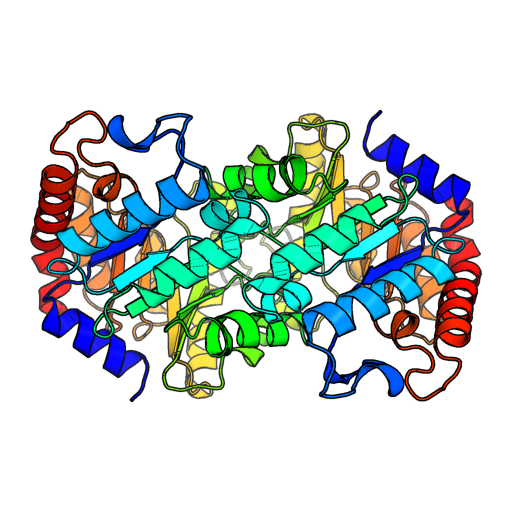TOM 1724 O O . VAL A 1 225 ? 11.914 -19.594 -22.891 1 83 225 VAL A O 1
ATOM 1727 N N . GLU A 1 226 ? 10.914 -17.812 -23.75 1 84.12 226 GLU A N 1
ATOM 1728 C CA . GLU A 1 226 ? 11.93 -16.922 -23.219 1 84.12 226 GLU A CA 1
ATOM 1729 C C . GLU A 1 226 ? 11.938 -16.938 -21.688 1 84.12 226 GLU A C 1
ATOM 1731 O O . GLU A 1 226 ? 13 -16.906 -21.078 1 84.12 226 GLU A O 1
ATOM 1736 N N . LEU A 1 227 ? 10.789 -17.031 -21.172 1 89.44 227 LEU A N 1
ATOM 1737 C CA . LEU A 1 227 ? 10.672 -17.094 -19.719 1 89.44 227 LEU A CA 1
ATOM 1738 C C . LEU A 1 227 ? 11.234 -18.406 -19.188 1 89.44 227 LEU A C 1
ATOM 1740 O O . LEU A 1 227 ? 11.93 -18.422 -18.172 1 89.44 227 LEU A O 1
ATOM 1744 N N . ALA A 1 228 ? 10.906 -19.469 -19.859 1 90.12 228 ALA A N 1
ATOM 1745 C CA . ALA A 1 228 ? 11.438 -20.781 -19.469 1 90.12 228 ALA A CA 1
ATOM 1746 C C . ALA A 1 228 ? 12.961 -20.781 -19.484 1 90.12 228 ALA A C 1
ATOM 1748 O O . ALA A 1 228 ? 13.594 -21.344 -18.594 1 90.12 228 ALA A O 1
ATOM 1749 N N . GLU A 1 229 ? 13.492 -20.125 -20.484 1 88.81 229 GLU A N 1
ATOM 1750 C CA . GLU A 1 229 ? 14.945 -20.031 -20.578 1 88.81 229 GLU A CA 1
ATOM 1751 C C . GLU A 1 229 ? 15.523 -19.203 -19.438 1 88.81 229 GLU A C 1
ATOM 1753 O O . GLU A 1 229 ? 16.547 -19.562 -18.859 1 88.81 229 GLU A O 1
ATOM 1758 N N . ALA A 1 230 ? 14.883 -18.156 -19.141 1 88.75 230 ALA A N 1
ATOM 1759 C CA . ALA A 1 230 ? 15.336 -17.281 -18.047 1 88.75 230 ALA A CA 1
ATOM 1760 C C . ALA A 1 230 ? 15.289 -18 -16.703 1 88.75 230 ALA A C 1
ATOM 1762 O O . ALA A 1 230 ? 16.109 -17.734 -15.828 1 88.75 230 ALA A O 1
ATOM 1763 N N . LEU A 1 231 ? 14.391 -18.953 -16.609 1 93.06 231 LEU A N 1
ATOM 1764 C CA . LEU A 1 231 ? 14.172 -19.656 -15.344 1 93.06 231 LEU A CA 1
ATOM 1765 C C . LEU A 1 231 ? 14.945 -20.953 -15.289 1 93.06 231 LEU A C 1
ATOM 1767 O O . LEU A 1 231 ? 14.836 -21.719 -14.32 1 93.06 231 LEU A O 1
ATOM 1771 N N . ALA A 1 232 ? 15.703 -21.234 -16.25 1 91.25 232 ALA A N 1
ATOM 1772 C CA . ALA A 1 232 ? 16.359 -22.531 -16.406 1 91.25 232 ALA A CA 1
ATOM 1773 C C . ALA A 1 232 ? 17.125 -22.922 -15.156 1 91.25 232 ALA A C 1
ATOM 1775 O O . ALA A 1 232 ? 17.141 -24.078 -14.766 1 91.25 232 ALA A O 1
ATOM 1776 N N . ASN A 1 233 ? 17.75 -21.969 -14.5 1 92.94 233 ASN A N 1
ATOM 1777 C CA . ASN A 1 233 ? 18.562 -22.266 -13.328 1 92.94 233 ASN A CA 1
ATOM 1778 C C . ASN A 1 233 ? 17.891 -21.812 -12.039 1 92.94 233 ASN A C 1
ATOM 1780 O O . ASN A 1 233 ? 18.516 -21.812 -10.977 1 92.94 233 ASN A O 1
ATOM 1784 N N . HIS A 1 234 ? 16.719 -21.359 -12.156 1 95.75 234 HIS A N 1
ATOM 1785 C CA . HIS A 1 234 ? 15.992 -20.922 -10.969 1 95.75 234 HIS A CA 1
ATOM 1786 C C . HIS A 1 234 ? 15.336 -22.094 -10.258 1 95.75 234 HIS A C 1
ATOM 1788 O O . HIS A 1 234 ? 14.703 -22.938 -10.898 1 95.75 234 HIS A O 1
ATOM 1794 N N . ARG A 1 235 ? 15.469 -22.172 -8.93 1 97.38 235 ARG A N 1
ATOM 1795 C CA . ARG A 1 235 ? 15.023 -23.344 -8.18 1 97.38 235 ARG A CA 1
ATOM 1796 C C . ARG A 1 235 ? 13.664 -23.094 -7.539 1 97.38 235 ARG A C 1
ATOM 1798 O O . ARG A 1 235 ? 12.867 -24.031 -7.383 1 97.38 235 ARG A O 1
ATOM 1805 N N . GLY A 1 236 ? 13.398 -21.859 -7.129 1 98.12 236 GLY A N 1
ATOM 1806 C CA . GLY A 1 236 ? 12.102 -21.562 -6.539 1 98.12 236 GLY A CA 1
ATOM 1807 C C . GLY A 1 236 ? 10.961 -21.641 -7.531 1 98.12 236 GLY A C 1
ATOM 1808 O O . GLY A 1 236 ? 11.133 -21.328 -8.711 1 98.12 236 GLY A O 1
ATOM 1809 N N . ILE A 1 237 ? 9.766 -22.031 -7.105 1 98.31 237 ILE A N 1
ATOM 1810 C CA . ILE A 1 237 ? 8.609 -22.219 -7.973 1 98.31 237 ILE A CA 1
ATOM 1811 C C . ILE A 1 237 ? 8.094 -20.859 -8.445 1 98.31 237 ILE A C 1
ATOM 1813 O O . ILE A 1 237 ? 7.84 -19.969 -7.625 1 98.31 237 ILE A O 1
ATOM 1817 N N . PRO A 1 238 ? 8.008 -20.656 -9.727 1 97 238 PRO A N 1
ATOM 1818 C CA . PRO A 1 238 ? 7.344 -19.453 -10.234 1 97 238 PRO A CA 1
ATOM 1819 C C . PRO A 1 238 ? 5.836 -19.625 -10.406 1 97 238 PRO A C 1
ATOM 1821 O O . PRO A 1 238 ? 5.383 -20.719 -10.781 1 97 238 PRO A O 1
ATOM 1824 N N . LEU A 1 239 ? 5.102 -18.656 -10.031 1 97.56 239 LEU A N 1
ATOM 1825 C CA . LEU A 1 239 ? 3.701 -18.516 -10.422 1 97.56 239 LEU A CA 1
ATOM 1826 C C . LEU A 1 239 ? 3.535 -17.453 -11.492 1 97.56 239 LEU A C 1
ATOM 1828 O O . LEU A 1 239 ? 3.947 -16.297 -11.305 1 97.56 239 LEU A O 1
ATOM 1832 N N . ILE A 1 240 ? 3.021 -17.859 -12.609 1 95.75 240 ILE A N 1
ATOM 1833 C CA . ILE A 1 240 ? 2.744 -16.938 -13.703 1 95.75 240 ILE A CA 1
ATOM 1834 C C . ILE A 1 240 ? 1.312 -16.422 -13.586 1 95.75 240 ILE A C 1
ATOM 1836 O O . ILE A 1 240 ? 0.355 -17.188 -13.734 1 95.75 240 ILE A O 1
ATOM 1840 N N . ASN A 1 241 ? 1.242 -15.133 -13.383 1 95.75 241 ASN A N 1
ATOM 1841 C CA . ASN A 1 241 ? -0.065 -14.539 -13.117 1 95.75 241 ASN A CA 1
ATOM 1842 C C . ASN A 1 241 ? -0.683 -13.953 -14.383 1 95.75 241 ASN A C 1
ATOM 1844 O O . ASN A 1 241 ? -0.006 -13.266 -15.148 1 95.75 241 ASN A O 1
ATOM 1848 N N . SER A 1 242 ? -1.871 -14.258 -14.609 1 94.81 242 SER A N 1
ATOM 1849 C CA . SER A 1 242 ? -2.705 -13.656 -15.648 1 94.81 242 SER A CA 1
ATOM 1850 C C . SER A 1 242 ? -4.105 -13.359 -15.125 1 94.81 242 SER A C 1
ATOM 1852 O O . SER A 1 242 ? -4.711 -14.188 -14.445 1 94.81 242 SER A O 1
ATOM 1854 N N . SER A 1 243 ? -4.531 -12.133 -15.406 1 94.81 243 SER A N 1
ATOM 1855 C CA . SER A 1 243 ? -5.855 -11.727 -14.945 1 94.81 243 SER A CA 1
ATOM 1856 C C . SER A 1 243 ? -6.773 -11.406 -16.125 1 94.81 243 SER A C 1
ATOM 1858 O O . SER A 1 243 ? -7.391 -12.312 -16.688 1 94.81 243 SER A O 1
ATOM 1860 N N . ARG A 1 244 ? -6.719 -10.305 -16.797 1 91.94 244 ARG A N 1
ATOM 1861 C CA . ARG A 1 244 ? -7.648 -9.781 -17.797 1 91.94 244 ARG A CA 1
ATOM 1862 C C . ARG A 1 244 ? -7.812 -10.75 -18.953 1 91.94 244 ARG A C 1
ATOM 1864 O O . ARG A 1 244 ? -8.922 -10.953 -19.453 1 91.94 244 ARG A O 1
ATOM 1871 N N . SER A 1 245 ? -6.633 -11.312 -19.344 1 92.88 245 SER A N 1
ATOM 1872 C CA . SER A 1 245 ? -6.68 -12.195 -20.5 1 92.88 245 SER A CA 1
ATOM 1873 C C . SER A 1 245 ? -7.477 -13.461 -20.203 1 92.88 245 SER A C 1
ATOM 1875 O O . SER A 1 245 ? -7.977 -14.117 -21.125 1 92.88 245 SER A O 1
ATOM 1877 N N . ILE A 1 246 ? -7.59 -13.781 -18.953 1 96.31 246 ILE A N 1
ATOM 1878 C CA . ILE A 1 246 ? -8.328 -14.984 -18.578 1 96.31 246 ILE A CA 1
ATOM 1879 C C . ILE A 1 246 ? -9.758 -14.609 -18.188 1 96.31 246 ILE A C 1
ATOM 1881 O O . ILE A 1 246 ? -10.719 -15.031 -18.812 1 96.31 246 ILE A O 1
ATOM 1885 N N . ILE A 1 247 ? -9.914 -13.703 -17.219 1 96.69 247 ILE A N 1
ATOM 1886 C CA . ILE A 1 247 ? -11.203 -13.594 -16.547 1 96.69 247 ILE A CA 1
ATOM 1887 C C . ILE A 1 247 ? -12.188 -12.828 -17.422 1 96.69 247 ILE A C 1
ATOM 1889 O O . ILE A 1 247 ? -13.406 -12.906 -17.219 1 96.69 247 ILE A O 1
ATOM 1893 N N . TYR A 1 248 ? -11.695 -12.125 -18.422 1 95.5 248 TYR A N 1
ATOM 1894 C CA . TYR A 1 248 ? -12.609 -11.43 -19.328 1 95.5 248 TYR A CA 1
ATOM 1895 C C . TYR A 1 248 ? -12.594 -12.055 -20.719 1 95.5 248 TYR A C 1
ATOM 1897 O O . TYR A 1 248 ? -13.031 -11.438 -21.688 1 95.5 248 TYR A O 1
ATOM 1905 N N . ALA A 1 249 ? -12.086 -13.289 -20.688 1 92.56 249 ALA A N 1
ATOM 1906 C CA . ALA A 1 249 ? -12.125 -14.008 -21.953 1 92.56 249 ALA A CA 1
ATOM 1907 C C . ALA A 1 249 ? -13.57 -14.203 -22.422 1 92.56 249 ALA A C 1
ATOM 1909 O O . ALA A 1 249 ? -14.406 -14.719 -21.688 1 92.56 249 ALA A O 1
ATOM 1910 N N . GLY A 1 250 ? -14.094 -13.5 -23.406 1 86.06 250 GLY A N 1
ATOM 1911 C CA . GLY A 1 250 ? -15.414 -13.68 -24 1 86.06 250 GLY A CA 1
ATOM 1912 C C . GLY A 1 250 ? -16.484 -12.836 -23.328 1 86.06 250 GLY A C 1
ATOM 1913 O O . GLY A 1 250 ? -17.641 -13.242 -23.25 1 86.06 250 GLY A O 1
ATOM 1914 N N . SER A 1 251 ? -16.062 -11.828 -22.641 1 81.12 251 SER A N 1
ATOM 1915 C CA . SER A 1 251 ? -16.969 -11.016 -21.844 1 81.12 251 SER A CA 1
ATOM 1916 C C . SER A 1 251 ? -18.172 -10.555 -22.656 1 81.12 251 SER A C 1
ATOM 1918 O O . SER A 1 251 ? -19.234 -10.234 -22.094 1 81.12 251 SER A O 1
ATOM 1920 N N . GLU A 1 252 ? -18.078 -10.68 -23.875 1 82.69 252 GLU A N 1
ATOM 1921 C CA . GLU A 1 252 ? -19.203 -10.273 -24.719 1 82.69 252 GLU A CA 1
ATOM 1922 C C . GLU A 1 252 ? -20.062 -11.469 -25.109 1 82.69 252 GLU A C 1
ATOM 1924 O O . GLU A 1 252 ? -21.078 -11.32 -25.781 1 82.69 252 GLU A O 1
ATOM 1929 N N . SER A 1 253 ? -19.734 -12.609 -24.641 1 84.12 253 SER A N 1
ATOM 1930 C CA . SER A 1 253 ? -20.453 -13.836 -24.969 1 84.12 253 SER A CA 1
ATOM 1931 C C . SER A 1 253 ? -21.375 -14.266 -23.844 1 84.12 253 SER A C 1
ATOM 1933 O O . SER A 1 253 ? -21.094 -14.016 -22.672 1 84.12 253 SER A O 1
ATOM 1935 N N . GLN A 1 254 ? -22.469 -14.906 -24.203 1 85.69 254 GLN A N 1
ATOM 1936 C CA . GLN A 1 254 ? -23.344 -15.516 -23.219 1 85.69 254 GLN A CA 1
ATOM 1937 C C . GLN A 1 254 ? -22.672 -16.734 -22.578 1 85.69 254 GLN A C 1
ATOM 1939 O O . GLN A 1 254 ? -23.078 -17.156 -21.484 1 85.69 254 GLN A O 1
ATOM 1944 N N . GLN A 1 255 ? -21.688 -17.234 -23.281 1 93.5 255 GLN A N 1
ATOM 1945 C CA . GLN A 1 255 ? -20.969 -18.391 -22.766 1 93.5 255 GLN A CA 1
ATOM 1946 C C . GLN A 1 255 ? -19.578 -17.984 -22.25 1 93.5 255 GLN A C 1
ATOM 1948 O O . GLN A 1 255 ? -18.594 -18.688 -22.484 1 93.5 255 GLN A O 1
ATOM 1953 N N . TRP A 1 256 ? -19.562 -16.844 -21.578 1 95.81 256 TRP A N 1
ATOM 1954 C CA . TRP A 1 256 ? -18.281 -16.297 -21.156 1 95.81 256 TRP A CA 1
ATOM 1955 C C . TRP A 1 256 ? -17.578 -17.25 -20.203 1 95.81 256 TRP A C 1
ATOM 1957 O O . TRP A 1 256 ? -16.344 -17.375 -20.234 1 95.81 256 TRP A O 1
ATOM 1967 N N . PRO A 1 257 ? -18.328 -18.016 -19.359 1 97.25 257 PRO A N 1
ATOM 1968 C CA . PRO A 1 257 ? -17.609 -18.922 -18.469 1 97.25 257 PRO A CA 1
ATOM 1969 C C . PRO A 1 257 ? -16.797 -19.969 -19.234 1 97.25 257 PRO A C 1
ATOM 1971 O O . PRO A 1 257 ? -15.695 -20.328 -18.812 1 97.25 257 PRO A O 1
ATOM 1974 N N . LYS A 1 258 ? -17.328 -20.438 -20.344 1 97.19 258 LYS A N 1
ATOM 1975 C CA . LYS A 1 258 ? -16.625 -21.438 -21.141 1 97.19 258 LYS A CA 1
ATOM 1976 C C . LYS A 1 258 ? -15.352 -20.844 -21.75 1 97.19 258 LYS A C 1
ATOM 1978 O O . LYS A 1 258 ? -14.328 -21.531 -21.844 1 97.19 258 LYS A O 1
ATOM 1983 N N . GLU A 1 259 ? -15.469 -19.625 -22.156 1 97 259 GLU A N 1
ATOM 1984 C CA . GLU A 1 259 ? -14.312 -18.953 -22.734 1 97 259 GLU A CA 1
ATOM 1985 C C . GLU A 1 259 ? -13.242 -18.688 -21.672 1 97 259 GLU A C 1
ATOM 1987 O O . GLU A 1 259 ? -12.047 -18.797 -21.969 1 97 259 GLU A O 1
ATOM 1992 N N . VAL A 1 260 ? -13.656 -18.359 -20.5 1 97.69 260 VAL A N 1
ATOM 1993 C CA . VAL A 1 260 ? -12.742 -18.156 -19.391 1 97.69 260 VAL A CA 1
ATOM 1994 C C . VAL A 1 260 ? -12.016 -19.469 -19.078 1 97.69 260 VAL A C 1
ATOM 1996 O O . VAL A 1 260 ? -10.789 -19.5 -18.953 1 97.69 260 VAL A O 1
ATOM 1999 N N . ALA A 1 261 ? -12.766 -20.531 -19 1 98.25 261 ALA A N 1
ATOM 2000 C CA . ALA A 1 261 ? -12.18 -21.844 -18.781 1 98.25 261 ALA A CA 1
ATOM 2001 C C . ALA A 1 261 ? -11.164 -22.188 -19.859 1 98.25 261 ALA A C 1
ATOM 2003 O O . ALA A 1 261 ? -10.07 -22.672 -19.578 1 98.25 261 ALA A O 1
ATOM 2004 N N . ARG A 1 262 ? -11.57 -21.922 -21.078 1 97.69 262 ARG A N 1
ATOM 2005 C CA . ARG A 1 262 ? -10.703 -22.219 -22.219 1 97.69 262 ARG A CA 1
ATOM 2006 C C . ARG A 1 262 ? -9.414 -21.406 -22.156 1 97.69 262 ARG A C 1
ATOM 2008 O O . ARG A 1 262 ? -8.336 -21.938 -22.438 1 97.69 262 ARG A O 1
ATOM 2015 N N . SER A 1 263 ? -9.547 -20.188 -21.844 1 96.75 263 SER A N 1
ATOM 2016 C CA . SER A 1 263 ? -8.375 -19.312 -21.75 1 96.75 263 SER A CA 1
ATOM 2017 C C . SER A 1 263 ? -7.41 -19.797 -20.672 1 96.75 263 SER A C 1
ATOM 2019 O O . SER A 1 263 ? -6.199 -19.859 -20.906 1 96.75 263 SER A O 1
ATOM 2021 N N . ALA A 1 264 ? -7.93 -20.172 -19.516 1 97.81 264 ALA A N 1
ATOM 2022 C CA . ALA A 1 264 ? -7.098 -20.703 -18.438 1 97.81 264 ALA A CA 1
ATOM 2023 C C . ALA A 1 264 ? -6.43 -22.016 -18.844 1 97.81 264 ALA A C 1
ATOM 2025 O O . ALA A 1 264 ? -5.234 -22.203 -18.609 1 97.81 264 ALA A O 1
ATOM 2026 N N . LYS A 1 265 ? -7.207 -22.859 -19.438 1 98.19 265 LYS A N 1
ATOM 2027 C CA . LYS A 1 265 ? -6.684 -24.141 -19.906 1 98.19 265 LYS A CA 1
ATOM 2028 C C . LYS A 1 265 ? -5.559 -23.953 -20.922 1 98.19 265 LYS A C 1
ATOM 2030 O O . LYS A 1 265 ? -4.512 -24.594 -20.828 1 98.19 265 LYS A O 1
ATOM 2035 N N . ASN A 1 266 ? -5.832 -23.062 -21.859 1 96.56 266 ASN A N 1
ATOM 2036 C CA . ASN A 1 266 ? -4.832 -22.781 -22.891 1 96.56 266 ASN A CA 1
ATOM 2037 C C . ASN A 1 266 ? -3.533 -22.266 -22.281 1 96.56 266 ASN A C 1
ATOM 2039 O O . ASN A 1 266 ? -2.445 -22.688 -22.688 1 96.56 266 ASN A O 1
ATOM 2043 N N . LEU A 1 267 ? -3.623 -21.375 -21.344 1 95.62 267 LEU A N 1
ATOM 2044 C CA . LEU A 1 267 ? -2.412 -20.844 -20.734 1 95.62 267 LEU A CA 1
ATOM 2045 C C . LEU A 1 267 ? -1.693 -21.906 -19.922 1 95.62 267 LEU A C 1
ATOM 2047 O O . LEU A 1 267 ? -0.462 -21.984 -19.938 1 95.62 267 LEU A O 1
ATOM 2051 N N . LYS A 1 268 ? -2.461 -22.703 -19.172 1 97 268 LYS A N 1
ATOM 2052 C CA . LYS A 1 268 ? -1.851 -23.844 -18.484 1 97 268 LYS A CA 1
ATOM 2053 C C . LYS A 1 268 ? -1.005 -24.672 -19.438 1 97 268 LYS A C 1
ATOM 2055 O O . LYS A 1 268 ? 0.135 -25.016 -19.125 1 97 268 LYS A O 1
ATOM 2060 N N . GLN A 1 269 ? -1.564 -24.938 -20.578 1 97 269 GLN A N 1
ATOM 2061 C CA . GLN A 1 269 ? -0.869 -25.75 -21.578 1 97 269 GLN A CA 1
ATOM 2062 C C . GLN A 1 269 ? 0.377 -25.047 -22.094 1 97 269 GLN A C 1
ATOM 2064 O O . GLN A 1 269 ? 1.431 -25.656 -22.25 1 97 269 GLN A O 1
ATOM 2069 N N . GLN A 1 270 ? 0.233 -23.781 -22.344 1 93.56 270 GLN A N 1
ATOM 2070 C CA . GLN A 1 270 ? 1.363 -22.984 -22.812 1 93.56 270 GLN A CA 1
ATOM 2071 C C . GLN A 1 270 ? 2.492 -22.953 -21.797 1 93.56 270 GLN A C 1
ATOM 2073 O O . GLN A 1 270 ? 3.668 -22.906 -22.156 1 93.56 270 GLN A O 1
ATOM 2078 N N . LEU A 1 271 ? 2.152 -23.047 -20.531 1 94.94 271 LEU A N 1
ATOM 2079 C CA . LEU A 1 271 ? 3.127 -22.922 -19.453 1 94.94 271 LEU A CA 1
ATOM 2080 C C . LEU A 1 271 ? 3.764 -24.266 -19.141 1 94.94 271 LEU A C 1
ATOM 2082 O O . LEU A 1 271 ? 4.648 -24.359 -18.281 1 94.94 271 LEU A O 1
ATOM 2086 N N . SER A 1 272 ? 3.365 -25.328 -19.812 1 95 272 SER A N 1
ATOM 2087 C CA . SER A 1 272 ? 3.781 -26.688 -19.516 1 95 272 SER A CA 1
ATOM 2088 C C . SER A 1 272 ? 5.301 -26.812 -19.484 1 95 272 SER A C 1
ATOM 2090 O O . SER A 1 272 ? 5.855 -27.5 -18.641 1 95 272 SER A O 1
ATOM 2092 N N . PRO A 1 273 ? 6.043 -26.109 -20.406 1 93.19 273 PRO A N 1
ATOM 2093 C CA . PRO A 1 273 ? 7.504 -26.219 -20.344 1 93.19 273 PRO A CA 1
ATOM 2094 C C . PRO A 1 273 ? 8.086 -25.688 -19.047 1 93.19 273 PRO A C 1
ATOM 2096 O O . PRO A 1 273 ? 9.117 -26.172 -18.578 1 93.19 273 PRO A O 1
ATOM 2099 N N . ILE A 1 274 ? 7.492 -24.75 -18.469 1 94.06 274 ILE A N 1
ATOM 2100 C CA . ILE A 1 274 ? 7.918 -24.188 -17.188 1 94.06 274 ILE A CA 1
ATOM 2101 C C . ILE A 1 274 ? 7.465 -25.109 -16.047 1 94.06 274 ILE A C 1
ATOM 2103 O O . ILE A 1 274 ? 8.266 -25.469 -15.18 1 94.06 274 ILE A O 1
ATOM 2107 N N . THR A 1 275 ? 6.207 -25.516 -16.078 1 97.19 275 THR A N 1
ATOM 2108 C CA . THR A 1 275 ? 5.59 -26.312 -15.023 1 97.19 275 THR A CA 1
ATOM 2109 C C . THR A 1 275 ? 6.34 -27.625 -14.828 1 97.19 275 THR A C 1
ATOM 2111 O O . THR A 1 275 ? 6.559 -28.062 -13.695 1 97.19 275 THR A O 1
ATOM 2114 N N . LYS A 1 276 ? 6.762 -28.25 -15.844 1 95.44 276 LYS A N 1
ATOM 2115 C CA . LYS A 1 276 ? 7.391 -29.578 -15.82 1 95.44 276 LYS A CA 1
ATOM 2116 C C . LYS A 1 276 ? 8.672 -29.547 -14.992 1 95.44 276 LYS A C 1
ATOM 2118 O O . LYS A 1 276 ? 9.047 -30.562 -14.391 1 95.44 276 LYS A O 1
ATOM 2123 N N . LYS A 1 277 ? 9.25 -28.422 -14.922 1 93.94 277 LYS A N 1
ATOM 2124 C CA . LYS A 1 277 ? 10.492 -28.297 -14.172 1 93.94 277 LYS A CA 1
ATOM 2125 C C . LYS A 1 277 ? 10.234 -28.375 -12.664 1 93.94 277 LYS A C 1
ATOM 2127 O O . LYS A 1 277 ? 11.133 -28.703 -11.891 1 93.94 277 LYS A O 1
ATOM 2132 N N . TYR A 1 278 ? 9.023 -28.047 -12.32 1 92.75 278 TYR A N 1
ATOM 2133 C CA . TYR A 1 278 ? 8.789 -27.875 -10.891 1 92.75 278 TYR A CA 1
ATOM 2134 C C . TYR A 1 278 ? 7.805 -28.906 -10.367 1 92.75 278 TYR A C 1
ATOM 2136 O O . TYR A 1 278 ? 7.48 -28.922 -9.18 1 92.75 278 TYR A O 1
ATOM 2144 N N . VAL A 1 279 ? 7.254 -29.719 -11.258 1 86.88 279 VAL A N 1
ATOM 2145 C CA . VAL A 1 279 ? 6.363 -30.812 -10.883 1 86.88 279 VAL A CA 1
ATOM 2146 C C . VAL A 1 279 ? 7.059 -32.156 -11.125 1 86.88 279 VAL A C 1
ATOM 2148 O O . VAL A 1 279 ? 7.887 -32.281 -12.023 1 86.88 279 VAL A O 1
ATOM 2151 N N . MET B 1 1 ? -11.781 25.281 -5.633 1 91.44 1 MET B N 1
ATOM 2152 C CA . MET B 1 1 ? -10.703 25.516 -4.68 1 91.44 1 MET B CA 1
ATOM 2153 C C . MET B 1 1 ? -9.641 24.422 -4.781 1 91.44 1 MET B C 1
ATOM 2155 O O . MET B 1 1 ? -9.961 23.25 -4.895 1 91.44 1 MET B O 1
ATOM 2159 N N . THR B 1 2 ? -8.391 24.844 -4.828 1 97.19 2 THR B N 1
ATOM 2160 C CA . THR B 1 2 ? -7.293 23.875 -4.934 1 97.19 2 THR B CA 1
ATOM 2161 C C . THR B 1 2 ? -6.98 23.266 -3.572 1 97.19 2 THR B C 1
ATOM 2163 O O . THR B 1 2 ? -7.426 23.766 -2.539 1 97.19 2 THR B O 1
ATOM 2166 N N . PHE B 1 3 ? -6.332 22.203 -3.564 1 98.62 3 PHE B N 1
ATOM 2167 C CA . PHE B 1 3 ? -5.91 21.609 -2.307 1 98.62 3 PHE B CA 1
ATOM 2168 C C . PHE B 1 3 ? -5.039 22.562 -1.509 1 98.62 3 PHE B C 1
ATOM 2170 O O . PHE B 1 3 ? -5.148 22.641 -0.283 1 98.62 3 PHE B O 1
ATOM 2177 N N . LYS B 1 4 ? -4.172 23.266 -2.174 1 97.62 4 LYS B N 1
ATOM 2178 C CA . LYS B 1 4 ? -3.32 24.25 -1.506 1 97.62 4 LYS B CA 1
ATOM 2179 C C . LYS B 1 4 ? -4.152 25.297 -0.768 1 97.62 4 LYS B C 1
ATOM 2181 O O . LYS B 1 4 ? -3.832 25.672 0.363 1 97.62 4 LYS B O 1
ATOM 2186 N N . ASP B 1 5 ? -5.184 25.688 -1.41 1 97.75 5 ASP B N 1
ATOM 2187 C CA . ASP B 1 5 ? -6.074 26.672 -0.791 1 97.75 5 ASP B CA 1
ATOM 2188 C C . ASP B 1 5 ? -6.781 26.078 0.425 1 97.75 5 ASP B C 1
ATOM 2190 O O . ASP B 1 5 ? -6.875 26.719 1.473 1 97.75 5 ASP B O 1
ATOM 2194 N N . LYS B 1 6 ? -7.285 24.859 0.243 1 98.38 6 LYS B N 1
ATOM 2195 C CA . LYS B 1 6 ? -7.945 24.172 1.346 1 98.38 6 LYS B CA 1
ATOM 2196 C C . LYS B 1 6 ? -7.008 24.016 2.539 1 98.38 6 LYS B C 1
ATOM 2198 O O . LYS B 1 6 ? -7.406 24.234 3.684 1 98.38 6 LYS B O 1
ATOM 2203 N N . LEU B 1 7 ? -5.805 23.578 2.215 1 98.75 7 LEU B N 1
ATOM 2204 C CA . LEU B 1 7 ? -4.789 23.375 3.244 1 98.75 7 LEU B CA 1
ATOM 2205 C C . LEU B 1 7 ? -4.469 24.688 3.963 1 98.75 7 LEU B C 1
ATOM 2207 O O . LEU B 1 7 ? -4.41 24.719 5.191 1 98.75 7 LEU B O 1
ATOM 2211 N N . ALA B 1 8 ? -4.316 25.75 3.246 1 98.38 8 ALA B N 1
ATOM 2212 C CA . ALA B 1 8 ? -4.031 27.047 3.828 1 98.38 8 ALA B CA 1
ATOM 2213 C C . ALA B 1 8 ? -5.176 27.516 4.723 1 98.38 8 ALA B C 1
ATOM 2215 O O . ALA B 1 8 ? -4.945 28.031 5.82 1 98.38 8 ALA B O 1
ATOM 2216 N N . GLU B 1 9 ? -6.348 27.328 4.277 1 98.31 9 GLU B N 1
ATOM 2217 C CA . GLU B 1 9 ? -7.52 27.734 5.047 1 98.31 9 GLU B CA 1
ATOM 2218 C C . GLU B 1 9 ? -7.621 26.938 6.348 1 98.31 9 GLU B C 1
ATOM 2220 O O . GLU B 1 9 ? -7.922 27.516 7.402 1 98.31 9 GLU B O 1
ATOM 2225 N N . ALA B 1 10 ? -7.406 25.656 6.258 1 98.62 10 ALA B N 1
ATOM 2226 C CA . ALA B 1 10 ? -7.473 24.812 7.449 1 98.62 10 ALA B CA 1
ATOM 2227 C C . ALA B 1 10 ? -6.434 25.234 8.484 1 98.62 10 ALA B C 1
ATOM 2229 O O . ALA B 1 10 ? -6.73 25.328 9.672 1 98.62 10 ALA B O 1
ATOM 2230 N N . VAL B 1 11 ? -5.219 25.516 8.008 1 98.62 11 VAL B N 1
ATOM 2231 C CA . VAL B 1 11 ? -4.125 25.906 8.891 1 98.62 11 VAL B CA 1
ATOM 2232 C C . VAL B 1 11 ? -4.414 27.281 9.484 1 98.62 11 VAL B C 1
ATOM 2234 O O . VAL B 1 11 ? -4.191 27.5 10.68 1 98.62 11 VAL B O 1
ATOM 2237 N N . GLN B 1 12 ? -4.934 28.125 8.711 1 97.88 12 GLN B N 1
ATOM 2238 C CA . GLN B 1 12 ? -5.258 29.469 9.18 1 97.88 12 GLN B CA 1
ATOM 2239 C C . GLN B 1 12 ? -6.371 29.438 10.227 1 97.88 12 GLN B C 1
ATOM 2241 O O . GLN B 1 12 ? -6.258 30.062 11.281 1 97.88 12 GLN B O 1
ATOM 2246 N N . GLU B 1 13 ? -7.395 28.719 9.953 1 97.62 13 GLU B N 1
ATOM 2247 C CA . GLU B 1 13 ? -8.547 28.641 10.844 1 97.62 13 GLU B CA 1
ATOM 2248 C C . GLU B 1 13 ? -8.172 28.031 12.188 1 97.62 13 GLU B C 1
ATOM 2250 O O . GLU B 1 13 ? -8.609 28.5 13.234 1 97.62 13 GLU B O 1
ATOM 2255 N N . ALA B 1 14 ? -7.359 27.031 12.133 1 98 14 ALA B N 1
ATOM 2256 C CA . ALA B 1 14 ? -6.961 26.328 13.352 1 98 14 ALA B CA 1
ATOM 2257 C C . ALA B 1 14 ? -5.785 27.031 14.023 1 98 14 ALA B C 1
ATOM 2259 O O . ALA B 1 14 ? -5.473 26.766 15.188 1 98 14 ALA B O 1
ATOM 2260 N N . GLU B 1 15 ? -5.141 27.922 13.234 1 98.19 15 GLU B N 1
ATOM 2261 C CA . GLU B 1 15 ? -3.865 28.484 13.672 1 98.19 15 GLU B CA 1
ATOM 2262 C C . GLU B 1 15 ? -2.914 27.375 14.133 1 98.19 15 GLU B C 1
ATOM 2264 O O . GLU B 1 15 ? -2.359 27.453 15.234 1 98.19 15 GLU B O 1
ATOM 2269 N N . SER B 1 16 ? -2.807 26.391 13.312 1 98.38 16 SER B N 1
ATOM 2270 C CA . SER B 1 16 ? -2.051 25.203 13.68 1 98.38 16 SER B CA 1
ATOM 2271 C C . SER B 1 16 ? -1.577 24.453 12.438 1 98.38 16 SER B C 1
ATOM 2273 O O . SER B 1 16 ? -2.285 24.391 11.43 1 98.38 16 SER B O 1
ATOM 2275 N N . THR B 1 17 ? -0.413 23.859 12.523 1 98.06 17 THR B N 1
ATOM 2276 C CA . THR B 1 17 ? 0.087 22.953 11.5 1 98.06 17 THR B CA 1
ATOM 2277 C C . THR B 1 17 ? 0.063 21.516 12.008 1 98.06 17 THR B C 1
ATOM 2279 O O . THR B 1 17 ? 0.679 20.625 11.414 1 98.06 17 THR B O 1
ATOM 2282 N N . LEU B 1 18 ? -0.673 21.312 13.094 1 97.62 18 LEU B N 1
ATOM 2283 C CA . LEU B 1 18 ? -0.778 19.984 13.68 1 97.62 18 LEU B CA 1
ATOM 2284 C C . LEU B 1 18 ? -1.726 19.094 12.875 1 97.62 18 LEU B C 1
ATOM 2286 O O . LEU B 1 18 ? -2.811 19.531 12.492 1 97.62 18 LEU B O 1
ATOM 2290 N N . CYS B 1 19 ? -1.286 17.938 12.547 1 98.38 19 CYS B N 1
ATOM 2291 C CA . CYS B 1 19 ? -2.102 16.844 12.023 1 98.38 19 CYS B CA 1
ATOM 2292 C C . CYS B 1 19 ? -2.225 15.727 13.055 1 98.38 19 CYS B C 1
ATOM 2294 O O . CYS B 1 19 ? -1.223 15.133 13.453 1 98.38 19 CYS B O 1
ATOM 2296 N N . VAL B 1 20 ? -3.408 15.453 13.484 1 98.38 20 VAL B N 1
ATOM 2297 C CA . VAL B 1 20 ? -3.625 14.383 14.461 1 98.38 20 VAL B CA 1
ATOM 2298 C C . VAL B 1 20 ? -3.818 13.055 13.734 1 98.38 20 VAL B C 1
ATOM 2300 O O . VAL B 1 20 ? -4.742 12.906 12.93 1 98.38 20 VAL B O 1
ATOM 2303 N N . GLY B 1 21 ? -2.879 12.156 13.984 1 97.81 21 GLY B N 1
ATOM 2304 C CA . GLY B 1 21 ? -3.021 10.812 13.445 1 97.81 21 GLY B CA 1
ATOM 2305 C C . GLY B 1 21 ? -4.082 9.992 14.156 1 97.81 21 GLY B C 1
ATOM 2306 O O . GLY B 1 21 ? -4.203 10.055 15.383 1 97.81 21 GLY B O 1
ATOM 2307 N N . LEU B 1 22 ? -4.891 9.305 13.438 1 98.38 22 LEU B N 1
ATOM 2308 C CA . LEU B 1 22 ? -5.91 8.406 13.969 1 98.38 22 LEU B CA 1
ATOM 2309 C C . LEU B 1 22 ? -5.516 6.953 13.75 1 98.38 22 LEU B C 1
ATOM 2311 O O . LEU B 1 22 ? -5.895 6.348 12.742 1 98.38 22 LEU B O 1
ATOM 2315 N N . ASP B 1 23 ? -4.77 6.418 14.664 1 97.19 23 ASP B N 1
ATOM 2316 C CA . ASP B 1 23 ? -4.215 5.07 14.656 1 97.19 23 ASP B CA 1
ATOM 2317 C C . ASP B 1 23 ? -4.754 4.246 15.82 1 97.19 23 ASP B C 1
ATOM 2319 O O . ASP B 1 23 ? -4.043 3.998 16.797 1 97.19 23 ASP B O 1
ATOM 2323 N N . PRO B 1 24 ? -5.93 3.746 15.711 1 97.06 24 PRO B N 1
ATOM 2324 C CA . PRO B 1 24 ? -6.574 3.084 16.844 1 97.06 24 PRO B CA 1
ATOM 2325 C C . PRO B 1 24 ? -6.035 1.677 17.094 1 97.06 24 PRO B C 1
ATOM 2327 O O . PRO B 1 24 ? -6.539 0.709 16.516 1 97.06 24 PRO B O 1
ATOM 2330 N N . ASN B 1 25 ? -5.094 1.56 17.953 1 95.5 25 ASN B N 1
ATOM 2331 C CA . ASN B 1 25 ? -4.59 0.281 18.438 1 95.5 25 ASN B CA 1
ATOM 2332 C C . ASN B 1 25 ? -5.445 -0.256 19.578 1 95.5 25 ASN B C 1
ATOM 2334 O O . ASN B 1 25 ? -5.48 0.335 20.656 1 95.5 25 ASN B O 1
ATOM 2338 N N . LEU B 1 26 ? -6.062 -1.362 19.406 1 94.94 26 LEU B N 1
ATOM 2339 C CA . LEU B 1 26 ? -7.008 -1.924 20.375 1 94.94 26 LEU B CA 1
ATOM 2340 C C . LEU B 1 26 ? -6.34 -2.143 21.734 1 94.94 26 LEU B C 1
ATOM 2342 O O . LEU B 1 26 ? -6.98 -1.986 22.766 1 94.94 26 LEU B O 1
ATOM 2346 N N . ASP B 1 27 ? -5.047 -2.436 21.719 1 92.25 27 ASP B N 1
ATOM 2347 C CA . ASP B 1 27 ? -4.32 -2.775 22.938 1 92.25 27 ASP B CA 1
ATOM 2348 C C . ASP B 1 27 ? -4.012 -1.528 23.766 1 92.25 27 ASP B C 1
ATOM 2350 O O . ASP B 1 27 ? -3.674 -1.626 24.938 1 92.25 27 ASP B O 1
ATOM 2354 N N . LEU B 1 28 ? -4.16 -0.342 23.141 1 94.38 28 LEU B N 1
ATOM 2355 C CA . LEU B 1 28 ? -3.756 0.888 23.812 1 94.38 28 LEU B CA 1
ATOM 2356 C C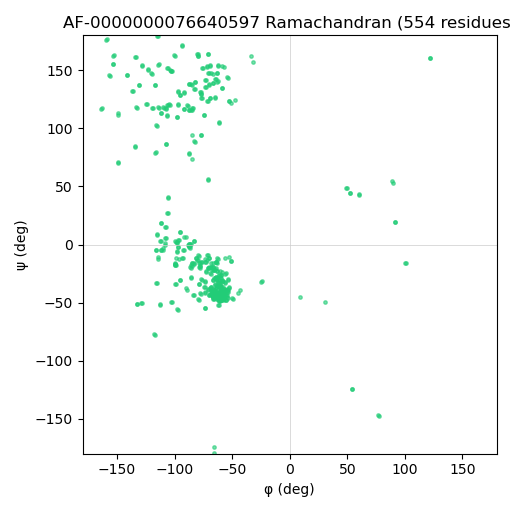 . LEU B 1 28 ? -4.969 1.751 24.141 1 94.38 28 LEU B C 1
ATOM 2358 O O . LEU B 1 28 ? -4.824 2.852 24.672 1 94.38 28 LEU B O 1
ATOM 2362 N N . LEU B 1 29 ? -6.168 1.27 23.844 1 95.06 29 LEU B N 1
ATOM 2363 C CA . LEU B 1 29 ? -7.379 2.043 24.109 1 95.06 29 LEU B CA 1
ATOM 2364 C C . LEU B 1 29 ? -7.547 2.314 25.594 1 95.06 29 LEU B C 1
ATOM 2366 O O . LEU B 1 29 ? -7.035 1.561 26.422 1 95.06 29 LEU B O 1
ATOM 2370 N N . PRO B 1 30 ? -8.219 3.355 25.922 1 94.06 30 PRO B N 1
ATOM 2371 C CA . PRO B 1 30 ? -8.523 3.604 27.344 1 94.06 30 PRO B CA 1
ATOM 2372 C C . PRO B 1 30 ? -9.281 2.449 27.984 1 94.06 30 PRO B C 1
ATOM 2374 O O . PRO B 1 30 ? -10.062 1.765 27.328 1 94.06 30 PRO B O 1
ATOM 2377 N N . ALA B 1 31 ? -9.109 2.316 29.266 1 88.62 31 ALA B N 1
ATOM 2378 C CA . ALA B 1 31 ? -9.617 1.176 30.031 1 88.62 31 ALA B CA 1
ATOM 2379 C C . ALA B 1 31 ? -11.125 1.027 29.844 1 88.62 31 ALA B C 1
ATOM 2381 O O . ALA B 1 31 ? -11.633 -0.088 29.703 1 88.62 31 ALA B O 1
ATOM 2382 N N . GLY B 1 32 ? -11.812 2.076 29.812 1 87.94 32 GLY B N 1
ATOM 2383 C CA . GLY B 1 32 ? -13.266 2.043 29.688 1 87.94 32 GLY B CA 1
ATOM 2384 C C . GLY B 1 32 ? -13.742 1.517 28.359 1 87.94 32 GLY B C 1
ATOM 2385 O O . GLY B 1 32 ? -14.906 1.132 28.219 1 87.94 32 GLY B O 1
ATOM 2386 N N . LEU B 1 33 ? -12.805 1.492 27.453 1 91.31 33 LEU B N 1
ATOM 2387 C CA . LEU B 1 33 ? -13.18 1.054 26.125 1 91.31 33 LEU B CA 1
ATOM 2388 C C . LEU B 1 33 ? -12.609 -0.326 25.812 1 91.31 33 LEU B C 1
ATOM 2390 O O . LEU B 1 33 ? -12.852 -0.887 24.75 1 91.31 33 LEU B O 1
ATOM 2394 N N . ARG B 1 34 ? -11.898 -0.918 26.672 1 87.5 34 ARG B N 1
ATOM 2395 C CA . ARG B 1 34 ? -11.281 -2.219 26.438 1 87.5 34 ARG B CA 1
ATOM 2396 C C . ARG B 1 34 ? -12.211 -3.352 26.859 1 87.5 34 ARG B C 1
ATOM 2398 O O . ARG B 1 34 ? -11.875 -4.527 26.719 1 87.5 34 ARG B O 1
ATOM 2405 N N . ASN B 1 35 ? -13.359 -2.969 27.203 1 85.5 35 ASN B N 1
ATOM 2406 C CA . ASN B 1 35 ? -14.344 -3.963 27.625 1 85.5 35 ASN B CA 1
ATOM 2407 C C . ASN B 1 35 ? -14.609 -4.98 26.516 1 85.5 35 ASN B C 1
ATOM 2409 O O . ASN B 1 35 ? -14.836 -4.609 25.359 1 85.5 35 ASN B O 1
ATOM 2413 N N . LYS B 1 36 ? -14.633 -6.188 26.891 1 86.88 36 LYS B N 1
ATOM 2414 C CA . LYS B 1 36 ? -14.789 -7.277 25.938 1 86.88 36 LYS B CA 1
ATOM 2415 C C . LYS B 1 36 ? -16.203 -7.34 25.391 1 86.88 36 LYS B C 1
ATOM 2417 O O . LYS B 1 36 ? -16.453 -7.961 24.359 1 86.88 36 LYS B O 1
ATOM 2422 N N . ASP B 1 37 ? -17.141 -6.633 26 1 91.88 37 ASP B N 1
ATOM 2423 C CA . ASP B 1 37 ? -18.547 -6.676 25.594 1 91.88 37 ASP B CA 1
ATOM 2424 C C . ASP B 1 37 ? -18.797 -5.73 24.422 1 91.88 37 ASP B C 1
ATOM 2426 O O . ASP B 1 37 ? -19.844 -5.82 23.75 1 91.88 37 ASP B O 1
ATOM 2430 N N . ILE B 1 38 ? -17.906 -4.895 24.25 1 93.44 38 ILE B N 1
ATOM 2431 C CA . ILE B 1 38 ? -18.016 -3.969 23.125 1 93.44 38 ILE B CA 1
ATOM 2432 C C . ILE B 1 38 ? -17.234 -4.52 21.938 1 93.44 38 ILE B C 1
ATOM 2434 O O . ILE B 1 38 ? -16.078 -4.906 22.062 1 93.44 38 ILE B O 1
ATOM 2438 N N . ALA B 1 39 ? -17.906 -4.574 20.766 1 95.25 39 ALA B N 1
ATOM 2439 C CA . ALA B 1 39 ? -17.234 -5.043 19.562 1 95.25 39 ALA B CA 1
ATOM 2440 C C . ALA B 1 39 ? -16.078 -4.125 19.172 1 95.25 39 ALA B C 1
ATOM 2442 O O . ALA B 1 39 ? -16.156 -2.908 19.359 1 95.25 39 ALA B O 1
ATOM 2443 N N . ASP B 1 40 ? -15.016 -4.648 18.594 1 96.31 40 ASP B N 1
ATOM 2444 C CA . ASP B 1 40 ? -13.789 -3.916 18.297 1 96.31 40 ASP B CA 1
ATOM 2445 C C . ASP B 1 40 ? -14.07 -2.713 17.406 1 96.31 40 ASP B C 1
ATOM 2447 O O . ASP B 1 40 ? -13.594 -1.606 17.672 1 96.31 40 ASP B O 1
ATOM 2451 N N . PRO B 1 41 ? -14.875 -2.855 16.328 1 96.56 41 PRO B N 1
ATOM 2452 C CA . PRO B 1 41 ? -15.18 -1.679 15.508 1 96.56 41 PRO B CA 1
ATOM 2453 C C . PRO B 1 41 ? -15.875 -0.574 16.297 1 96.56 41 PRO B C 1
ATOM 2455 O O . PRO B 1 41 ? -15.602 0.61 16.094 1 96.56 41 PRO B O 1
ATOM 2458 N N . ALA B 1 42 ? -16.734 -0.932 17.188 1 97.12 42 ALA B N 1
ATOM 2459 C CA . ALA B 1 42 ? -17.438 0.043 18.016 1 97.12 42 ALA B CA 1
ATOM 2460 C C . ALA B 1 42 ? -16.469 0.736 18.969 1 97.12 42 ALA B C 1
ATOM 2462 O O . ALA B 1 42 ? -16.609 1.935 19.234 1 97.12 42 ALA B O 1
ATOM 2463 N N . LYS B 1 43 ? -15.555 -0.052 19.578 1 97.5 43 LYS B N 1
ATOM 2464 C CA . LYS B 1 43 ? -14.523 0.539 20.422 1 97.5 43 LYS B CA 1
ATOM 2465 C C . LYS B 1 43 ? -13.758 1.629 19.672 1 97.5 43 LYS B C 1
ATOM 2467 O O . LYS B 1 43 ? -13.57 2.73 20.203 1 97.5 43 LYS B O 1
ATOM 2472 N N . VAL B 1 44 ? -13.391 1.289 18.438 1 98.06 44 VAL B N 1
ATOM 2473 C CA . VAL B 1 44 ? -12.586 2.188 17.609 1 98.06 44 VAL B CA 1
ATOM 2474 C C . VAL B 1 44 ? -13.398 3.432 17.266 1 98.06 44 VAL B C 1
ATOM 2476 O O . VAL B 1 44 ? -12.906 4.555 17.375 1 98.06 44 VAL B O 1
ATOM 2479 N N . SER B 1 45 ? -14.617 3.227 16.875 1 98.12 45 SER B N 1
ATOM 2480 C CA . SER B 1 45 ? -15.492 4.332 16.516 1 98.12 45 SER B CA 1
ATOM 2481 C C . SER B 1 45 ? -15.703 5.289 17.688 1 98.12 45 SER B C 1
ATOM 2483 O O . SER B 1 45 ? -15.523 6.5 17.531 1 98.12 45 SER B O 1
ATOM 2485 N N . ARG B 1 46 ? -16.016 4.766 18.828 1 97.19 46 ARG B N 1
ATOM 2486 C CA . ARG B 1 46 ? -16.25 5.578 20.016 1 97.19 46 ARG B CA 1
ATOM 2487 C C . ARG B 1 46 ? -14.984 6.336 20.406 1 97.19 46 ARG B C 1
ATOM 2489 O O . ARG B 1 46 ? -15.039 7.531 20.719 1 97.19 46 ARG B O 1
ATOM 2496 N N . PHE B 1 47 ? -13.93 5.645 20.391 1 97.81 47 PHE B N 1
ATOM 2497 C CA . PHE B 1 47 ? -12.641 6.215 20.766 1 97.81 47 PHE B CA 1
ATOM 2498 C C . PHE B 1 47 ? -12.258 7.359 19.844 1 97.81 47 PHE B C 1
ATOM 2500 O O . PHE B 1 47 ? -12 8.477 20.297 1 97.81 47 PHE B O 1
ATOM 2507 N N . LEU B 1 48 ? -12.289 7.141 18.531 1 98.75 48 LEU B N 1
ATOM 2508 C CA . LEU B 1 48 ? -11.812 8.117 17.562 1 98.75 48 LEU B CA 1
ATOM 2509 C C . LEU B 1 48 ? -12.75 9.32 17.484 1 98.75 48 LEU B C 1
ATOM 2511 O O . LEU B 1 48 ? -12.305 10.453 17.328 1 98.75 48 LEU B O 1
ATOM 2515 N N . LYS B 1 49 ? -14.031 9.07 17.562 1 98.69 49 LYS B N 1
ATOM 2516 C CA . LYS B 1 49 ? -14.961 10.195 17.562 1 98.69 49 LYS B CA 1
ATOM 2517 C C . LYS B 1 49 ? -14.711 11.117 18.75 1 98.69 49 LYS B C 1
ATOM 2519 O O . LYS B 1 49 ? -14.734 12.344 18.609 1 98.69 49 LYS B O 1
ATOM 2524 N N . LYS B 1 50 ? -14.469 10.516 19.906 1 98.12 50 LYS B N 1
ATOM 2525 C CA . LYS B 1 50 ? -14.148 11.32 21.078 1 98.12 50 LYS B CA 1
ATOM 2526 C C . LYS B 1 50 ? -12.828 12.07 20.891 1 98.12 50 LYS B C 1
ATOM 2528 O O . LYS B 1 50 ? -12.727 13.242 21.234 1 98.12 50 LYS B O 1
ATOM 2533 N N . VAL B 1 51 ? -11.805 11.422 20.344 1 98.62 51 VAL B N 1
ATOM 2534 C CA . VAL B 1 51 ? -10.523 12.055 20.047 1 98.62 51 VAL B CA 1
ATOM 2535 C C . VAL B 1 51 ? -10.75 13.273 19.156 1 98.62 51 VAL B C 1
ATOM 2537 O O . VAL B 1 51 ? -10.219 14.359 19.422 1 98.62 51 VAL B O 1
ATOM 2540 N N . ILE B 1 52 ? -11.539 13.07 18.109 1 98.88 52 ILE B N 1
ATOM 2541 C CA . ILE B 1 52 ? -11.82 14.141 17.156 1 98.88 52 ILE B CA 1
ATOM 2542 C C . ILE B 1 52 ? -12.531 15.297 17.859 1 98.88 52 ILE B C 1
ATOM 2544 O O . ILE B 1 52 ? -12.148 16.453 17.703 1 98.88 52 ILE B O 1
ATOM 2548 N N . ASP B 1 53 ? -13.477 14.977 18.734 1 98.75 53 ASP B N 1
ATOM 2549 C CA . ASP B 1 53 ? -14.25 15.984 19.438 1 98.75 53 ASP B CA 1
ATOM 2550 C C . ASP B 1 53 ? -13.352 16.875 20.281 1 98.75 53 ASP B C 1
ATOM 2552 O O . ASP B 1 53 ? -13.562 18.094 20.375 1 98.75 53 ASP B O 1
ATOM 2556 N N . VAL B 1 54 ? -12.375 16.297 20.875 1 98.5 54 VAL B N 1
ATOM 2557 C CA . VAL B 1 54 ? -11.648 17.047 21.906 1 98.5 54 VAL B CA 1
ATOM 2558 C C . VAL B 1 54 ? -10.375 17.641 21.312 1 98.5 54 VAL B C 1
ATOM 2560 O O . VAL B 1 54 ? -9.664 18.391 21.969 1 98.5 54 VAL B O 1
ATOM 2563 N N . THR B 1 55 ? -10.047 17.297 20.031 1 98.75 55 THR B N 1
ATOM 2564 C CA . THR B 1 55 ? -8.805 17.797 19.469 1 98.75 55 THR B CA 1
ATOM 2565 C C . THR B 1 55 ? -9.086 18.75 18.312 1 98.75 55 THR B C 1
ATOM 2567 O O . THR B 1 55 ? -8.18 19.453 17.844 1 98.75 55 THR B O 1
ATOM 2570 N N . ARG B 1 56 ? -10.312 18.828 17.797 1 98.31 56 ARG B N 1
ATOM 2571 C CA . ARG B 1 56 ? -10.625 19.516 16.547 1 98.31 56 ARG B CA 1
ATOM 2572 C C . ARG B 1 56 ? -10.234 20.984 16.609 1 98.31 56 ARG B C 1
ATOM 2574 O O . ARG B 1 56 ? -9.922 21.594 15.578 1 98.31 56 ARG B O 1
ATOM 2581 N N . GLU B 1 57 ? -10.125 21.609 17.75 1 97.94 57 GLU B N 1
ATOM 2582 C CA . GLU B 1 57 ? -9.781 23.016 17.875 1 97.94 57 GLU B CA 1
ATOM 2583 C C . GLU B 1 57 ? -8.273 23.234 17.734 1 97.94 57 GLU B C 1
ATOM 2585 O O . GLU B 1 57 ? -7.824 24.359 17.531 1 97.94 57 GLU B O 1
ATOM 2590 N N . TYR B 1 58 ? -7.543 22.203 17.797 1 98.56 58 TYR B N 1
ATOM 2591 C CA . TYR B 1 58 ? -6.105 22.375 17.969 1 98.56 58 TYR B CA 1
ATOM 2592 C C . TYR B 1 58 ? -5.34 21.938 16.734 1 98.56 58 TYR B C 1
ATOM 2594 O O . TYR B 1 58 ? -4.125 22.125 16.641 1 98.56 58 TYR B O 1
ATOM 2602 N N . CYS B 1 59 ? -6.027 21.391 15.734 1 98.62 59 CYS B N 1
ATOM 2603 C CA . CYS B 1 59 ? -5.301 20.844 14.594 1 98.62 59 CYS B CA 1
ATOM 2604 C C . CYS B 1 59 ? -5.926 21.281 13.281 1 98.62 59 CYS B C 1
ATOM 2606 O O . CYS B 1 59 ? -7.074 21.734 13.258 1 98.62 59 CYS B O 1
ATOM 2608 N N . ALA B 1 60 ? -5.145 21.172 12.227 1 98.81 60 ALA B N 1
ATOM 2609 C CA . ALA B 1 60 ? -5.594 21.562 10.891 1 98.81 60 ALA B CA 1
ATOM 2610 C C . ALA B 1 60 ? -6.039 20.344 10.086 1 98.81 60 ALA B C 1
ATOM 2612 O O . ALA B 1 60 ? -6.738 20.484 9.078 1 98.81 60 ALA B O 1
ATOM 2613 N N . ALA B 1 61 ? -5.605 19.172 10.57 1 98.88 61 ALA B N 1
ATOM 2614 C CA . ALA B 1 61 ? -5.809 17.984 9.75 1 98.88 61 ALA B CA 1
ATOM 2615 C C . ALA B 1 61 ? -5.898 16.719 10.609 1 98.88 61 ALA B C 1
ATOM 2617 O O . ALA B 1 61 ? -5.449 16.719 11.758 1 98.88 61 ALA B O 1
ATOM 2618 N N . TYR B 1 62 ? -6.539 15.742 10.102 1 98.94 62 TYR B N 1
ATOM 2619 C CA . TYR B 1 62 ? -6.547 14.391 10.641 1 98.94 62 TYR B CA 1
ATOM 2620 C C . TYR B 1 62 ? -6.004 13.391 9.625 1 98.94 62 TYR B C 1
ATOM 2622 O O . TYR B 1 62 ? -6.188 13.562 8.422 1 98.94 62 TYR B O 1
ATOM 2630 N N . LYS B 1 63 ? -5.375 12.406 10.078 1 98.81 63 LYS B N 1
ATOM 2631 C CA . LYS B 1 63 ? -4.766 11.398 9.211 1 98.81 63 LYS B CA 1
ATOM 2632 C C . LYS B 1 63 ? -5.082 9.984 9.711 1 98.81 63 LYS B C 1
ATOM 2634 O O . LYS B 1 63 ? -4.273 9.375 10.406 1 98.81 63 LYS B O 1
ATOM 2639 N N . PRO B 1 64 ? -6.25 9.414 9.344 1 98.75 64 PRO B N 1
ATOM 2640 C CA . PRO B 1 64 ? -6.516 8.008 9.648 1 98.75 64 PRO B CA 1
ATOM 2641 C C . PRO B 1 64 ? -5.574 7.055 8.914 1 98.75 64 PRO B C 1
ATOM 2643 O O . PRO B 1 64 ? -5.371 7.191 7.703 1 98.75 64 PRO B O 1
ATOM 2646 N N . ASN B 1 65 ? -4.949 6.207 9.617 1 98 65 ASN B N 1
ATOM 2647 C CA . ASN B 1 65 ? -4.043 5.203 9.07 1 98 65 ASN B CA 1
ATOM 2648 C C . ASN B 1 65 ? -4.781 3.914 8.719 1 98 65 ASN B C 1
ATOM 2650 O O . ASN B 1 65 ? -5.305 3.23 9.602 1 98 65 ASN B O 1
ATOM 2654 N N . LEU B 1 66 ? -4.785 3.465 7.488 1 97.75 66 LEU B N 1
ATOM 2655 C CA . LEU B 1 66 ? -5.613 2.385 6.961 1 97.75 66 LEU B CA 1
ATOM 2656 C C . LEU B 1 66 ? -5.227 1.05 7.59 1 97.75 66 LEU B C 1
ATOM 2658 O O . LEU B 1 66 ? -6.07 0.163 7.738 1 97.75 66 LEU B O 1
ATOM 2662 N N . GLY B 1 67 ? -3.941 0.894 7.957 1 97.56 67 GLY B N 1
ATOM 2663 C CA . GLY B 1 67 ? -3.516 -0.362 8.555 1 97.56 67 GLY B CA 1
ATOM 2664 C C . GLY B 1 67 ? -4.348 -0.758 9.766 1 97.56 67 GLY B C 1
ATOM 2665 O O . GLY B 1 67 ? -4.695 -1.929 9.922 1 97.56 67 GLY B O 1
ATOM 2666 N N . PHE B 1 68 ? -4.715 0.197 10.586 1 97.88 68 PHE B N 1
ATOM 2667 C CA . PHE B 1 68 ? -5.461 -0.074 11.812 1 97.88 68 PHE B CA 1
ATOM 2668 C C . PHE B 1 68 ? -6.906 -0.44 11.5 1 97.88 68 PHE B C 1
ATOM 2670 O O . PHE B 1 68 ? -7.52 -1.238 12.211 1 97.88 68 PHE B O 1
ATOM 2677 N N . PHE B 1 69 ? -7.438 0.119 10.461 1 97.5 69 PHE B N 1
ATOM 2678 C CA . PHE B 1 69 ? -8.805 -0.199 10.055 1 97.5 69 PHE B CA 1
ATOM 2679 C C . PHE B 1 69 ? -8.859 -1.551 9.359 1 97.5 69 PHE B C 1
ATOM 2681 O O . PHE B 1 69 ? -9.781 -2.34 9.594 1 97.5 69 PHE B O 1
ATOM 2688 N N . GLU B 1 70 ? -7.891 -1.831 8.477 1 96.69 70 GLU B N 1
ATOM 2689 C CA . GLU B 1 70 ? -7.844 -3.123 7.801 1 96.69 70 GLU B CA 1
ATOM 2690 C C . GLU B 1 70 ? -7.742 -4.27 8.805 1 96.69 70 GLU B C 1
ATOM 2692 O O . GLU B 1 70 ? -8.297 -5.344 8.586 1 96.69 70 GLU B O 1
ATOM 2697 N N . ALA B 1 71 ? -7.121 -4.004 9.898 1 96.44 71 ALA B N 1
ATOM 2698 C CA . ALA B 1 71 ? -6.895 -5.027 10.914 1 96.44 71 ALA B CA 1
ATOM 2699 C C . ALA B 1 71 ? -8.195 -5.391 11.625 1 96.44 71 ALA B C 1
ATOM 2701 O O . ALA B 1 71 ? -8.25 -6.383 12.359 1 96.44 71 ALA B O 1
ATOM 2702 N N . LEU B 1 72 ? -9.234 -4.656 11.383 1 95.31 72 LEU B N 1
ATOM 2703 C CA . LEU B 1 72 ? -10.539 -4.953 11.969 1 95.31 72 LEU B CA 1
ATOM 2704 C C . LEU B 1 72 ? -11.312 -5.938 11.109 1 95.31 72 LEU B C 1
ATOM 2706 O O . LEU B 1 72 ? -12.461 -6.262 11.414 1 95.31 72 LEU B O 1
ATOM 2710 N N . GLY B 1 73 ? -10.719 -6.375 9.953 1 90.81 73 GLY B N 1
ATOM 2711 C CA . GLY B 1 73 ? -11.414 -7.289 9.062 1 90.81 73 GLY B CA 1
ATOM 2712 C C . GLY B 1 73 ? -12.477 -6.609 8.219 1 90.81 73 GLY B C 1
ATOM 2713 O O . GLY B 1 73 ? -12.312 -5.453 7.824 1 90.81 73 GLY B O 1
ATOM 2714 N N . PRO B 1 74 ? -13.469 -7.262 7.938 1 86.75 74 PRO B N 1
ATOM 2715 C CA . PRO B 1 74 ? -14.508 -6.738 7.047 1 86.75 74 PRO B CA 1
ATOM 2716 C C . PRO B 1 74 ? -15.148 -5.461 7.578 1 86.75 74 PRO B C 1
ATOM 2718 O O . PRO B 1 74 ? -15.562 -4.602 6.793 1 86.75 74 PRO B O 1
ATOM 2721 N N . ASP B 1 75 ? -15.148 -5.34 8.906 1 91.56 75 ASP B N 1
ATOM 2722 C CA . ASP B 1 75 ? -15.797 -4.176 9.5 1 91.56 75 ASP B CA 1
ATOM 2723 C C . ASP B 1 75 ? -14.891 -2.947 9.422 1 91.56 75 ASP B C 1
ATOM 2725 O O . ASP B 1 75 ? -15.312 -1.833 9.727 1 91.56 75 ASP B O 1
ATOM 2729 N N . GLY B 1 76 ? -13.672 -3.166 9.031 1 93.69 76 GLY B N 1
ATOM 2730 C CA . GLY B 1 76 ? -12.688 -2.096 9.023 1 93.69 76 GLY B CA 1
ATOM 2731 C C . GLY B 1 76 ? -13.055 -0.956 8.094 1 93.69 76 GLY B C 1
ATOM 2732 O O . GLY B 1 76 ? -12.914 0.215 8.453 1 93.69 76 GLY B O 1
ATOM 2733 N N . TRP B 1 77 ? -13.555 -1.279 6.953 1 93.69 77 TRP B N 1
ATOM 2734 C CA . TRP B 1 77 ? -13.852 -0.262 5.949 1 93.69 77 TRP B CA 1
ATOM 2735 C C . TRP B 1 77 ? -15.094 0.532 6.336 1 93.69 77 TRP B C 1
ATOM 2737 O O . TRP B 1 77 ? -15.164 1.739 6.09 1 93.69 77 TRP B O 1
ATOM 2747 N N . ASP B 1 78 ? -16.078 -0.162 6.945 1 94.62 78 ASP B N 1
ATOM 2748 C CA . ASP B 1 78 ? -17.25 0.531 7.477 1 94.62 78 ASP B CA 1
ATOM 2749 C C . ASP B 1 78 ? -16.859 1.515 8.578 1 94.62 78 ASP B C 1
ATOM 2751 O O . ASP B 1 78 ? -17.359 2.635 8.625 1 94.62 78 ASP B O 1
ATOM 2755 N N . THR B 1 79 ? -16 1.022 9.398 1 96.88 79 THR B N 1
ATOM 2756 C CA . THR B 1 79 ? -15.523 1.867 10.492 1 96.88 79 THR B CA 1
ATOM 2757 C C . THR B 1 79 ? -14.758 3.07 9.953 1 96.88 79 THR B C 1
ATOM 2759 O O . THR B 1 79 ? -14.93 4.191 10.43 1 96.88 79 THR B O 1
ATOM 2762 N N . PHE B 1 80 ? -13.938 2.814 8.945 1 98.12 80 PHE B N 1
ATOM 2763 C CA . PHE B 1 80 ? -13.195 3.895 8.305 1 98.12 80 PHE B CA 1
ATOM 2764 C C . PHE B 1 80 ? -14.141 4.938 7.727 1 98.12 80 PHE B C 1
ATOM 2766 O O . PHE B 1 80 ? -13.969 6.137 7.945 1 98.12 80 PHE B O 1
ATOM 2773 N N . GLN B 1 81 ? -15.109 4.477 7.031 1 96.81 81 GLN B N 1
ATOM 2774 C CA . GLN B 1 81 ? -16.094 5.387 6.453 1 96.81 81 GLN B CA 1
ATOM 2775 C C . GLN B 1 81 ? -16.781 6.207 7.535 1 96.81 81 GLN B C 1
ATOM 2777 O O . GLN B 1 81 ? -16.984 7.414 7.375 1 96.81 81 GLN B O 1
ATOM 2782 N N . GLU B 1 82 ? -17.188 5.547 8.57 1 97.81 82 GLU B N 1
ATOM 2783 C CA . GLU B 1 82 ? -17.844 6.219 9.695 1 97.81 82 GLU B CA 1
ATOM 2784 C C . GLU B 1 82 ? -16.984 7.352 10.234 1 97.81 82 GLU B C 1
ATOM 2786 O O . GLU B 1 82 ? -17.484 8.438 10.523 1 97.81 82 GLU B O 1
ATOM 2791 N N . ILE B 1 83 ? -15.695 7.094 10.375 1 98.62 83 ILE B N 1
ATOM 2792 C CA . ILE B 1 83 ? -14.781 8.078 10.93 1 98.62 83 ILE B CA 1
ATOM 2793 C C . ILE B 1 83 ? -14.602 9.227 9.938 1 98.62 83 ILE B C 1
ATOM 2795 O O . ILE B 1 83 ? -14.625 10.398 10.328 1 98.62 83 ILE B O 1
ATOM 2799 N N . VAL B 1 84 ? -14.445 8.906 8.672 1 98.38 84 VAL B N 1
ATOM 2800 C CA . VAL B 1 84 ? -14.281 9.93 7.645 1 98.38 84 VAL B CA 1
ATOM 2801 C C . VAL B 1 84 ? -15.508 10.844 7.633 1 98.38 84 VAL B C 1
ATOM 2803 O 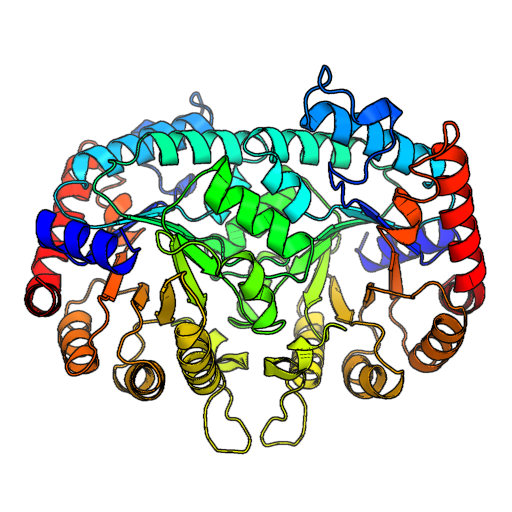O . VAL B 1 84 ? -15.375 12.07 7.57 1 98.38 84 VAL B O 1
ATOM 2806 N N . ASP B 1 85 ? -16.672 10.266 7.801 1 97.88 85 ASP B N 1
ATOM 2807 C CA . ASP B 1 85 ? -17.922 11.023 7.793 1 97.88 85 ASP B CA 1
ATOM 2808 C C . ASP B 1 85 ? -18.031 11.922 9.023 1 97.88 85 ASP B C 1
ATOM 2810 O O . ASP B 1 85 ? -18.703 12.953 8.992 1 97.88 85 ASP B O 1
ATOM 2814 N N . TYR B 1 86 ? -17.344 11.531 10.055 1 98.69 86 TYR B N 1
ATOM 2815 C CA . TYR B 1 86 ? -17.453 12.242 11.32 1 98.69 86 TYR B CA 1
ATOM 2816 C C . TYR B 1 86 ? -16.484 13.422 11.367 1 98.69 86 TYR B C 1
ATOM 2818 O O . TYR B 1 86 ? -16.625 14.328 12.195 1 98.69 86 TYR B O 1
ATOM 2826 N N . LEU B 1 87 ? -15.461 13.422 10.523 1 98.56 87 LEU B N 1
ATOM 2827 C CA . LEU B 1 87 ? -14.438 14.453 10.547 1 98.56 87 LEU B CA 1
ATOM 2828 C C . LEU B 1 87 ? -15.016 15.805 10.133 1 98.56 87 LEU B C 1
ATOM 2830 O O . LEU B 1 87 ? -15.836 15.875 9.211 1 98.56 87 LEU B O 1
ATOM 2834 N N . PRO B 1 88 ? -14.641 16.891 10.781 1 97.5 88 PRO B N 1
ATOM 2835 C CA . PRO B 1 88 ? -15.18 18.219 10.453 1 97.5 88 PRO B CA 1
ATOM 2836 C C . PRO B 1 88 ? -14.797 18.688 9.055 1 97.5 88 PRO B C 1
ATOM 2838 O O . PRO B 1 88 ? -13.656 18.484 8.617 1 97.5 88 PRO B O 1
ATOM 2841 N N . PRO B 1 89 ? -15.664 19.328 8.391 1 95.19 89 PRO B N 1
ATOM 2842 C CA . PRO B 1 89 ? -15.438 19.703 6.988 1 95.19 89 PRO B CA 1
ATOM 2843 C C . PRO B 1 89 ? -14.344 20.75 6.828 1 95.19 89 PRO B C 1
ATOM 2845 O O . PRO B 1 89 ? -13.828 20.938 5.727 1 95.19 89 PRO B O 1
ATOM 2848 N N . ASP B 1 90 ? -14.039 21.438 7.887 1 97.12 90 ASP B N 1
ATOM 2849 C CA . ASP B 1 90 ? -13.039 22.5 7.781 1 97.12 90 ASP B CA 1
ATOM 2850 C C . ASP B 1 90 ? -11.633 21.938 7.992 1 97.12 90 ASP B C 1
ATOM 2852 O O . ASP B 1 90 ? -10.648 22.688 7.965 1 97.12 90 ASP B O 1
ATOM 2856 N N . LYS B 1 91 ? -11.516 20.656 8.219 1 98.69 91 LYS B N 1
ATOM 2857 C CA . LYS B 1 91 ? -10.227 20.016 8.406 1 98.69 91 LYS B CA 1
ATOM 2858 C C . LYS B 1 91 ? -9.805 19.234 7.164 1 98.69 91 LYS B C 1
ATOM 2860 O O . LYS B 1 91 ? -10.648 18.797 6.387 1 98.69 91 LYS B O 1
ATOM 2865 N N . ILE B 1 92 ? -8.492 19.156 6.984 1 98.88 92 ILE B N 1
ATOM 2866 C CA . ILE B 1 92 ? -7.949 18.312 5.922 1 98.88 92 ILE B CA 1
ATOM 2867 C C . ILE B 1 92 ? -7.98 16.844 6.359 1 98.88 92 ILE B C 1
ATOM 2869 O O . ILE B 1 92 ? -7.574 16.516 7.477 1 98.88 92 ILE B O 1
ATOM 2873 N N . ILE B 1 93 ? -8.469 16.031 5.523 1 98.88 93 ILE B N 1
ATOM 2874 C CA . ILE B 1 93 ? -8.477 14.594 5.781 1 98.88 93 ILE B CA 1
ATOM 2875 C C . ILE B 1 93 ? -7.449 13.906 4.887 1 98.88 93 ILE B C 1
ATOM 2877 O O . ILE B 1 93 ? -7.566 13.93 3.658 1 98.88 93 ILE B O 1
ATOM 2881 N N . ILE B 1 94 ? -6.445 13.289 5.453 1 98.94 94 ILE B N 1
ATOM 2882 C CA . ILE B 1 94 ? -5.41 12.57 4.719 1 98.94 94 ILE B CA 1
ATOM 2883 C C . ILE B 1 94 ? -5.527 11.07 4.988 1 98.94 94 ILE B C 1
ATOM 2885 O O . ILE B 1 94 ? -5.336 10.617 6.117 1 98.94 94 ILE B O 1
ATOM 2889 N N . ALA B 1 95 ? -5.871 10.281 3.988 1 98.75 95 ALA B N 1
ATOM 2890 C CA . ALA B 1 95 ? -5.816 8.828 4.125 1 98.75 95 ALA B CA 1
ATOM 2891 C C . ALA B 1 95 ? -4.375 8.328 4.074 1 98.75 95 ALA B C 1
ATOM 2893 O O . ALA B 1 95 ? -3.713 8.43 3.039 1 98.75 95 ALA B O 1
ATOM 2894 N N . ASP B 1 96 ? -3.914 7.859 5.168 1 98.5 96 ASP B N 1
ATOM 2895 C CA . ASP B 1 96 ? -2.586 7.258 5.207 1 98.5 96 ASP B CA 1
ATOM 2896 C C . ASP B 1 96 ? -2.627 5.805 4.738 1 98.5 96 ASP B C 1
ATOM 2898 O O . ASP B 1 96 ? -2.723 4.887 5.555 1 98.5 96 ASP B O 1
ATOM 2902 N N . ALA B 1 97 ? -2.486 5.66 3.471 1 98.31 97 ALA B N 1
ATOM 2903 C CA . ALA B 1 97 ? -2.699 4.359 2.842 1 98.31 97 ALA B CA 1
ATOM 2904 C C . ALA B 1 97 ? -1.405 3.824 2.236 1 98.31 97 ALA B C 1
ATOM 2906 O O . ALA B 1 97 ? -1.188 2.611 2.193 1 98.31 97 ALA B O 1
ATOM 2907 N N . LYS B 1 98 ? -0.574 4.734 1.746 1 98.44 98 LYS B N 1
ATOM 2908 C CA . LYS B 1 98 ? 0.696 4.43 1.093 1 98.44 98 LYS B CA 1
ATOM 2909 C C . LYS B 1 98 ? 0.507 3.412 -0.028 1 98.44 98 LYS B C 1
ATOM 2911 O O . LYS B 1 98 ? 1.265 2.445 -0.131 1 98.44 98 LYS B O 1
ATOM 2916 N N . ARG B 1 99 ? -0.563 3.629 -0.857 1 98.5 99 ARG B N 1
ATOM 2917 C CA . ARG B 1 99 ? -0.845 2.756 -1.992 1 98.5 99 ARG B CA 1
ATOM 2918 C C . ARG B 1 99 ? 0.173 2.965 -3.109 1 98.5 99 ARG B C 1
ATOM 2920 O O . ARG B 1 99 ? 0.774 4.035 -3.217 1 98.5 99 ARG B O 1
ATOM 2927 N N . GLY B 1 100 ? 0.398 2.023 -3.885 1 96.25 100 GLY B N 1
ATOM 2928 C CA . GLY B 1 100 ? 1.223 2.043 -5.082 1 96.25 100 GLY B CA 1
ATOM 2929 C C . GLY B 1 100 ? 0.972 0.86 -6 1 96.25 100 GLY B C 1
ATOM 2930 O O . GLY B 1 100 ? 1.151 -0.292 -5.598 1 96.25 100 GLY B O 1
ATOM 2931 N N . ASP B 1 101 ? 0.517 1.141 -7.137 1 95.94 101 ASP B N 1
ATOM 2932 C CA . ASP B 1 101 ? 0.286 0.12 -8.156 1 95.94 101 ASP B CA 1
ATOM 2933 C C . ASP B 1 101 ? 0.248 0.736 -9.547 1 95.94 101 ASP B C 1
ATOM 2935 O O . ASP B 1 101 ? 0.438 1.943 -9.711 1 95.94 101 ASP B O 1
ATOM 2939 N N . ILE B 1 102 ? 0.112 -0.144 -10.508 1 92.31 102 ILE B N 1
ATOM 2940 C CA . ILE B 1 102 ? 0.154 0.331 -11.891 1 92.31 102 ILE B CA 1
ATOM 2941 C C . ILE B 1 102 ? -1.249 0.295 -12.492 1 92.31 102 ILE B C 1
ATOM 2943 O O . ILE B 1 102 ? -2.105 -0.467 -12.031 1 92.31 102 ILE B O 1
ATOM 2947 N N . SER B 1 103 ? -1.489 1.15 -13.43 1 89.31 103 SER B N 1
ATOM 2948 C CA . SER B 1 103 ? -2.58 1.113 -14.398 1 89.31 103 SER B CA 1
ATOM 2949 C C . SER B 1 103 ? -3.934 1 -13.703 1 89.31 103 SER B C 1
ATOM 2951 O O . SER B 1 103 ? -4.25 1.798 -12.82 1 89.31 103 SER B O 1
ATOM 2953 N N . SER B 1 104 ? -4.703 -0.036 -14.078 1 92.56 104 SER B N 1
ATOM 2954 C CA . SER B 1 104 ? -6.094 -0.194 -13.648 1 92.56 104 SER B CA 1
ATOM 2955 C C . SER B 1 104 ? -6.195 -0.301 -12.133 1 92.56 104 SER B C 1
ATOM 2957 O O . SER B 1 104 ? -7.148 0.204 -11.531 1 92.56 104 SER B O 1
ATOM 2959 N N . THR B 1 105 ? -5.207 -0.912 -11.531 1 95.25 105 THR B N 1
ATOM 2960 C CA . THR B 1 105 ? -5.242 -1.023 -10.078 1 95.25 105 THR B CA 1
ATOM 2961 C C . THR B 1 105 ? -5.109 0.35 -9.43 1 95.25 105 THR B C 1
ATOM 2963 O O . THR B 1 105 ? -5.863 0.683 -8.508 1 95.25 105 THR B O 1
ATOM 2966 N N . ALA B 1 106 ? -4.176 1.172 -9.93 1 97 106 ALA B N 1
ATOM 2967 C CA . ALA B 1 106 ? -4.012 2.527 -9.414 1 97 106 ALA B CA 1
ATOM 2968 C C . ALA B 1 106 ? -5.281 3.348 -9.602 1 97 106 ALA B C 1
ATOM 2970 O O . ALA B 1 106 ? -5.676 4.117 -8.719 1 97 106 ALA B O 1
ATOM 2971 N N . GLU B 1 107 ? -5.91 3.193 -10.742 1 97.62 107 GLU B N 1
ATOM 2972 C CA . GLU B 1 107 ? -7.172 3.879 -11 1 97.62 107 GLU B CA 1
ATOM 2973 C C . GLU B 1 107 ? -8.227 3.502 -9.969 1 97.62 107 GLU B C 1
ATOM 2975 O O . GLU B 1 107 ? -8.992 4.355 -9.516 1 97.62 107 GLU B O 1
ATOM 2980 N N . HIS B 1 108 ? -8.273 2.264 -9.633 1 97.88 108 HIS B N 1
ATOM 2981 C CA . HIS B 1 108 ? -9.242 1.797 -8.656 1 97.88 108 HIS B CA 1
ATOM 2982 C C . HIS B 1 108 ? -8.93 2.346 -7.266 1 97.88 108 HIS B C 1
ATOM 2984 O O . HIS B 1 108 ? -9.836 2.689 -6.508 1 97.88 108 HIS B O 1
ATOM 2990 N N . TYR B 1 109 ? -7.637 2.461 -6.918 1 98.25 109 TYR B N 1
ATOM 2991 C CA . TYR B 1 109 ? -7.289 3.119 -5.66 1 98.25 109 TYR B CA 1
ATOM 2992 C C . TYR B 1 109 ? -7.75 4.574 -5.664 1 98.25 109 TYR B C 1
ATOM 2994 O O . TYR B 1 109 ? -8.289 5.062 -4.668 1 98.25 109 TYR B O 1
ATOM 3002 N N . ALA B 1 110 ? -7.512 5.266 -6.777 1 98.19 110 ALA B N 1
ATOM 3003 C CA . ALA B 1 110 ? -7.949 6.656 -6.879 1 98.19 110 ALA B CA 1
ATOM 3004 C C . ALA B 1 110 ? -9.461 6.77 -6.691 1 98.19 110 ALA B C 1
ATOM 3006 O O . ALA B 1 110 ? -9.938 7.652 -5.98 1 98.19 110 ALA B O 1
ATOM 3007 N N . ARG B 1 111 ? -10.195 5.867 -7.293 1 96.69 111 ARG B N 1
ATOM 3008 C CA . ARG B 1 111 ? -11.648 5.852 -7.148 1 96.69 111 ARG B CA 1
ATOM 3009 C C . ARG B 1 111 ? -12.047 5.613 -5.695 1 96.69 111 ARG B C 1
ATOM 3011 O O . ARG B 1 111 ? -12.961 6.273 -5.184 1 96.69 111 ARG B O 1
ATOM 3018 N N . ALA B 1 112 ? -11.422 4.691 -5.09 1 97.31 112 ALA B N 1
ATOM 3019 C CA . ALA B 1 112 ? -11.75 4.355 -3.707 1 97.31 112 ALA B CA 1
ATOM 3020 C C . ALA B 1 112 ? -11.602 5.574 -2.799 1 97.31 112 ALA B C 1
ATOM 3022 O O . ALA B 1 112 ? -12.531 5.926 -2.068 1 97.31 112 ALA B O 1
ATOM 3023 N N . PHE B 1 113 ? -10.516 6.301 -2.912 1 98.12 113 PHE B N 1
ATOM 3024 C CA . PHE B 1 113 ? -10.18 7.277 -1.88 1 98.12 113 PHE B CA 1
ATOM 3025 C C . PHE B 1 113 ? -10.68 8.664 -2.266 1 98.12 113 PHE B C 1
ATOM 3027 O O . PHE B 1 113 ? -11.031 9.469 -1.396 1 98.12 113 PHE B O 1
ATOM 3034 N N . PHE B 1 114 ? -10.742 8.992 -3.592 1 97.69 114 PHE B N 1
ATOM 3035 C CA . PHE B 1 114 ? -11.094 10.344 -4.004 1 97.69 114 PHE B CA 1
ATOM 3036 C C . PHE B 1 114 ? -12.562 10.422 -4.41 1 97.69 114 PHE B C 1
ATOM 3038 O O . PHE B 1 114 ? -13.141 11.508 -4.48 1 97.69 114 PHE B O 1
ATOM 3045 N N . GLU B 1 115 ? -13.203 9.258 -4.66 1 94.62 115 GLU B N 1
ATOM 3046 C CA . GLU B 1 115 ? -14.609 9.281 -5.035 1 94.62 115 GLU B CA 1
ATOM 3047 C C . GLU B 1 115 ? -15.484 8.648 -3.953 1 94.62 115 GLU B C 1
ATOM 3049 O O . GLU B 1 115 ? -16.391 9.289 -3.434 1 94.62 115 GLU B O 1
ATOM 3054 N N . HIS B 1 116 ? -15.141 7.465 -3.539 1 94.38 116 HIS B N 1
ATOM 3055 C CA . HIS B 1 116 ? -15.984 6.785 -2.559 1 94.38 116 HIS B CA 1
ATOM 3056 C C . HIS B 1 116 ? -15.836 7.406 -1.176 1 94.38 116 HIS B C 1
ATOM 3058 O O . HIS B 1 116 ? -16.812 7.891 -0.599 1 94.38 116 HIS B O 1
ATOM 3064 N N . PHE B 1 117 ? -14.602 7.48 -0.7 1 95.88 117 PHE B N 1
ATOM 3065 C CA . PHE B 1 117 ? -14.391 8.031 0.634 1 95.88 117 PHE B CA 1
ATOM 3066 C C . PHE B 1 117 ? -14.273 9.547 0.584 1 95.88 117 PHE B C 1
ATOM 3068 O O . PHE B 1 117 ? -14.523 10.227 1.582 1 95.88 117 PHE B O 1
ATOM 3075 N N . ASP B 1 118 ? -13.805 10.031 -0.559 1 96.88 118 ASP B N 1
ATOM 3076 C CA . ASP B 1 118 ? -13.727 11.461 -0.862 1 96.88 118 ASP B CA 1
ATOM 3077 C C . ASP B 1 118 ? -12.836 12.188 0.149 1 96.88 118 ASP B C 1
ATOM 3079 O O . ASP B 1 118 ? -13.227 13.227 0.687 1 96.88 118 ASP B O 1
ATOM 3083 N N . VAL B 1 119 ? -11.711 11.609 0.483 1 98.5 119 VAL B N 1
ATOM 3084 C CA . VAL B 1 119 ? -10.734 12.266 1.348 1 98.5 119 VAL B CA 1
ATOM 3085 C C . VAL B 1 119 ? -10.062 13.406 0.588 1 98.5 119 VAL B C 1
ATOM 3087 O O . VAL B 1 119 ? -10.164 13.492 -0.638 1 98.5 119 VAL B O 1
ATOM 3090 N N . ASP B 1 120 ? -9.391 14.312 1.315 1 98.81 120 ASP B N 1
ATOM 3091 C CA . ASP B 1 120 ? -8.734 15.453 0.696 1 98.81 120 ASP B CA 1
ATOM 3092 C C . ASP B 1 120 ? -7.398 15.055 0.072 1 98.81 120 ASP B C 1
ATOM 3094 O O . ASP B 1 120 ? -7 15.602 -0.958 1 98.81 120 ASP B O 1
ATOM 3098 N N . ALA B 1 121 ? -6.711 14.102 0.707 1 98.88 121 ALA B N 1
ATOM 3099 C CA . ALA B 1 121 ? -5.387 13.68 0.253 1 98.88 121 ALA B CA 1
ATOM 3100 C C . ALA B 1 121 ? -5.105 12.234 0.641 1 98.88 121 ALA B C 1
ATOM 3102 O O . ALA B 1 121 ? -5.793 11.672 1.495 1 98.88 121 ALA B O 1
ATOM 3103 N N . ILE B 1 122 ? -4.109 11.633 -0.003 1 98.88 122 ILE B N 1
ATOM 3104 C CA . ILE B 1 122 ? -3.717 10.25 0.252 1 98.88 122 ILE B CA 1
ATOM 3105 C C . ILE B 1 122 ? -2.197 10.133 0.195 1 98.88 122 ILE B C 1
ATOM 3107 O O . ILE B 1 122 ? -1.533 10.883 -0.526 1 98.88 122 ILE B O 1
ATOM 3111 N N . THR B 1 123 ? -1.633 9.281 1.003 1 98.81 123 THR B N 1
ATOM 3112 C CA . THR B 1 123 ? -0.215 8.961 0.873 1 98.81 123 THR B CA 1
ATOM 3113 C C . THR B 1 123 ? -0.001 7.855 -0.159 1 98.81 123 THR B C 1
ATOM 3115 O O . THR B 1 123 ? -0.765 6.891 -0.209 1 98.81 123 THR B O 1
ATOM 3118 N N . LEU B 1 124 ? 1.028 7.977 -1.029 1 98.81 124 LEU B N 1
ATOM 3119 C CA . LEU B 1 124 ? 1.32 7.023 -2.092 1 98.81 124 LEU B CA 1
ATOM 3120 C C . LEU B 1 124 ? 2.781 6.586 -2.045 1 98.81 124 LEU B C 1
ATOM 3122 O O . LEU B 1 124 ? 3.627 7.297 -1.496 1 98.81 124 LEU B O 1
ATOM 3126 N N . ASN B 1 125 ? 3.039 5.422 -2.541 1 98.75 125 ASN B N 1
ATOM 3127 C CA . ASN B 1 125 ? 4.355 4.805 -2.652 1 98.75 125 ASN B CA 1
ATOM 3128 C C . ASN B 1 125 ? 4.855 4.809 -4.094 1 98.75 125 ASN B C 1
ATOM 3130 O O . ASN B 1 125 ? 4.258 4.172 -4.965 1 98.75 125 ASN B O 1
ATOM 3134 N N . PRO B 1 126 ? 5.961 5.418 -4.406 1 98.56 126 PRO B N 1
ATOM 3135 C CA . PRO B 1 126 ? 6.383 5.617 -5.793 1 98.56 126 PRO B CA 1
ATOM 3136 C C . PRO B 1 126 ? 7.336 4.531 -6.281 1 98.56 126 PRO B C 1
ATOM 3138 O O . PRO B 1 126 ? 7.934 4.664 -7.352 1 98.56 126 PRO B O 1
ATOM 3141 N N . LEU B 1 127 ? 7.547 3.453 -5.609 1 98.56 127 LEU B N 1
ATOM 3142 C CA . LEU B 1 127 ? 8.578 2.461 -5.879 1 98.56 127 LEU B CA 1
ATOM 3143 C C . LEU B 1 127 ? 8.508 1.978 -7.324 1 98.56 127 LEU B C 1
ATOM 3145 O O . LEU B 1 127 ? 9.539 1.827 -7.984 1 98.56 127 LEU B O 1
ATOM 3149 N N . MET B 1 128 ? 7.316 1.759 -7.836 1 97.31 128 MET B N 1
ATOM 3150 C CA . MET B 1 128 ? 7.145 1.153 -9.148 1 97.31 128 MET B CA 1
ATOM 3151 C C . MET B 1 128 ? 7.184 2.213 -10.25 1 97.31 128 MET B C 1
ATOM 3153 O O . MET B 1 128 ? 6.957 1.91 -11.422 1 97.31 128 MET B O 1
ATOM 3157 N N . GLY B 1 129 ? 7.371 3.467 -9.836 1 97.69 129 GLY B N 1
ATOM 3158 C CA . GLY B 1 129 ? 7.504 4.527 -10.82 1 97.69 129 GLY B CA 1
ATOM 3159 C C . GLY B 1 129 ? 6.469 5.629 -10.656 1 97.69 129 GLY B C 1
ATOM 3160 O O . GLY B 1 129 ? 5.383 5.391 -10.125 1 97.69 129 GLY B O 1
ATOM 3161 N N . PHE B 1 130 ? 6.762 6.758 -11.227 1 98 130 PHE B N 1
ATOM 3162 C CA . PHE B 1 130 ? 5.949 7.945 -10.992 1 98 130 PHE B CA 1
ATOM 3163 C C . PHE B 1 130 ? 4.664 7.898 -11.805 1 98 130 PHE B C 1
ATOM 3165 O O . PHE B 1 130 ? 3.697 8.594 -11.492 1 98 130 PHE B O 1
ATOM 3172 N N . GLU B 1 131 ? 4.641 7.094 -12.859 1 96.75 131 GLU B N 1
ATOM 3173 C CA . GLU B 1 131 ? 3.391 6.973 -13.602 1 96.75 131 GLU B CA 1
ATOM 3174 C C . GLU B 1 131 ? 2.297 6.344 -12.742 1 96.75 131 GLU B C 1
ATOM 3176 O O . GLU B 1 131 ? 1.109 6.469 -13.055 1 96.75 131 GLU B O 1
ATOM 3181 N N . THR B 1 132 ? 2.707 5.629 -11.672 1 97.19 132 THR B N 1
ATOM 3182 C CA . THR B 1 132 ? 1.726 5.039 -10.766 1 97.19 132 THR B CA 1
ATOM 3183 C C . THR B 1 132 ? 0.915 6.125 -10.062 1 97.19 132 THR B C 1
ATOM 3185 O O . THR B 1 132 ? -0.15 5.848 -9.508 1 97.19 132 THR B O 1
ATOM 3188 N N . LEU B 1 133 ? 1.346 7.395 -10.086 1 98.19 133 LEU B N 1
ATOM 3189 C CA . LEU B 1 133 ? 0.647 8.516 -9.469 1 98.19 133 LEU B CA 1
ATOM 3190 C C . LEU B 1 133 ? -0.403 9.094 -10.414 1 98.19 133 LEU B C 1
ATOM 3192 O O . LEU B 1 133 ? -1.314 9.797 -9.984 1 98.19 133 LEU B O 1
ATOM 3196 N N . ASP B 1 134 ? -0.322 8.805 -11.688 1 97.75 134 ASP B N 1
ATOM 3197 C CA . ASP B 1 134 ? -1.067 9.5 -12.734 1 97.75 134 ASP B CA 1
ATOM 3198 C C . ASP B 1 134 ? -2.57 9.438 -12.477 1 97.75 134 ASP B C 1
ATOM 3200 O O . ASP B 1 134 ? -3.266 10.445 -12.57 1 97.75 134 ASP B O 1
ATOM 3204 N N . PRO B 1 135 ? -3.113 8.312 -12.062 1 97.94 135 PRO B N 1
ATOM 3205 C CA . PRO B 1 135 ? -4.562 8.234 -11.875 1 97.94 135 PRO B CA 1
ATOM 3206 C C . PRO B 1 135 ? -5.059 9.164 -10.766 1 97.94 135 PRO B C 1
ATOM 3208 O O . PRO B 1 135 ? -6.262 9.438 -10.672 1 97.94 135 PRO B O 1
ATOM 3211 N N . PHE B 1 136 ? -4.172 9.664 -9.93 1 98.38 136 PHE B N 1
ATOM 3212 C CA . PHE B 1 136 ? -4.547 10.5 -8.797 1 98.38 136 PHE B CA 1
ATOM 3213 C C . PHE B 1 136 ? -4.398 11.977 -9.141 1 98.38 136 PHE B C 1
ATOM 3215 O O . PHE B 1 136 ? -4.703 12.844 -8.32 1 98.38 136 PHE B O 1
ATOM 3222 N N . LEU B 1 137 ? -3.938 12.344 -10.328 1 97.88 137 LEU B N 1
ATOM 3223 C CA . LEU B 1 137 ? -3.395 13.68 -10.555 1 97.88 137 LEU B CA 1
ATOM 3224 C C . LEU B 1 137 ? -4.363 14.523 -11.367 1 97.88 137 LEU B C 1
ATOM 3226 O O . LEU B 1 137 ? -3.963 15.523 -11.977 1 97.88 137 LEU B O 1
ATOM 3230 N N . GLU B 1 138 ? -5.652 14.242 -11.289 1 96.25 138 GLU B N 1
ATOM 3231 C CA . GLU B 1 138 ? -6.566 14.922 -12.203 1 96.25 138 GLU B CA 1
ATOM 3232 C C . GLU B 1 138 ? -7.449 15.922 -11.461 1 96.25 138 GLU B C 1
ATOM 3234 O O . GLU B 1 138 ? -8.211 16.656 -12.086 1 96.25 138 GLU B O 1
ATOM 3239 N N . GLU B 1 139 ? -7.363 16.016 -10.211 1 97.19 139 GLU B N 1
ATOM 3240 C CA . GLU B 1 139 ? -8.305 16.828 -9.438 1 97.19 139 GLU B CA 1
ATOM 3241 C C . GLU B 1 139 ? -7.582 17.938 -8.672 1 97.19 139 GLU B C 1
ATOM 3243 O O . GLU B 1 139 ? -6.891 17.672 -7.688 1 97.19 139 GLU B O 1
ATOM 3248 N N . PRO B 1 140 ? -7.871 19.172 -8.961 1 97.5 140 PRO B N 1
ATOM 3249 C CA . PRO B 1 140 ? -7.176 20.297 -8.328 1 97.5 140 PRO B CA 1
ATOM 3250 C C . PRO B 1 140 ? -7.441 20.375 -6.824 1 97.5 140 PRO B C 1
ATOM 3252 O O . PRO B 1 140 ? -6.594 20.859 -6.066 1 97.5 140 PRO B O 1
ATOM 3255 N N . GLY B 1 141 ? -8.617 19.891 -6.438 1 98.31 141 GLY B N 1
ATOM 3256 C CA . GLY B 1 141 ? -8.992 20 -5.035 1 98.31 141 GLY B CA 1
ATOM 3257 C C . GLY B 1 141 ? -8.422 18.891 -4.176 1 98.31 141 GLY B C 1
ATOM 3258 O O . GLY B 1 141 ? -8.695 18.812 -2.977 1 98.31 141 GLY B O 1
ATOM 3259 N N . LYS B 1 142 ? -7.59 17.984 -4.773 1 98.81 142 LYS B N 1
ATOM 3260 C CA . LYS B 1 142 ? -7.031 16.844 -4.062 1 98.81 142 LYS B CA 1
ATOM 3261 C C . LYS B 1 142 ? -5.516 16.953 -3.932 1 98.81 142 LYS B C 1
ATOM 3263 O O . LYS B 1 142 ? -4.879 17.703 -4.68 1 98.81 142 LYS B O 1
ATOM 3268 N N . GLY B 1 143 ? -4.953 16.312 -2.908 1 98.88 143 GLY B N 1
ATOM 3269 C CA . GLY B 1 143 ? -3.521 16.25 -2.678 1 98.88 143 GLY B CA 1
ATOM 3270 C C . GLY B 1 143 ? -2.986 14.836 -2.598 1 98.88 143 GLY B C 1
ATOM 3271 O O . GLY B 1 143 ? -3.721 13.906 -2.248 1 98.88 143 GLY B O 1
ATOM 3272 N N . VAL B 1 144 ? -1.773 14.664 -2.979 1 98.88 144 VAL B N 1
ATOM 3273 C CA . VAL B 1 144 ? -1.032 13.414 -2.832 1 98.88 144 VAL B CA 1
ATOM 3274 C C . VAL B 1 144 ? 0.256 13.664 -2.051 1 98.88 144 VAL B C 1
ATOM 3276 O O . VAL B 1 144 ? 1.043 14.547 -2.406 1 98.88 144 VAL B O 1
ATOM 3279 N N . TYR B 1 145 ? 0.405 13 -0.947 1 98.88 145 TYR B N 1
ATOM 3280 C CA . TYR B 1 145 ? 1.678 12.992 -0.235 1 98.88 145 TYR B CA 1
ATOM 3281 C C . TYR B 1 145 ? 2.477 11.734 -0.569 1 98.88 145 TYR B C 1
ATOM 3283 O O . TYR B 1 145 ? 2.119 10.633 -0.147 1 98.88 145 TYR B O 1
ATOM 3291 N N . THR B 1 146 ? 3.562 11.875 -1.311 1 98.81 146 THR B N 1
ATOM 3292 C CA . THR B 1 146 ? 4.363 10.75 -1.78 1 98.81 146 THR B CA 1
ATOM 3293 C C . THR B 1 146 ? 5.484 10.43 -0.794 1 98.81 146 THR B C 1
ATOM 3295 O O . THR B 1 146 ? 6.176 11.336 -0.323 1 98.81 146 THR B O 1
ATOM 3298 N N . LEU B 1 147 ? 5.605 9.195 -0.447 1 98.5 147 LEU B N 1
ATOM 3299 C CA . LEU B 1 147 ? 6.738 8.781 0.375 1 98.5 147 LEU B CA 1
ATOM 3300 C C . LEU B 1 147 ? 8.055 9.227 -0.25 1 98.5 147 LEU B C 1
ATOM 3302 O O . LEU B 1 147 ? 8.367 8.844 -1.38 1 98.5 147 LEU B O 1
ATOM 3306 N N . THR B 1 148 ? 8.828 9.992 0.53 1 98 148 THR B N 1
ATOM 3307 C CA . THR B 1 148 ? 10.039 10.57 -0.032 1 98 148 THR B CA 1
ATOM 3308 C C . THR B 1 148 ? 11.242 10.273 0.854 1 98 148 THR B C 1
ATOM 3310 O O . THR B 1 148 ? 12.258 9.758 0.379 1 98 148 THR B O 1
ATOM 3313 N N . LEU B 1 149 ? 11.102 10.555 2.104 1 95.31 149 LEU B N 1
ATOM 3314 C CA . LEU B 1 149 ? 12.125 10.266 3.096 1 95.31 149 LEU B CA 1
ATOM 3315 C C . LEU B 1 149 ? 11.5 9.969 4.453 1 95.31 149 LEU B C 1
ATOM 3317 O O . LEU B 1 149 ? 11.008 10.875 5.125 1 95.31 149 LEU B O 1
ATOM 3321 N N . THR B 1 150 ? 11.625 8.734 4.844 1 90.62 150 THR B N 1
ATOM 3322 C CA . THR B 1 150 ? 11.016 8.367 6.117 1 90.62 150 THR B CA 1
ATOM 3323 C C . THR B 1 150 ? 12.055 8.344 7.234 1 90.62 150 THR B C 1
ATOM 3325 O O . THR B 1 150 ? 13.258 8.328 6.965 1 90.62 150 THR B O 1
ATOM 3328 N N . SER B 1 151 ? 11.633 8.383 8.492 1 86.88 151 SER B N 1
ATOM 3329 C CA . SER B 1 151 ? 12.523 8.586 9.625 1 86.88 151 SER B CA 1
ATOM 3330 C C . SER B 1 151 ? 13 7.258 10.195 1 86.88 151 SER B C 1
ATOM 3332 O O . SER B 1 151 ? 13.898 7.227 11.047 1 86.88 151 SER B O 1
ATOM 3334 N N . ASN B 1 152 ? 12.383 6.223 9.766 1 88.56 152 ASN B N 1
ATOM 3335 C CA . ASN B 1 152 ? 12.727 4.91 10.297 1 88.56 152 ASN B CA 1
ATOM 3336 C C . ASN B 1 152 ? 14.117 4.465 9.836 1 88.56 152 ASN B C 1
ATOM 3338 O O . ASN B 1 152 ? 14.586 4.883 8.773 1 88.56 152 ASN B O 1
ATOM 3342 N N . PRO B 1 153 ? 14.805 3.57 10.641 1 90.81 153 PRO B N 1
ATOM 3343 C CA . PRO B 1 153 ? 16.141 3.086 10.266 1 90.81 153 PRO B CA 1
ATOM 3344 C C . PRO B 1 153 ? 16.172 2.496 8.859 1 90.81 153 PRO B C 1
ATOM 3346 O O . PRO B 1 153 ? 17.172 2.664 8.148 1 90.81 153 PRO B O 1
ATOM 3349 N N . GLY B 1 154 ? 15.156 1.945 8.391 1 93.56 154 GLY B N 1
ATOM 3350 C CA . GLY B 1 154 ? 15.086 1.285 7.098 1 93.56 154 GLY B CA 1
ATOM 3351 C C . GLY B 1 154 ? 15.164 2.252 5.93 1 93.56 154 GLY B C 1
ATOM 3352 O O . GLY B 1 154 ? 15.383 1.839 4.793 1 93.56 154 GLY B O 1
ATOM 3353 N N . ALA B 1 155 ? 15.047 3.527 6.211 1 93 155 ALA B N 1
ATOM 3354 C CA . ALA B 1 155 ? 15.219 4.508 5.145 1 93 155 ALA B CA 1
ATOM 3355 C C . ALA B 1 155 ? 16.562 4.348 4.457 1 93 155 ALA B C 1
ATOM 3357 O O . ALA B 1 155 ? 16.719 4.672 3.277 1 93 155 ALA B O 1
ATOM 3358 N N . GLU B 1 156 ? 17.531 3.787 5.156 1 94.5 156 GLU B N 1
ATOM 3359 C CA . GLU B 1 156 ? 18.875 3.602 4.645 1 94.5 156 GLU B CA 1
ATOM 3360 C C . GLU B 1 156 ? 18.922 2.523 3.562 1 94.5 156 GLU B C 1
ATOM 3362 O O . GLU B 1 156 ? 19.859 2.459 2.775 1 94.5 156 GLU B O 1
ATOM 3367 N N . ASP B 1 157 ? 17.953 1.701 3.539 1 96.94 157 ASP B N 1
ATOM 3368 C CA . ASP B 1 157 ? 17.984 0.551 2.641 1 96.94 157 ASP B CA 1
ATOM 3369 C C . ASP B 1 157 ? 17.75 0.98 1.193 1 96.94 157 ASP B C 1
ATOM 3371 O O . ASP B 1 157 ? 18.375 0.436 0.275 1 96.94 157 ASP B O 1
ATOM 3375 N N . ILE B 1 158 ? 16.812 1.92 0.989 1 97.56 158 ILE B N 1
ATOM 3376 C CA . ILE B 1 158 ? 16.516 2.303 -0.388 1 97.56 158 ILE B CA 1
ATOM 3377 C C . ILE B 1 158 ? 16.484 3.826 -0.504 1 97.56 158 ILE B C 1
ATOM 3379 O O . ILE B 1 158 ? 17.266 4.414 -1.264 1 97.56 158 ILE B O 1
ATOM 3383 N N . LEU B 1 159 ? 15.781 4.5 0.301 1 96.56 159 LEU B N 1
ATOM 3384 C CA . LEU B 1 159 ? 15.492 5.926 0.167 1 96.56 159 LEU B CA 1
ATOM 3385 C C . LEU B 1 159 ? 16.766 6.75 0.304 1 96.56 159 LEU B C 1
ATOM 3387 O O . LEU B 1 159 ? 16.938 7.766 -0.374 1 96.56 159 LEU B O 1
ATOM 3391 N N . LEU B 1 160 ? 17.688 6.305 1.139 1 95.12 160 LEU B N 1
ATOM 3392 C CA . LEU B 1 160 ? 18.891 7.09 1.389 1 95.12 160 LEU B CA 1
ATOM 3393 C C . LEU B 1 160 ? 20.062 6.559 0.568 1 95.12 160 LEU B C 1
ATOM 3395 O O . LEU B 1 160 ? 21.188 7.055 0.69 1 95.12 160 LEU B O 1
ATOM 3399 N N . LYS B 1 161 ? 19.812 5.555 -0.252 1 95.94 161 LYS B N 1
ATOM 3400 C CA . LYS B 1 161 ? 20.875 5.094 -1.142 1 95.94 161 LYS B CA 1
ATOM 3401 C C . LYS B 1 161 ? 21.281 6.191 -2.121 1 95.94 161 LYS B C 1
ATOM 3403 O O . LYS B 1 161 ? 20.422 6.918 -2.637 1 95.94 161 LYS B O 1
ATOM 3408 N N . LYS B 1 162 ? 22.594 6.211 -2.299 1 96.12 162 LYS B N 1
ATOM 3409 C CA . LYS B 1 162 ? 23.125 7.172 -3.264 1 96.12 162 LYS B CA 1
ATOM 3410 C C . LYS B 1 162 ? 23.016 6.637 -4.688 1 96.12 162 LYS B C 1
ATOM 3412 O O . LYS B 1 162 ? 23.219 5.445 -4.926 1 96.12 162 LYS B O 1
ATOM 3417 N N . LEU B 1 163 ? 22.672 7.492 -5.586 1 95.75 163 LEU B N 1
ATOM 3418 C CA . LEU B 1 163 ? 22.672 7.215 -7.02 1 95.75 163 LEU B CA 1
ATOM 3419 C C . LEU B 1 163 ? 24 7.645 -7.648 1 95.75 163 LEU B C 1
ATOM 3421 O O . LEU B 1 163 ? 24.828 8.273 -6.988 1 95.75 163 LEU B O 1
ATOM 3425 N N . PRO B 1 164 ? 24.219 7.273 -8.938 1 93.75 164 PRO B N 1
ATOM 3426 C CA . PRO B 1 164 ? 25.516 7.559 -9.562 1 93.75 164 PRO B CA 1
ATOM 3427 C C . PRO B 1 164 ? 25.844 9.047 -9.594 1 93.75 164 PRO B C 1
ATOM 3429 O O . PRO B 1 164 ? 27.016 9.43 -9.539 1 93.75 164 PRO B O 1
ATOM 3432 N N . ASP B 1 165 ? 24.891 9.906 -9.594 1 93.06 165 ASP B N 1
ATOM 3433 C CA . ASP B 1 165 ? 25.125 11.344 -9.664 1 93.06 165 ASP B CA 1
ATOM 3434 C C . ASP B 1 165 ? 25.328 11.93 -8.273 1 93.06 165 ASP B C 1
ATOM 3436 O O . ASP B 1 165 ? 25.547 13.141 -8.133 1 93.06 165 ASP B O 1
ATOM 3440 N N . GLY B 1 166 ? 25.219 11.102 -7.277 1 93.38 166 GLY B N 1
ATOM 3441 C CA . GLY B 1 166 ? 25.484 11.547 -5.918 1 93.38 166 GLY B CA 1
ATOM 3442 C C . GLY B 1 166 ? 24.219 11.844 -5.129 1 93.38 166 GLY B C 1
ATOM 3443 O O . GLY B 1 166 ? 24.25 11.938 -3.902 1 93.38 166 GLY B O 1
ATOM 3444 N N . ASP B 1 167 ? 23.172 11.977 -5.797 1 94.19 167 ASP B N 1
ATOM 3445 C CA . ASP B 1 167 ? 21.891 12.227 -5.121 1 94.19 167 ASP B CA 1
ATOM 3446 C C . ASP B 1 167 ? 21.359 10.953 -4.473 1 94.19 167 ASP B C 1
ATOM 3448 O O . ASP B 1 167 ? 21.703 9.844 -4.887 1 94.19 167 ASP B O 1
ATOM 3452 N N . THR B 1 168 ? 20.609 11.164 -3.443 1 96.12 168 THR B N 1
ATOM 3453 C CA . THR B 1 168 ? 19.906 10.016 -2.879 1 96.12 168 THR B CA 1
ATOM 3454 C C . THR B 1 168 ? 18.641 9.711 -3.68 1 96.12 168 THR B C 1
ATOM 3456 O O . THR B 1 168 ? 18.172 10.547 -4.453 1 96.12 168 THR B O 1
ATOM 3459 N N . VAL B 1 169 ? 18.125 8.531 -3.477 1 97.56 169 VAL B N 1
ATOM 3460 C CA . VAL B 1 169 ? 16.828 8.188 -4.062 1 97.56 169 VAL B CA 1
ATOM 3461 C C . VAL B 1 169 ? 15.766 9.172 -3.596 1 97.56 169 VAL B C 1
ATOM 3463 O O . VAL B 1 169 ? 14.922 9.602 -4.383 1 97.56 169 VAL B O 1
ATOM 3466 N N . SER B 1 170 ? 15.836 9.625 -2.34 1 97.56 170 SER B N 1
ATOM 3467 C CA . SER B 1 170 ? 14.898 10.594 -1.782 1 97.56 170 SER B CA 1
ATOM 3468 C C . SER B 1 170 ? 14.961 11.914 -2.537 1 97.56 170 SER B C 1
ATOM 3470 O O . SER B 1 170 ? 13.922 12.477 -2.895 1 97.56 170 SER B O 1
ATOM 3472 N N . ALA B 1 171 ? 16.172 12.398 -2.75 1 97.56 171 ALA B N 1
ATOM 3473 C CA . ALA B 1 171 ? 16.328 13.648 -3.492 1 97.56 171 ALA B CA 1
ATOM 3474 C C . ALA B 1 171 ? 15.789 13.516 -4.914 1 97.56 171 ALA B C 1
ATOM 3476 O O . ALA B 1 171 ? 15.141 14.43 -5.426 1 97.56 171 ALA B O 1
ATOM 3477 N N . TYR B 1 172 ? 16.062 12.383 -5.531 1 98.12 172 TYR B N 1
ATOM 3478 C CA . TYR B 1 172 ? 15.555 12.102 -6.875 1 98.12 172 TYR B CA 1
ATOM 3479 C C . TYR B 1 172 ? 14.031 12.117 -6.895 1 98.12 172 TYR B C 1
ATOM 3481 O O . TYR B 1 172 ? 13.422 12.695 -7.801 1 98.12 172 TYR B O 1
ATOM 3489 N N . ILE B 1 173 ? 13.375 11.492 -5.895 1 98.62 173 ILE B N 1
ATOM 3490 C CA . ILE B 1 173 ? 11.922 11.484 -5.793 1 98.62 173 ILE B CA 1
ATOM 3491 C C . ILE B 1 173 ? 11.398 12.922 -5.719 1 98.62 173 ILE B C 1
ATOM 3493 O O . ILE B 1 173 ? 10.477 13.289 -6.449 1 98.62 173 ILE B O 1
ATOM 3497 N N . ALA B 1 174 ? 11.992 13.742 -4.895 1 98.5 174 ALA B N 1
ATOM 3498 C CA . ALA B 1 174 ? 11.57 15.133 -4.742 1 98.5 174 ALA B CA 1
ATOM 3499 C C . ALA B 1 174 ? 11.68 15.891 -6.062 1 98.5 174 ALA B C 1
ATOM 3501 O O . ALA B 1 174 ? 10.773 16.625 -6.441 1 98.5 174 ALA B O 1
ATOM 3502 N N . GLN B 1 175 ? 12.797 15.664 -6.781 1 98.5 175 GLN B N 1
ATOM 3503 C CA . GLN B 1 175 ? 13.016 16.312 -8.07 1 98.5 175 GLN B CA 1
ATOM 3504 C C . GLN B 1 175 ? 11.938 15.922 -9.078 1 98.5 175 GLN B C 1
ATOM 3506 O O . GLN B 1 175 ? 11.414 16.766 -9.797 1 98.5 175 GLN B O 1
ATOM 3511 N N . ARG B 1 176 ? 11.688 14.672 -9.117 1 98.5 176 ARG B N 1
ATOM 3512 C CA . ARG B 1 176 ? 10.711 14.164 -10.078 1 98.5 176 ARG B CA 1
ATOM 3513 C C . ARG B 1 176 ? 9.305 14.672 -9.75 1 98.5 176 ARG B C 1
ATOM 3515 O O . ARG B 1 176 ? 8.531 14.977 -10.656 1 98.5 176 ARG B O 1
ATOM 3522 N N . LEU B 1 177 ? 8.961 14.711 -8.469 1 98.75 177 LEU B N 1
ATOM 3523 C CA . LEU B 1 177 ? 7.668 15.242 -8.062 1 98.75 177 LEU B CA 1
ATOM 3524 C C . LEU B 1 177 ? 7.531 16.703 -8.461 1 98.75 177 LEU B C 1
ATOM 3526 O O . LEU B 1 177 ? 6.469 17.125 -8.922 1 98.75 177 LEU B O 1
ATOM 3530 N N . ARG B 1 178 ? 8.57 17.484 -8.281 1 98.62 178 ARG B N 1
ATOM 3531 C CA . ARG B 1 178 ? 8.555 18.875 -8.68 1 98.62 178 ARG B CA 1
ATOM 3532 C C . ARG B 1 178 ? 8.258 19.016 -10.172 1 98.62 178 ARG B C 1
ATOM 3534 O O . ARG B 1 178 ? 7.426 19.828 -10.578 1 98.62 178 ARG B O 1
ATOM 3541 N N . GLN B 1 179 ? 8.914 18.219 -10.969 1 98.25 179 GLN B N 1
ATOM 3542 C CA . GLN B 1 179 ? 8.711 18.266 -12.414 1 98.25 179 GLN B CA 1
ATOM 3543 C C . GLN B 1 179 ? 7.273 17.891 -12.773 1 98.25 179 GLN B C 1
ATOM 3545 O O . GLN B 1 179 ? 6.676 18.5 -13.672 1 98.25 179 GLN B O 1
ATOM 3550 N N . ARG B 1 180 ? 6.723 17.016 -12.062 1 98 180 ARG B N 1
ATOM 3551 C CA . ARG B 1 180 ? 5.379 16.531 -12.359 1 98 180 ARG B CA 1
ATOM 3552 C C . ARG B 1 180 ? 4.32 17.531 -11.922 1 98 180 ARG B C 1
ATOM 3554 O O . ARG B 1 180 ? 3.24 17.609 -12.516 1 98 180 ARG B O 1
ATOM 3561 N N . GLN B 1 181 ? 4.625 18.281 -10.891 1 98.06 181 GLN B N 1
ATOM 3562 C CA . GLN B 1 181 ? 3.662 19.25 -10.375 1 98.06 181 GLN B CA 1
ATOM 3563 C C . GLN B 1 181 ? 3.219 20.234 -11.461 1 98.06 181 GLN B C 1
ATOM 3565 O O . GLN B 1 181 ? 2.057 20.641 -11.5 1 98.06 181 GLN B O 1
ATOM 3570 N N . ASP B 1 182 ? 4.078 20.562 -12.383 1 95.44 182 ASP B N 1
ATOM 3571 C CA . ASP B 1 182 ? 3.799 21.547 -13.43 1 95.44 182 ASP B CA 1
ATOM 3572 C C . ASP B 1 182 ? 2.658 21.062 -14.328 1 95.44 182 ASP B C 1
ATOM 3574 O O . ASP B 1 182 ? 1.939 21.891 -14.906 1 95.44 182 ASP B O 1
ATOM 3578 N N . LYS B 1 183 ? 2.463 19.812 -14.344 1 95.69 183 LYS B N 1
ATOM 3579 C CA . LYS B 1 183 ? 1.464 19.266 -15.25 1 95.69 183 LYS B CA 1
ATOM 3580 C C . LYS B 1 183 ? 0.306 18.625 -14.484 1 95.69 183 LYS B C 1
ATOM 3582 O O . LYS B 1 183 ? -0.56 17.984 -15.07 1 95.69 183 LYS B O 1
ATOM 3587 N N . SER B 1 184 ? 0.287 18.797 -13.203 1 97.56 184 SER B N 1
ATOM 3588 C CA . SER B 1 184 ? -0.702 18.125 -12.367 1 97.56 184 SER B CA 1
ATOM 3589 C C . SER B 1 184 ? -1.669 19.125 -11.734 1 97.56 184 SER B C 1
ATOM 3591 O O . SER B 1 184 ? -1.261 19.984 -10.953 1 97.56 184 SER B O 1
ATOM 3593 N N . PRO B 1 185 ? -2.965 19.031 -12.047 1 97.94 185 PRO B N 1
ATOM 3594 C CA . PRO B 1 185 ? -3.939 19.797 -11.273 1 97.94 185 PRO B CA 1
ATOM 3595 C C . PRO B 1 185 ? -3.924 19.438 -9.789 1 97.94 185 PRO B C 1
ATOM 3597 O O . PRO B 1 185 ? -4.16 20.297 -8.938 1 97.94 185 PRO B O 1
ATOM 3600 N N . THR B 1 186 ? -3.695 18.172 -9.461 1 98.69 186 THR B N 1
ATOM 3601 C CA . THR B 1 186 ? -3.572 17.703 -8.086 1 98.69 186 THR B CA 1
ATOM 3602 C C . THR B 1 186 ? -2.281 18.219 -7.457 1 98.69 186 THR B C 1
ATOM 3604 O O . THR B 1 186 ? -1.246 18.297 -8.125 1 98.69 186 THR B O 1
ATOM 3607 N N . THR B 1 187 ? -2.367 18.641 -6.254 1 98.81 187 THR B N 1
ATOM 3608 C CA . THR B 1 187 ? -1.188 19.125 -5.547 1 98.81 187 THR B CA 1
ATOM 3609 C C . THR B 1 187 ? -0.32 17.969 -5.078 1 98.81 187 THR B C 1
ATOM 3611 O O . THR B 1 187 ? -0.812 17.031 -4.434 1 98.81 187 THR B O 1
ATOM 3614 N N . LEU B 1 188 ? 0.945 18 -5.441 1 98.88 188 LEU B N 1
ATOM 3615 C CA . LEU B 1 188 ? 1.888 16.969 -5.031 1 98.88 188 LEU B CA 1
ATOM 3616 C C . LEU B 1 188 ? 2.68 17.406 -3.807 1 98.88 188 LEU B C 1
ATOM 3618 O O . LEU B 1 188 ? 3.297 18.469 -3.812 1 98.88 188 LEU B O 1
ATOM 3622 N N . GLY B 1 189 ? 2.557 16.625 -2.715 1 98.81 189 GLY B N 1
ATOM 3623 C CA . GLY B 1 189 ? 3.346 16.797 -1.508 1 98.81 189 GLY B CA 1
ATOM 3624 C C . GLY B 1 189 ? 4.285 15.641 -1.229 1 98.81 189 GLY B C 1
ATOM 3625 O O . GLY B 1 189 ? 4.395 14.719 -2.037 1 98.81 189 GLY B O 1
ATOM 3626 N N . MET B 1 190 ? 5.023 15.766 -0.137 1 98.69 190 MET B N 1
ATOM 3627 C CA . MET B 1 190 ? 6.023 14.766 0.222 1 98.69 190 MET B CA 1
ATOM 3628 C C . MET B 1 190 ? 5.875 14.344 1.68 1 98.69 190 MET B C 1
ATOM 3630 O O . MET B 1 190 ? 5.617 15.18 2.549 1 98.69 190 MET B O 1
ATOM 3634 N N . VAL B 1 191 ? 5.977 13.07 1.937 1 97.81 191 VAL B N 1
ATOM 3635 C CA . VAL B 1 191 ? 6.191 12.578 3.291 1 97.81 191 VAL B CA 1
ATOM 3636 C C . VAL B 1 191 ? 7.688 12.586 3.611 1 97.81 191 VAL B C 1
ATOM 3638 O O . VAL B 1 191 ? 8.469 11.883 2.971 1 97.81 191 VAL B O 1
ATOM 3641 N N . VAL B 1 192 ? 8.039 13.383 4.559 1 95.31 192 VAL B N 1
ATOM 3642 C CA . VAL B 1 192 ? 9.445 13.5 4.918 1 95.31 192 VAL B CA 1
ATOM 3643 C C . VAL B 1 192 ? 9.602 13.414 6.438 1 95.31 192 VAL B C 1
ATOM 3645 O O . VAL B 1 192 ? 8.992 14.203 7.168 1 95.31 192 VAL B O 1
ATOM 3648 N N . GLY B 1 193 ? 10.312 12.375 6.875 1 87.31 193 GLY B N 1
ATOM 3649 C CA . GLY B 1 193 ? 10.523 12.211 8.305 1 87.31 193 GLY B CA 1
ATOM 3650 C C . GLY B 1 193 ? 11.5 13.211 8.891 1 87.31 193 GLY B C 1
ATOM 3651 O O . GLY B 1 193 ? 12.43 13.648 8.211 1 87.31 193 GLY B O 1
ATOM 3652 N N . ALA B 1 194 ? 11.109 13.633 10.141 1 65.31 194 ALA B N 1
ATOM 3653 C CA . ALA B 1 194 ? 11.898 14.625 10.867 1 65.31 194 ALA B CA 1
ATOM 3654 C C . ALA B 1 194 ? 13.219 14.023 11.344 1 65.31 194 ALA B C 1
ATOM 3656 O O . ALA B 1 194 ? 13.25 13.242 12.289 1 65.31 194 ALA B O 1
ATOM 3657 N N . THR B 1 195 ? 13.969 13.469 10.297 1 58.56 195 THR B N 1
ATOM 3658 C CA . THR B 1 195 ? 15.289 13.102 10.805 1 58.56 195 THR B CA 1
ATOM 3659 C C . THR B 1 195 ? 16.078 14.344 11.211 1 58.56 195 THR B C 1
ATOM 3661 O O . THR B 1 195 ? 15.57 15.461 11.125 1 58.56 195 THR B O 1
ATOM 3664 N N . LYS B 1 196 ? 17.25 14.258 11.664 1 58.62 196 LYS B N 1
ATOM 3665 C CA . LYS B 1 196 ? 18.109 15.422 11.891 1 58.62 196 LYS B CA 1
ATOM 3666 C C . LYS B 1 196 ? 18.109 16.344 10.68 1 58.62 196 LYS B C 1
ATOM 3668 O O . LYS B 1 196 ? 18.078 15.891 9.539 1 58.62 196 LYS B O 1
ATOM 3673 N N . ALA B 1 197 ? 17.75 17.625 10.977 1 62.28 197 ALA B N 1
ATOM 3674 C CA . ALA B 1 197 ? 17.75 18.75 10.039 1 62.28 197 ALA B CA 1
ATOM 3675 C C . ALA B 1 197 ? 18.75 18.5 8.906 1 62.28 197 ALA B C 1
ATOM 3677 O O . ALA B 1 197 ? 18.422 18.719 7.734 1 62.28 197 ALA B O 1
ATOM 3678 N N . PRO B 1 198 ? 19.812 17.812 9.195 1 70.62 198 PRO B N 1
ATOM 3679 C CA . PRO B 1 198 ? 20.781 17.656 8.125 1 70.62 198 PRO B CA 1
ATOM 3680 C C . PRO B 1 198 ? 20.328 16.688 7.035 1 70.62 198 PRO B C 1
ATOM 3682 O O . PRO B 1 198 ? 20.797 16.766 5.895 1 70.62 198 PRO B O 1
ATOM 3685 N N . ASP B 1 199 ? 19.344 15.906 7.293 1 78.25 199 ASP B N 1
ATOM 3686 C CA . ASP B 1 199 ? 18.906 14.945 6.289 1 78.25 199 ASP B CA 1
ATOM 3687 C C . ASP B 1 199 ? 17.672 15.453 5.535 1 78.25 199 ASP B C 1
ATOM 3689 O O . ASP B 1 199 ? 17.359 14.969 4.449 1 78.25 199 ASP B O 1
ATOM 3693 N N . LEU B 1 200 ? 17.062 16.391 6.082 1 88.31 200 LEU B N 1
ATOM 3694 C CA . LEU B 1 200 ? 15.797 16.891 5.531 1 88.31 200 LEU B CA 1
ATOM 3695 C C . LEU B 1 200 ? 16.047 17.891 4.418 1 88.31 200 LEU B C 1
ATOM 3697 O O . LEU B 1 200 ? 15.469 17.781 3.332 1 88.31 200 LEU B O 1
ATOM 3701 N N . GLN B 1 201 ? 16.969 18.812 4.559 1 90.81 201 GLN B N 1
ATOM 3702 C CA . GLN B 1 201 ? 17.156 19.953 3.662 1 90.81 201 GLN B CA 1
ATOM 3703 C C . GLN B 1 201 ? 17.625 19.484 2.283 1 90.81 201 GLN B C 1
ATOM 3705 O O . GLN B 1 201 ? 17.125 19.969 1.263 1 90.81 201 GLN B O 1
ATOM 3710 N N . PRO B 1 202 ? 18.562 18.484 2.252 1 92.25 202 PRO B N 1
ATOM 3711 C CA . PRO B 1 202 ? 19.016 18.016 0.939 1 92.25 202 PRO B CA 1
ATOM 3712 C C . PRO B 1 202 ? 17.891 17.391 0.111 1 92.25 202 PRO B C 1
ATOM 3714 O O . PRO B 1 202 ? 18.047 17.203 -1.099 1 92.25 202 PRO B O 1
ATOM 3717 N N . VAL B 1 203 ? 16.766 17.141 0.721 1 95.5 203 VAL B N 1
ATOM 3718 C CA . VAL B 1 203 ? 15.648 16.531 0.018 1 95.5 203 VAL B CA 1
ATOM 3719 C C . VAL B 1 203 ? 14.602 17.594 -0.308 1 95.5 203 VAL B C 1
ATOM 3721 O O . VAL B 1 203 ? 14.281 17.812 -1.477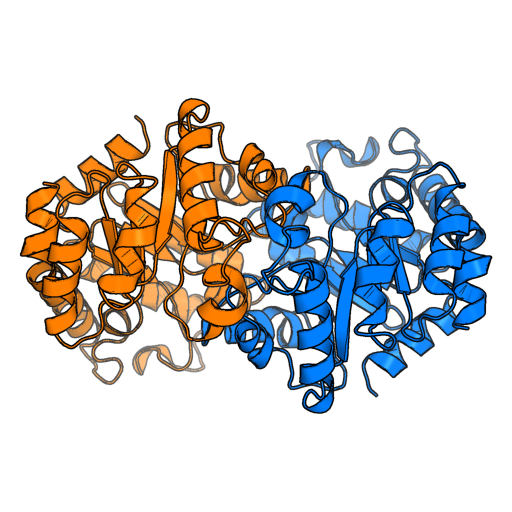 1 95.5 203 VAL B O 1
ATOM 3724 N N . ILE B 1 204 ? 14.18 18.422 0.642 1 96.25 204 ILE B N 1
ATOM 3725 C CA . ILE B 1 204 ? 13.031 19.297 0.464 1 96.25 204 ILE B CA 1
ATOM 3726 C C . ILE B 1 204 ? 13.422 20.5 -0.384 1 96.25 204 ILE B C 1
ATOM 3728 O O . ILE B 1 204 ? 12.562 21.172 -0.965 1 96.25 204 ILE B O 1
ATOM 3732 N N . MET B 1 205 ? 14.75 20.797 -0.515 1 95.94 205 MET B N 1
ATOM 3733 C CA . MET B 1 205 ? 15.195 21.922 -1.326 1 95.94 205 MET B CA 1
ATOM 3734 C C . MET B 1 205 ? 14.891 21.688 -2.801 1 95.94 205 MET B C 1
ATOM 3736 O O . MET B 1 205 ? 14.852 22.625 -3.59 1 95.94 205 MET B O 1
ATOM 3740 N N . HIS B 1 206 ? 14.664 20.422 -3.207 1 97.31 206 HIS B N 1
ATOM 3741 C CA . HIS B 1 206 ? 14.406 20.094 -4.605 1 97.31 206 HIS B CA 1
ATOM 3742 C C . HIS B 1 206 ? 12.953 20.359 -4.973 1 97.31 206 HIS B C 1
ATOM 3744 O O . HIS B 1 206 ? 12.602 20.406 -6.156 1 97.31 206 HIS B O 1
ATOM 3750 N N . PHE B 1 207 ? 12.078 20.609 -3.986 1 98.31 207 PHE B N 1
ATOM 3751 C CA . PHE B 1 207 ? 10.672 20.922 -4.199 1 98.31 207 PHE B CA 1
ATOM 3752 C C . PHE B 1 207 ? 10.148 21.844 -3.113 1 98.31 207 PHE B C 1
ATOM 3754 O O . PHE B 1 207 ? 9.289 21.469 -2.318 1 98.31 207 PHE B O 1
ATOM 3761 N N . PRO B 1 208 ? 10.547 23.094 -3.1 1 97.62 208 PRO B N 1
ATOM 3762 C CA . PRO B 1 208 ? 10.297 24.031 -2 1 97.62 208 PRO B CA 1
ATOM 3763 C C . PRO B 1 208 ? 8.82 24.359 -1.821 1 97.62 208 PRO B C 1
ATOM 3765 O O . PRO B 1 208 ? 8.398 24.734 -0.729 1 97.62 208 PRO B O 1
ATOM 3768 N N . ALA B 1 209 ? 8.062 24.172 -2.836 1 97.94 209 ALA B N 1
ATOM 3769 C CA . ALA B 1 209 ? 6.656 24.547 -2.771 1 97.94 209 ALA B CA 1
ATOM 3770 C C . ALA B 1 209 ? 5.785 23.375 -2.32 1 97.94 209 ALA B C 1
ATOM 3772 O O . ALA B 1 209 ? 4.582 23.547 -2.102 1 97.94 209 ALA B O 1
ATOM 3773 N N . ALA B 1 210 ? 6.398 22.203 -2.164 1 98.5 210 ALA B N 1
ATOM 3774 C CA . ALA B 1 210 ? 5.621 21 -1.848 1 98.5 210 ALA B CA 1
ATOM 3775 C C . ALA B 1 210 ? 5.051 21.078 -0.435 1 98.5 210 ALA B C 1
ATOM 3777 O O . ALA B 1 210 ? 5.781 21.344 0.524 1 98.5 210 ALA B O 1
ATOM 3778 N N . PRO B 1 211 ? 3.641 20.891 -0.276 1 98.75 211 PRO B N 1
ATOM 3779 C CA . PRO B 1 211 ? 3.205 20.562 1.083 1 98.75 211 PRO B CA 1
ATOM 3780 C C . PRO B 1 211 ? 3.947 19.359 1.667 1 98.75 211 PRO B C 1
ATOM 3782 O O . PRO B 1 211 ? 4.281 18.422 0.938 1 98.75 211 PRO B O 1
ATOM 3785 N N . LEU B 1 212 ? 4.223 19.406 2.938 1 97.62 212 LEU B N 1
ATOM 3786 C CA . LEU B 1 212 ? 4.957 18.328 3.592 1 97.62 212 LEU B CA 1
ATOM 3787 C C . LEU B 1 212 ? 4.098 17.656 4.652 1 97.62 212 LEU B C 1
ATOM 3789 O O . LEU B 1 212 ? 3.297 18.312 5.32 1 97.62 212 LEU B O 1
ATOM 3793 N N . LEU B 1 213 ? 4.109 16.406 4.742 1 97.44 213 LEU B N 1
ATOM 3794 C CA . LEU B 1 213 ? 3.623 15.602 5.855 1 97.44 213 LEU B CA 1
ATOM 3795 C C . LEU B 1 213 ? 4.785 15.016 6.652 1 97.44 213 LEU B C 1
ATOM 3797 O O . LEU B 1 213 ? 5.52 14.156 6.152 1 97.44 213 LEU B O 1
ATOM 3801 N N . ILE B 1 214 ? 4.98 15.477 7.859 1 94.75 214 ILE B N 1
ATOM 3802 C CA . ILE B 1 214 ? 6.172 15.18 8.641 1 94.75 214 ILE B CA 1
ATOM 3803 C C . ILE B 1 214 ? 5.793 14.367 9.883 1 94.75 214 ILE B C 1
ATOM 3805 O O . ILE B 1 214 ? 5.266 14.914 10.852 1 94.75 214 ILE B O 1
ATOM 3809 N N . PRO B 1 215 ? 6.082 13.016 9.734 1 89.31 215 PRO B N 1
ATOM 3810 C CA . PRO B 1 215 ? 5.809 12.203 10.922 1 89.31 215 PRO B CA 1
ATOM 3811 C C . PRO B 1 215 ? 6.781 12.477 12.062 1 89.31 215 PRO B C 1
ATOM 3813 O O . PRO B 1 215 ? 7.984 12.625 11.836 1 89.31 215 PRO B O 1
ATOM 3816 N N . GLY B 1 216 ? 6.523 12.422 13.398 1 69.06 216 GLY B N 1
ATOM 3817 C CA . GLY B 1 216 ? 7.418 12.172 14.523 1 69.06 216 GLY B CA 1
ATOM 3818 C C . GLY B 1 216 ? 8.047 13.445 15.07 1 69.06 216 GLY B C 1
ATOM 3819 O O . GLY B 1 216 ? 9.266 13.602 15.039 1 69.06 216 GLY B O 1
ATOM 3820 N N . VAL B 1 217 ? 7.285 14.508 15.469 1 60.06 217 VAL B N 1
ATOM 3821 C CA . VAL B 1 217 ? 8.102 15.43 16.25 1 60.06 217 VAL B CA 1
ATOM 3822 C C . VAL B 1 217 ? 8.094 15.016 17.719 1 60.06 217 VAL B C 1
ATOM 3824 O O . VAL B 1 217 ? 7.031 14.789 18.297 1 60.06 217 VAL B O 1
ATOM 3827 N N . GLY B 1 218 ? 9 13.891 18.016 1 51.22 218 GLY B N 1
ATOM 3828 C CA . GLY B 1 218 ? 9.078 13.398 19.375 1 51.22 218 GLY B CA 1
ATOM 3829 C C . GLY B 1 218 ? 8.859 14.484 20.406 1 51.22 218 GLY B C 1
ATOM 3830 O O . GLY B 1 218 ? 8.789 15.672 20.078 1 51.22 218 GLY B O 1
ATOM 3831 N N . LYS B 1 219 ? 8.43 14 21.656 1 47.25 219 LYS B N 1
ATOM 3832 C CA . LYS B 1 219 ? 8.125 14.711 22.891 1 47.25 219 LYS B CA 1
ATOM 3833 C C . LYS B 1 219 ? 9.172 15.781 23.172 1 47.25 219 LYS B C 1
ATOM 3835 O O . LYS B 1 219 ? 8.93 16.703 23.969 1 47.25 219 LYS B O 1
ATOM 3840 N N . GLN B 1 220 ? 10.398 15.461 22.906 1 42.59 220 GLN B N 1
ATOM 3841 C CA . GLN B 1 220 ? 11.359 16.391 23.484 1 42.59 220 GLN B CA 1
ATOM 3842 C C . GLN B 1 220 ? 11.578 17.594 22.562 1 42.59 220 GLN B C 1
ATOM 3844 O O . GLN B 1 220 ? 11.852 17.438 21.375 1 42.59 220 GLN B O 1
ATOM 3849 N N . GLY B 1 221 ? 10.922 18.672 22.703 1 46.97 221 GLY B N 1
ATOM 3850 C CA . GLY B 1 221 ? 11.023 20.078 22.344 1 46.97 221 GLY B CA 1
ATOM 3851 C C . GLY B 1 221 ? 12.156 20.359 21.391 1 46.97 221 GLY B C 1
ATOM 3852 O O . GLY B 1 221 ? 12.055 21.281 20.562 1 46.97 221 GLY B O 1
ATOM 3853 N N . GLY B 1 222 ? 13.258 19.859 21.594 1 50.78 222 GLY B N 1
ATOM 3854 C CA . GLY B 1 222 ? 14.453 20.156 20.828 1 50.78 222 GLY B CA 1
ATOM 3855 C C . GLY B 1 222 ? 14.297 19.906 19.328 1 50.78 222 GLY B C 1
ATOM 3856 O O . GLY B 1 222 ? 14.812 20.672 18.516 1 50.78 222 GLY B O 1
ATOM 3857 N N . SER B 1 223 ? 13.172 19.219 19 1 76.75 223 SER B N 1
ATOM 3858 C CA . SER B 1 223 ? 12.953 18.688 17.656 1 76.75 223 SER B CA 1
ATOM 3859 C C . SER B 1 223 ? 12.109 19.641 16.812 1 76.75 223 SER B C 1
ATOM 3861 O O . SER B 1 223 ? 12.398 19.859 15.633 1 76.75 223 SER B O 1
ATOM 3863 N N . VAL B 1 224 ? 11.477 20.688 17.578 1 83.38 224 VAL B N 1
ATOM 3864 C CA . VAL B 1 224 ? 10.625 21.594 16.812 1 83.38 224 VAL B CA 1
ATOM 3865 C C . VAL B 1 224 ? 11.453 22.781 16.297 1 83.38 224 VAL B C 1
ATOM 3867 O O . VAL B 1 224 ? 11.273 23.219 15.164 1 83.38 224 VAL B O 1
ATOM 3870 N N . VAL B 1 225 ? 12.391 23.234 17.141 1 83 225 VAL B N 1
ATOM 3871 C CA . VAL B 1 225 ? 13.266 24.344 16.75 1 83 225 VAL B CA 1
ATOM 3872 C C . VAL B 1 225 ? 14.125 23.922 15.555 1 83 225 VAL B C 1
ATOM 3874 O O . VAL B 1 225 ? 14.266 24.672 14.586 1 83 225 VAL B O 1
ATOM 3877 N N . GLU B 1 226 ? 14.602 22.766 15.656 1 84.06 226 GLU B N 1
ATOM 3878 C CA . GLU B 1 226 ? 15.414 22.25 14.555 1 84.06 226 GLU B CA 1
ATOM 3879 C C . GLU B 1 226 ? 14.594 22.094 13.281 1 84.06 226 GLU B C 1
ATOM 3881 O O . GLU B 1 226 ? 15.078 22.375 12.188 1 84.06 226 GLU B O 1
ATOM 3886 N N . LEU B 1 227 ? 13.406 21.703 13.484 1 89.38 227 LEU B N 1
ATOM 3887 C CA . LEU B 1 227 ? 12.516 21.547 12.336 1 89.38 227 LEU B CA 1
ATOM 3888 C C . LEU B 1 227 ? 12.172 22.906 11.734 1 89.38 227 LEU B C 1
ATOM 3890 O O . LEU B 1 227 ? 12.148 23.047 10.508 1 89.38 227 LEU B O 1
ATOM 3894 N N . ALA B 1 228 ? 11.906 23.844 12.594 1 90.12 228 ALA B N 1
ATOM 3895 C CA . ALA B 1 228 ? 11.617 25.203 12.117 1 90.12 228 ALA B CA 1
ATOM 3896 C C . ALA B 1 228 ? 12.781 25.766 11.305 1 90.12 228 ALA B C 1
ATOM 3898 O O . ALA B 1 228 ? 12.578 26.406 10.281 1 90.12 228 ALA B O 1
ATOM 3899 N N . GLU B 1 229 ? 13.969 25.469 11.789 1 88.75 229 GLU B N 1
ATOM 3900 C CA . GLU B 1 229 ? 15.156 25.922 11.07 1 88.75 229 GLU B CA 1
ATOM 3901 C C . GLU B 1 229 ? 15.281 25.234 9.719 1 88.75 229 GLU B C 1
ATOM 3903 O O . GLU B 1 229 ? 15.625 25.859 8.719 1 88.75 229 GLU B O 1
ATOM 3908 N N . ALA B 1 230 ? 15.016 24 9.688 1 88.75 230 ALA B N 1
ATOM 3909 C CA . ALA B 1 230 ? 15.094 23.234 8.445 1 88.75 230 ALA B CA 1
ATOM 3910 C C . ALA B 1 230 ? 14.078 23.734 7.426 1 88.75 230 ALA B C 1
ATOM 3912 O O . ALA B 1 230 ? 14.32 23.688 6.219 1 88.75 230 ALA B O 1
ATOM 3913 N N . LEU B 1 231 ? 12.984 24.281 7.938 1 93 231 LEU B N 1
ATOM 3914 C CA . LEU B 1 231 ? 11.883 24.688 7.074 1 93 231 LEU B CA 1
ATOM 3915 C C . LEU B 1 231 ? 11.969 26.172 6.758 1 93 231 LEU B C 1
ATOM 3917 O O . LEU B 1 231 ? 11.086 26.734 6.094 1 93 231 LEU B O 1
ATOM 3921 N N . ALA B 1 232 ? 12.953 26.812 7.188 1 91.12 232 ALA B N 1
ATOM 3922 C CA . ALA B 1 232 ? 13.062 28.266 7.121 1 91.12 232 ALA B CA 1
ATOM 3923 C C . ALA B 1 232 ? 12.836 28.766 5.699 1 91.12 232 ALA B C 1
ATOM 3925 O O . ALA B 1 232 ? 12.203 29.812 5.492 1 91.12 232 ALA B O 1
ATOM 3926 N N . ASN B 1 233 ? 13.297 28.031 4.707 1 92.88 233 ASN B N 1
ATOM 3927 C CA . ASN B 1 233 ? 13.18 28.484 3.324 1 92.88 233 ASN B CA 1
ATOM 3928 C C . ASN B 1 233 ? 12.141 27.672 2.555 1 92.88 233 ASN B C 1
ATOM 3930 O O . ASN B 1 233 ? 12.047 27.781 1.331 1 92.88 233 ASN B O 1
ATOM 3934 N N . HIS B 1 234 ? 11.484 26.828 3.238 1 95.75 234 HIS B N 1
ATOM 3935 C CA . HIS B 1 234 ? 10.453 26.016 2.59 1 95.75 234 HIS B CA 1
ATOM 3936 C C . HIS B 1 234 ? 9.141 26.797 2.473 1 95.75 234 HIS B C 1
ATOM 3938 O O . HIS B 1 234 ? 8.695 27.422 3.439 1 95.75 234 HIS B O 1
ATOM 3944 N N . ARG B 1 235 ? 8.516 26.766 1.3 1 97.38 235 ARG B N 1
ATOM 3945 C CA . ARG B 1 235 ? 7.348 27.609 1.043 1 97.38 235 ARG B CA 1
ATOM 3946 C C . ARG B 1 235 ? 6.055 26.812 1.216 1 97.38 235 ARG B C 1
ATOM 3948 O O . ARG B 1 235 ? 5.027 27.375 1.609 1 97.38 235 ARG B O 1
ATOM 3955 N N . GLY B 1 236 ? 6.066 25.547 0.88 1 98.12 236 GLY B N 1
ATOM 3956 C CA . GLY B 1 236 ? 4.875 24.719 1.054 1 98.12 236 GLY B CA 1
ATOM 3957 C C . GLY B 1 236 ? 4.512 24.5 2.51 1 98.12 236 GLY B C 1
ATOM 3958 O O . GLY B 1 236 ? 5.395 24.406 3.369 1 98.12 236 GLY B O 1
ATOM 3959 N N . ILE B 1 237 ? 3.232 24.391 2.84 1 98.31 237 ILE B N 1
ATOM 3960 C CA . ILE B 1 237 ? 2.754 24.234 4.211 1 98.31 237 ILE B CA 1
ATOM 3961 C C . ILE B 1 237 ? 3.107 22.844 4.727 1 98.31 237 ILE B C 1
ATOM 3963 O O . ILE B 1 237 ? 2.795 21.828 4.086 1 98.31 237 ILE B O 1
ATOM 3967 N N . PRO B 1 238 ? 3.803 22.766 5.816 1 97 238 PRO B N 1
ATOM 3968 C CA . PRO B 1 238 ? 4.012 21.469 6.469 1 97 238 PRO B CA 1
ATOM 3969 C C . PRO B 1 238 ? 2.893 21.109 7.441 1 97 238 PRO B C 1
ATOM 3971 O O . PRO B 1 238 ? 2.357 21.984 8.125 1 97 238 PRO B O 1
ATOM 3974 N N . LEU B 1 239 ? 2.49 19.891 7.43 1 97.56 239 LEU B N 1
ATOM 3975 C CA . LEU B 1 239 ? 1.688 19.297 8.492 1 97.56 239 LEU B CA 1
ATOM 3976 C C . LEU B 1 239 ? 2.533 18.375 9.359 1 97.56 239 LEU B C 1
ATOM 3978 O O . LEU B 1 239 ? 3.164 17.438 8.844 1 97.56 239 LEU B O 1
ATOM 3982 N N . ILE B 1 240 ? 2.59 18.688 10.609 1 95.75 240 ILE B N 1
ATOM 3983 C CA . ILE B 1 240 ? 3.307 17.859 11.57 1 95.75 240 ILE B CA 1
ATOM 3984 C C . ILE B 1 240 ? 2.348 16.844 12.195 1 95.75 240 ILE B C 1
ATOM 3986 O O . ILE B 1 240 ? 1.422 17.234 12.914 1 95.75 240 ILE B O 1
ATOM 3990 N N . ASN B 1 241 ? 2.658 15.602 11.922 1 95.75 241 ASN B N 1
ATOM 3991 C CA . ASN B 1 241 ? 1.737 14.555 12.344 1 95.75 241 ASN B CA 1
ATOM 3992 C C . ASN B 1 241 ? 2.164 13.93 13.664 1 95.75 241 ASN B C 1
ATOM 3994 O O . ASN B 1 241 ? 3.342 13.625 13.867 1 95.75 241 ASN B O 1
ATOM 3998 N N . SER B 1 242 ? 1.273 13.82 14.531 1 94.81 242 SER B N 1
ATOM 3999 C CA . SER B 1 242 ? 1.416 13.07 15.773 1 94.81 242 SER B CA 1
ATOM 4000 C C . SER B 1 242 ? 0.177 12.227 16.062 1 94.81 242 SER B C 1
ATOM 4002 O O . SER B 1 242 ? -0.951 12.703 15.922 1 94.81 242 SER B O 1
ATOM 4004 N N . SER B 1 243 ? 0.454 10.969 16.391 1 94.81 243 SER B N 1
ATOM 4005 C CA . SER B 1 243 ? -0.652 10.062 16.672 1 94.81 243 SER B CA 1
ATOM 4006 C C . SER B 1 243 ? -0.601 9.555 18.109 1 94.81 243 SER B C 1
ATOM 4008 O O . SER B 1 243 ? -1.077 10.234 19.031 1 94.81 243 SER B O 1
ATOM 4010 N N . ARG B 1 244 ? 0.207 8.633 18.516 1 92 244 ARG B N 1
ATOM 4011 C CA . ARG B 1 244 ? 0.231 7.914 19.781 1 92 244 ARG B CA 1
ATOM 4012 C C . ARG B 1 244 ? 0.377 8.883 20.953 1 92 244 ARG B C 1
ATOM 4014 O O . ARG B 1 244 ? -0.274 8.719 21.984 1 92 244 ARG B O 1
ATOM 4021 N N . SER B 1 245 ? 1.267 9.883 20.719 1 92.88 245 SER B N 1
ATOM 4022 C CA . SER B 1 245 ? 1.538 10.805 21.812 1 92.88 245 SER B CA 1
ATOM 4023 C C . SER B 1 245 ? 0.314 11.656 22.125 1 92.88 245 SER B C 1
ATOM 4025 O O . SER B 1 245 ? 0.193 12.188 23.234 1 92.88 245 SER B O 1
ATOM 4027 N N . ILE B 1 246 ? -0.564 11.773 21.188 1 96.38 246 ILE B N 1
ATOM 4028 C CA . ILE B 1 246 ? -1.763 12.578 21.406 1 96.38 246 ILE B CA 1
ATOM 4029 C C . ILE B 1 246 ? -2.926 11.664 21.797 1 96.38 246 ILE B C 1
ATOM 4031 O O . ILE B 1 246 ? -3.471 11.781 22.891 1 96.38 246 ILE B O 1
ATOM 4035 N N . ILE B 1 247 ? -3.238 10.664 20.984 1 96.75 247 ILE B N 1
ATOM 4036 C CA . ILE B 1 247 ? -4.543 10.023 21.094 1 96.75 247 ILE B CA 1
ATOM 4037 C C . ILE B 1 247 ? -4.539 9.055 22.266 1 96.75 247 ILE B C 1
ATOM 4039 O O . ILE B 1 247 ? -5.602 8.664 22.766 1 96.75 247 ILE B O 1
ATOM 4043 N N . TYR B 1 248 ? -3.375 8.695 22.766 1 95.5 248 TYR B N 1
ATOM 4044 C CA . TYR B 1 248 ? -3.324 7.82 23.938 1 95.5 248 TYR B CA 1
ATOM 4045 C C . TYR B 1 248 ? -2.793 8.562 25.156 1 95.5 248 TYR B C 1
ATOM 4047 O O . TYR B 1 248 ? -2.369 7.938 26.125 1 95.5 248 TYR B O 1
ATOM 4055 N N . ALA B 1 249 ? -2.871 9.883 24.984 1 92.56 249 ALA B N 1
ATOM 4056 C CA . ALA B 1 249 ? -2.48 10.68 26.156 1 92.56 249 ALA B CA 1
ATOM 4057 C C . ALA B 1 249 ? -3.391 10.391 27.344 1 92.56 249 ALA B C 1
ATOM 4059 O O . ALA B 1 249 ? -4.613 10.484 27.234 1 92.56 249 ALA B O 1
ATOM 4060 N N . GLY B 1 250 ? -3.004 9.648 28.375 1 86.12 250 GLY B N 1
ATOM 4061 C CA . GLY B 1 250 ? -3.758 9.398 29.594 1 86.12 250 GLY B CA 1
ATOM 4062 C C . GLY B 1 250 ? -4.621 8.156 29.516 1 86.12 250 GLY B C 1
ATOM 4063 O O . GLY B 1 250 ? -5.688 8.094 30.125 1 86.12 250 GLY B O 1
ATOM 4064 N N . SER B 1 251 ? -4.305 7.297 28.609 1 81.38 251 SER B N 1
ATOM 4065 C CA . SER B 1 251 ? -5.129 6.121 28.344 1 81.38 251 SER B CA 1
ATOM 4066 C C . SER B 1 251 ? -5.43 5.355 29.625 1 81.38 251 SER B C 1
ATOM 4068 O O . SER B 1 251 ? -6.414 4.609 29.688 1 81.38 251 SER B O 1
ATOM 4070 N N . GLU B 1 252 ? -4.75 5.641 30.609 1 83 252 GLU B N 1
ATOM 4071 C CA . GLU B 1 252 ? -4.992 4.957 31.875 1 83 252 GLU B CA 1
ATOM 4072 C C . GLU B 1 252 ? -5.875 5.793 32.781 1 83 252 GLU B C 1
ATOM 4074 O O . GLU B 1 252 ? -6.227 5.352 33.875 1 83 252 GLU B O 1
ATOM 4079 N N . SER B 1 253 ? -6.289 6.906 32.344 1 84.31 253 SER B N 1
ATOM 4080 C CA . SER B 1 253 ? -7.094 7.824 33.156 1 84.31 253 SER B CA 1
ATOM 4081 C C . SER B 1 253 ? -8.562 7.754 32.75 1 84.31 253 SER B C 1
ATOM 4083 O O . SER B 1 253 ? -8.891 7.496 31.609 1 84.31 253 SER B O 1
ATOM 4085 N N . GLN B 1 254 ? -9.43 7.992 33.719 1 85.75 254 GLN B N 1
ATOM 4086 C CA . GLN B 1 254 ? -10.852 8.133 33.438 1 85.75 254 GLN B CA 1
ATOM 4087 C C . GLN B 1 254 ? -11.133 9.422 32.688 1 85.75 254 GLN B C 1
ATOM 4089 O O . GLN B 1 254 ? -12.172 9.555 32.031 1 85.75 254 GLN B O 1
ATOM 4094 N N . GLN B 1 255 ? -10.195 10.32 32.781 1 93.69 255 GLN B N 1
ATOM 4095 C CA . GLN B 1 255 ? -10.328 11.602 32.094 1 93.69 255 GLN B CA 1
ATOM 4096 C C . GLN B 1 255 ? -9.414 11.672 30.875 1 93.69 255 GLN B C 1
ATOM 4098 O O . GLN B 1 255 ? -8.789 12.703 30.609 1 93.69 255 GLN B O 1
ATOM 4103 N N . TRP B 1 256 ? -9.352 10.555 30.172 1 95.88 256 TRP B N 1
ATOM 4104 C CA . TRP B 1 256 ? -8.406 10.461 29.078 1 95.88 256 TRP B CA 1
ATOM 4105 C C . TRP B 1 256 ? -8.727 11.492 28 1 95.88 256 TRP B C 1
ATOM 4107 O O . TRP B 1 256 ? -7.824 12.055 27.375 1 95.88 256 TRP B O 1
ATOM 4117 N N . PRO B 1 257 ? -10.047 11.844 27.797 1 97.31 257 PRO B N 1
ATOM 4118 C CA . PRO B 1 257 ? -10.297 12.836 26.766 1 97.31 257 PRO B CA 1
ATOM 4119 C C . PRO B 1 257 ? -9.656 14.188 27.078 1 97.31 257 PRO B C 1
ATOM 4121 O O . PRO B 1 257 ? -9.18 14.875 26.156 1 97.31 257 PRO B O 1
ATOM 4124 N N . LYS B 1 258 ? -9.633 14.562 28.344 1 97.25 258 LYS B N 1
ATOM 4125 C CA . LYS B 1 258 ? -9.016 15.82 28.734 1 97.25 258 LYS B CA 1
ATOM 4126 C C . LYS B 1 258 ? -7.508 15.805 28.484 1 97.25 258 LYS B C 1
ATOM 4128 O O . LYS B 1 258 ? -6.926 16.812 28.094 1 97.25 258 LYS B O 1
ATOM 4133 N N . GLU B 1 259 ? -6.941 14.688 28.75 1 97.06 259 GLU B N 1
ATOM 4134 C CA . GLU B 1 259 ? -5.504 14.539 28.531 1 97.06 259 GLU B CA 1
ATOM 4135 C C . GLU B 1 259 ? -5.168 14.57 27.047 1 97.06 259 GLU B C 1
ATOM 4137 O O . GLU B 1 259 ? -4.145 15.133 26.656 1 97.06 259 GLU B O 1
ATOM 4142 N N . VAL B 1 260 ? -5.988 13.977 26.25 1 97.75 260 VAL B N 1
ATOM 4143 C CA . VAL B 1 260 ? -5.824 14.008 24.797 1 97.75 260 VAL B CA 1
ATOM 4144 C C . VAL B 1 260 ? -5.918 15.445 24.312 1 97.75 260 VAL B C 1
ATOM 4146 O O . VAL B 1 260 ? -5.062 15.906 23.547 1 97.75 260 VAL B O 1
ATOM 4149 N N . ALA B 1 261 ? -6.906 16.141 24.766 1 98.25 261 ALA B N 1
ATOM 4150 C CA . ALA B 1 261 ? -7.062 17.547 24.391 1 98.25 261 ALA B CA 1
ATOM 4151 C C . ALA B 1 261 ? -5.832 18.359 24.797 1 98.25 261 ALA B C 1
ATOM 4153 O O . ALA B 1 261 ? -5.336 19.172 24.016 1 98.25 261 ALA B O 1
ATOM 4154 N N . ARG B 1 262 ? -5.383 18.094 26 1 97.69 262 ARG B N 1
ATOM 4155 C CA . ARG B 1 262 ? -4.227 18.828 26.516 1 97.69 262 ARG B CA 1
ATOM 4156 C C . ARG B 1 262 ? -2.982 18.531 25.688 1 97.69 262 ARG B C 1
ATOM 4158 O O . ARG B 1 262 ? -2.199 19.438 25.391 1 97.69 262 ARG B O 1
ATOM 4165 N N . SER B 1 263 ? -2.816 17.328 25.359 1 96.75 263 SER B N 1
ATOM 4166 C CA . SER B 1 263 ? -1.658 16.938 24.562 1 96.75 263 SER B CA 1
ATOM 4167 C C . SER B 1 263 ? -1.676 17.609 23.188 1 96.75 263 SER B C 1
ATOM 4169 O O . SER B 1 263 ? -0.651 18.109 22.734 1 96.75 263 SER B O 1
ATOM 4171 N N . ALA B 1 264 ? -2.836 17.625 22.531 1 97.81 264 ALA B N 1
ATOM 4172 C CA . ALA B 1 264 ? -2.973 18.297 21.25 1 97.81 264 ALA B CA 1
ATOM 4173 C C . ALA B 1 264 ? -2.721 19.797 21.375 1 97.81 264 ALA B C 1
ATOM 4175 O O . ALA B 1 264 ? -2.01 20.375 20.547 1 97.81 264 ALA B O 1
ATOM 4176 N N . LYS B 1 265 ? -3.295 20.375 22.391 1 98.25 265 LYS B N 1
ATOM 4177 C CA . LYS B 1 265 ? -3.111 21.797 22.641 1 98.25 265 LYS B CA 1
ATOM 4178 C C . LYS B 1 265 ? -1.638 22.141 22.844 1 98.25 265 LYS B C 1
ATOM 4180 O O . LYS B 1 265 ? -1.126 23.109 22.281 1 98.25 265 LYS B O 1
ATOM 4185 N N . ASN B 1 266 ? -1.01 21.328 23.688 1 96.56 266 ASN B N 1
ATOM 4186 C CA . ASN B 1 266 ? 0.405 21.547 23.969 1 96.56 266 ASN B CA 1
ATOM 4187 C C . ASN B 1 266 ? 1.251 21.469 22.703 1 96.56 266 ASN B C 1
ATOM 4189 O O . ASN B 1 266 ? 2.146 22.281 22.5 1 96.56 266 ASN B O 1
ATOM 4193 N N . LEU B 1 267 ? 0.986 20.516 21.875 1 95.69 267 LEU B N 1
ATOM 4194 C CA . LEU B 1 267 ? 1.771 20.391 20.656 1 95.69 267 LEU B CA 1
ATOM 4195 C C . LEU B 1 267 ? 1.49 21.547 19.703 1 95.69 267 LEU B C 1
ATOM 4197 O O . LEU B 1 267 ? 2.406 22.062 19.062 1 95.69 267 LEU B O 1
ATOM 4201 N N . LYS B 1 268 ? 0.225 21.906 19.578 1 97 268 LYS B N 1
ATOM 4202 C CA . LYS B 1 268 ? -0.095 23.109 18.797 1 97 268 LYS B CA 1
ATOM 4203 C C . LYS B 1 268 ? 0.762 24.281 19.234 1 97 268 LYS B C 1
ATOM 4205 O O . LYS B 1 268 ? 1.329 24.984 18.391 1 97 268 LYS B O 1
ATOM 4210 N N . GLN B 1 269 ? 0.852 24.469 20.531 1 96.94 269 GLN B N 1
ATOM 4211 C CA . GLN B 1 269 ? 1.623 25.578 21.062 1 96.94 269 GLN B CA 1
ATOM 4212 C C . GLN B 1 269 ? 3.107 25.438 20.75 1 96.94 269 GLN B C 1
ATOM 4214 O O . GLN B 1 269 ? 3.768 26.406 20.375 1 96.94 269 GLN B O 1
ATOM 4219 N N . GLN B 1 270 ? 3.59 24.234 20.875 1 93.56 270 GLN B N 1
ATOM 4220 C CA . GLN B 1 270 ? 4.992 23.969 20.578 1 93.56 270 GLN B CA 1
ATOM 4221 C C . GLN B 1 270 ? 5.305 24.234 19.109 1 93.56 270 GLN B C 1
ATOM 4223 O O . GLN B 1 270 ? 6.414 24.656 18.781 1 93.56 270 GLN B O 1
ATOM 4228 N N . LEU B 1 271 ? 4.32 24.062 18.266 1 94.94 271 LEU B N 1
ATOM 4229 C CA . LEU B 1 271 ? 4.523 24.172 16.828 1 94.94 271 LEU B CA 1
ATOM 4230 C C . LEU B 1 271 ? 4.344 25.625 16.359 1 94.94 271 LEU B C 1
ATOM 4232 O O . LEU B 1 271 ? 4.52 25.922 15.18 1 94.94 271 LEU B O 1
ATOM 4236 N N . SER B 1 272 ? 4.043 26.516 17.266 1 94.88 272 SER B N 1
ATOM 4237 C CA . SER B 1 272 ? 3.705 27.906 16.953 1 94.88 272 SER B CA 1
ATOM 4238 C C . SER B 1 272 ? 4.797 28.562 16.109 1 94.88 272 SER B C 1
ATOM 4240 O O . SER B 1 272 ? 4.504 29.312 15.18 1 94.88 272 SER B O 1
ATOM 4242 N N . PRO B 1 273 ? 6.113 28.281 16.391 1 93.12 273 PRO B N 1
ATOM 4243 C CA . PRO B 1 273 ? 7.145 28.906 15.57 1 93.12 273 PRO B CA 1
ATOM 4244 C C . PRO B 1 273 ? 7.074 28.484 14.109 1 93.12 273 PRO B C 1
ATOM 4246 O O . PRO B 1 273 ? 7.43 29.25 13.211 1 93.12 273 PRO B O 1
ATOM 4249 N N . ILE B 1 274 ? 6.645 27.344 13.836 1 94.06 274 ILE B N 1
ATOM 4250 C CA . ILE B 1 274 ? 6.48 26.844 12.477 1 94.06 274 ILE B CA 1
ATOM 4251 C C . ILE B 1 274 ? 5.191 27.391 11.875 1 94.06 274 ILE B C 1
ATOM 4253 O O . ILE B 1 274 ? 5.199 27.922 10.758 1 94.06 274 ILE B O 1
ATOM 4257 N N . THR B 1 275 ? 4.102 27.312 12.633 1 97.12 275 THR B N 1
ATOM 4258 C CA . THR B 1 275 ? 2.775 27.719 12.172 1 97.12 275 THR B CA 1
ATOM 4259 C C . THR B 1 275 ? 2.76 29.172 11.75 1 97.12 275 THR B C 1
ATOM 4261 O O . THR B 1 275 ? 2.154 29.531 10.742 1 97.12 275 THR B O 1
ATOM 4264 N N . LYS B 1 276 ? 3.42 30.031 12.438 1 95.31 276 LYS B N 1
ATOM 4265 C CA . LYS B 1 276 ? 3.408 31.469 12.219 1 95.31 276 LYS B CA 1
ATOM 4266 C C . LYS B 1 276 ? 3.939 31.812 10.836 1 95.31 276 LYS B C 1
ATOM 4268 O O . LYS B 1 276 ? 3.535 32.812 10.242 1 95.31 276 LYS B O 1
ATOM 4273 N N . LYS B 1 277 ? 4.738 30.969 10.336 1 93.75 277 LYS B N 1
ATOM 4274 C CA . LYS B 1 277 ? 5.316 31.219 9.016 1 93.75 277 LYS B CA 1
ATOM 4275 C C . LYS B 1 277 ? 4.273 31.031 7.918 1 93.75 277 LYS B C 1
ATOM 4277 O O . LYS B 1 277 ? 4.418 31.578 6.82 1 93.75 277 LYS B O 1
ATOM 4282 N N . TYR B 1 278 ? 3.275 30.266 8.25 1 92.5 278 TYR B N 1
ATOM 4283 C CA . TYR B 1 278 ? 2.383 29.859 7.168 1 92.5 278 TYR B CA 1
ATOM 4284 C C . TYR B 1 278 ? 0.979 30.406 7.387 1 92.5 278 TYR B C 1
ATOM 4286 O O . TYR B 1 278 ? 0.082 30.172 6.57 1 92.5 278 TYR B O 1
ATOM 4294 N N . VAL B 1 279 ? 0.765 31.047 8.508 1 86.81 279 VAL B N 1
ATOM 4295 C CA . VAL B 1 279 ? -0.506 31.703 8.812 1 86.81 279 VAL B CA 1
ATOM 4296 C C . VAL B 1 279 ? -0.332 33.219 8.773 1 86.81 279 VAL B C 1
ATOM 4298 O O . VAL B 1 279 ? 0.746 33.719 9.086 1 86.81 279 VAL B O 1
#

Nearest PDB structures (foldseek):
  3qw3-assembly1_A  TM=9.054E-01  e=9.668E-24  Leishmania infantum
  3qw3-assembly1_B  TM=9.010E-01  e=1.058E-22  Leishmania infantum
  3qw4-assembly1_B  TM=9.082E-01  e=3.206E-22  Leishmania donovani
  4mjz-assembly1_A-2  TM=8.515E-01  e=7.693E-22  Toxoplasma gondii
  3qw4-assembly1_C  TM=8.573E-01  e=1.797E-20  Leishmania donovani

InterPro domains:
  IPR001754 Orotidine 5'-phosphate decarboxylase domain [PF00215] (17-254)
  IPR001754 Orotidine 5'-phosphate decarboxylase domain [SM00934] (17-264)
  IPR011060 Ribulose-phosphate binding barrel [SSF51366] (3-255)
  IPR011995 Orotidine 5'-phosphate decarboxylase, type 2 [PTHR43375] (1-271)
  IPR011995 Orotidine 5'-phosphate decarboxylase, type 2 [TIGR02127] (3-257)
  IPR013785 Aldolase-type TIM barrel [G3DSA:3.20.20.70] (1-274)

Radius of gyration: 23.39 Å; Cα contacts (8 Å, |Δi|>4): 1219; chains: 2; bounding box: 59×63×61 Å

Secondary structure (DSSP, 8-state):
--HHHHHHHHHHHHT--EEEEE---GGGS-GGG--TTS-HHHHHHHHHHHHHHHHTTT-SEEEEBHHHHHTTTTHHHHHHHHHHHHS-TTSEEEEEEEE---HHHHHHHHIIIIIIS--SEEEE--TT-GGGGGGGTT-TT-EEEEEEE-SSGGGGTTTTPBPTTS-BHHHHHHHHHHHHHTT-SSEEEEEE----HHHHHHHHTTSTT--EEEE---SSTHHHHHHHHHTTT--SPEEEEE-HHHHTTTTTSTTHHHHHHHHHHHHHHHTHHHHTTT-/--HHHHHHHHHHHHT--EEEEE---GGGS-GGG--TTS-HHHHHHHHHHHHHHHHTTT-SEEEEBHHHHHTTTTHHHHHHHHHHHHS-TTSEEEEEEEE---HHHHHHHHIIIIIIS--SEEEE--TT-GGGGGGGTT-TT-EEEEEEE-SSGGGGTTTTPBPTTS-BHHHHHHHHHHHHHTT-SSEEEEEE----HHHHHHHHTT-TT--EEEE---SSTHHHHHHHHHTTT--SPEEEEE-HHHHTTTTTSTTHHHHHHHHHHHHHHHTHHHHTTT-

Solvent-accessible surface area (backbone atoms only — not comparable to full-atom values): 27059 Å² total; per-residue (Å²): 117,40,25,67,54,52,52,47,49,13,23,46,74,31,66,11,36,28,20,42,34,44,64,67,49,77,91,56,50,33,66,89,54,58,46,83,86,52,54,68,60,57,37,46,50,55,50,50,53,50,49,48,70,51,32,57,75,30,26,15,27,41,30,47,34,45,31,43,30,44,42,56,37,46,54,11,44,48,44,46,51,53,51,63,70,65,52,60,85,72,41,44,37,32,41,44,60,34,48,53,42,59,68,72,43,22,40,24,44,32,42,18,42,57,59,64,67,49,43,39,25,36,31,31,40,52,57,66,7,70,68,40,48,54,61,59,32,78,40,36,51,26,34,36,31,31,63,34,36,60,60,55,82,28,18,60,70,42,28,58,32,48,33,78,88,63,45,29,43,20,29,50,46,29,40,52,50,44,63,46,40,80,78,29,55,14,39,56,26,32,27,40,24,63,43,63,49,79,64,39,43,76,26,48,68,50,32,36,66,32,35,31,41,26,50,58,69,60,89,66,63,72,49,48,60,44,45,38,59,52,41,66,81,47,69,24,61,56,31,43,30,45,28,69,75,25,75,41,24,44,25,88,42,96,56,21,63,59,36,21,24,46,38,35,44,51,50,26,59,66,41,40,79,50,29,57,76,74,85,117,40,25,68,55,53,53,47,50,13,24,45,75,30,68,10,36,28,20,42,33,46,66,66,49,77,91,57,48,34,67,89,54,57,43,85,87,50,54,67,60,56,37,46,49,56,51,50,52,49,49,48,68,49,32,57,73,30,26,14,28,38,32,45,33,44,31,45,30,45,42,56,37,47,53,10,43,47,43,47,50,53,50,61,72,66,52,60,86,72,42,44,38,33,41,44,59,33,48,50,41,58,66,72,43,23,39,22,41,30,41,18,43,58,58,64,67,49,44,39,24,36,29,31,38,51,58,65,8,70,68,38,49,54,62,60,33,76,39,36,51,27,34,36,31,30,63,34,36,61,59,54,83,27,19,58,69,42,29,57,32,48,32,78,88,63,45,28,45,20,30,50,47,29,40,52,48,43,62,46,38,80,76,28,54,15,39,54,26,32,27,38,23,64,44,64,47,82,65,39,44,76,25,48,69,51,30,37,66,32,35,32,42,26,51,57,69,61,88,63,65,72,49,48,60,45,46,39,59,52,41,67,82,48,68,26,60,56,31,43,30,46,29,68,77,24,74,41,23,44,26,87,41,97,57,20,62,60,36,21,24,48,40,34,44,51,49,28,58,66,40,40,79,50,29,57,76,73,86

Foldseek 3Di:
DFQLVLLLQLCVQLLFLAEAELQDDLVLAFPVLVDPPDQPLRSSLVLLLLLQVLQVSQHQAYEYELVNLVVSPPCSVVSVLSNLVSHDPSHAYEYEDQAFDDDPVLLVVLCVVCPVSNGQEYEHEQVVHPNSCVSNFEARSHEYAYEQAAQDPCCVVANQDADPVGDGVSQVVLLVQQVCCVVGSHAYAYEHELDQLVVGLSRCVNPLQHEYEYEDPDPPLVSQVRVLVSNVRRNHRYRYYDYCQQSSQPSHDPVRSVRSSVSSNVVRVSNSSVSVVSD/DFQLVLLLQLCVQLLFLAEAELQDDLVLAFPVLVDPVDQPLRSSLVLLLLLQVLQVSQHQAYEYELVNLVVSPPCSVVSVLSNLVSHDPSHAYEYEDQAFDDDPVLLVVLCVVCPVSNGQEYEHEQVVHDNSCVSNFEARSHEYAYEQAAQDPCCVVANQDADPVGDGVSQVVLLVQQVCCVVGSYAYAYEHELDQLVVGLSRCVNPLQHEYEYEDPDPPLVSQVRVLVSNVRRNHRYRYYDYCQQSSQPSHDPVSSVRSSVSSNVVRVSNSSVSVVSD

Organism: NCBI:txid1194090